Protein AF-A0A0G4PKE1-F1 (afdb_monomer)

pLDDT: mean 93.81, std 7.95, range [53.19, 98.81]

Structure (mmCIF, N/CA/C/O backbone):
data_AF-A0A0G4PKE1-F1
#
_entry.id   AF-A0A0G4PKE1-F1
#
loop_
_atom_site.group_PDB
_atom_site.id
_atom_site.type_symbol
_atom_site.label_atom_id
_atom_site.label_alt_id
_atom_site.label_comp_id
_atom_site.label_asym_id
_atom_site.label_entity_id
_atom_site.label_seq_id
_atom_site.pdbx_PDB_ins_code
_atom_site.Cartn_x
_atom_site.Cartn_y
_atom_site.Cartn_z
_atom_site.occupancy
_atom_site.B_iso_or_equiv
_atom_site.auth_seq_id
_atom_site.auth_comp_id
_atom_site.auth_asym_id
_atom_site.auth_atom_id
_atom_site.pdbx_PDB_model_num
ATOM 1 N N . MET A 1 1 ? 2.385 -17.789 1.464 1.00 60.84 1 MET A N 1
ATOM 2 C CA . MET A 1 1 ? 2.842 -16.735 0.550 1.00 60.84 1 MET A CA 1
ATOM 3 C C . MET A 1 1 ? 4.113 -17.234 -0.093 1.00 60.84 1 MET A C 1
ATOM 5 O O . MET A 1 1 ? 5.065 -17.437 0.659 1.00 60.84 1 MET A O 1
ATOM 9 N N . PRO A 1 2 ? 4.116 -17.464 -1.416 1.00 71.38 2 PRO A N 1
ATOM 10 C CA . PRO A 1 2 ? 5.239 -18.070 -2.131 1.00 71.38 2 PRO A CA 1
ATOM 11 C C . PRO A 1 2 ? 6.588 -17.440 -1.759 1.00 71.38 2 PRO A C 1
ATOM 13 O O . PRO A 1 2 ? 7.441 -18.133 -1.217 1.00 71.38 2 PRO A O 1
ATOM 16 N N . PHE A 1 3 ? 6.705 -16.106 -1.823 1.00 82.25 3 PHE A N 1
ATOM 17 C CA . PHE A 1 3 ? 7.977 -15.420 -1.549 1.00 82.25 3 PHE A CA 1
ATOM 18 C C . PHE A 1 3 ? 8.546 -15.675 -0.139 1.00 82.25 3 PHE A C 1
ATOM 20 O O . PHE A 1 3 ? 9.748 -15.867 0.026 1.00 82.25 3 PHE A O 1
ATOM 27 N N . ALA A 1 4 ? 7.703 -15.689 0.902 1.00 86.44 4 ALA A N 1
ATOM 28 C CA . ALA A 1 4 ? 8.167 -15.904 2.272 1.00 86.44 4 ALA A CA 1
ATOM 29 C C . ALA A 1 4 ? 8.598 -17.362 2.483 1.00 86.44 4 ALA A C 1
ATOM 31 O O . ALA A 1 4 ? 9.573 -17.625 3.186 1.00 86.44 4 ALA A O 1
ATOM 32 N N . THR A 1 5 ? 7.888 -18.306 1.860 1.00 87.44 5 THR A N 1
ATOM 33 C CA . THR A 1 5 ? 8.259 -19.723 1.869 1.00 87.44 5 THR A CA 1
ATOM 34 C C . THR A 1 5 ? 9.573 -19.947 1.126 1.00 87.44 5 THR A C 1
ATOM 36 O O . THR A 1 5 ? 10.441 -20.636 1.660 1.00 87.44 5 THR A O 1
ATOM 39 N N . ASP A 1 6 ? 9.765 -19.322 -0.034 1.00 89.19 6 ASP A N 1
ATOM 40 C CA . ASP A 1 6 ? 10.996 -19.429 -0.823 1.00 89.19 6 ASP A CA 1
ATOM 41 C C . ASP A 1 6 ? 12.207 -18.937 -0.020 1.00 89.19 6 ASP A C 1
ATOM 43 O O . ASP A 1 6 ? 13.197 -19.653 0.120 1.00 89.19 6 ASP A O 1
ATOM 47 N N . ILE A 1 7 ? 12.092 -17.776 0.634 1.00 92.31 7 ILE A N 1
ATOM 48 C CA . ILE A 1 7 ? 13.149 -17.238 1.503 1.00 92.31 7 ILE A CA 1
ATOM 49 C C . ILE A 1 7 ? 13.409 -18.170 2.697 1.00 92.31 7 ILE A C 1
ATOM 51 O O . ILE A 1 7 ? 14.551 -18.502 3.002 1.00 92.31 7 ILE A O 1
ATOM 55 N N . LEU A 1 8 ? 12.367 -18.630 3.395 1.00 93.25 8 LEU A N 1
ATOM 56 C CA . LEU A 1 8 ? 12.526 -19.487 4.580 1.00 93.25 8 LEU A CA 1
ATOM 57 C C . LEU A 1 8 ? 13.058 -20.892 4.250 1.00 93.25 8 LEU A C 1
ATOM 59 O O . LEU A 1 8 ? 13.551 -21.586 5.146 1.00 93.25 8 LEU A O 1
ATOM 63 N N . THR A 1 9 ? 12.967 -21.321 2.993 1.00 93.19 9 THR A N 1
ATOM 64 C CA . THR A 1 9 ? 13.451 -22.628 2.529 1.00 93.19 9 THR A CA 1
ATOM 65 C C . THR A 1 9 ? 14.772 -22.559 1.766 1.00 93.19 9 THR A C 1
ATOM 67 O O . THR A 1 9 ? 15.367 -23.611 1.531 1.00 93.19 9 THR A O 1
ATOM 70 N N . ASP A 1 10 ? 15.286 -21.358 1.478 1.00 93.06 10 ASP A N 1
ATOM 71 C CA . ASP A 1 10 ? 16.563 -21.159 0.793 1.00 93.06 10 ASP A CA 1
ATOM 72 C C . ASP A 1 10 ? 17.720 -21.835 1.568 1.00 93.06 10 ASP A C 1
ATOM 74 O O . ASP A 1 10 ? 18.006 -21.482 2.724 1.00 93.06 10 ASP A O 1
ATOM 78 N N . PRO A 1 11 ? 18.412 -22.822 0.960 1.00 93.75 11 PRO A N 1
ATOM 79 C CA . PRO A 1 11 ? 19.483 -23.562 1.620 1.00 93.75 11 PRO A CA 1
ATOM 80 C C . PRO A 1 11 ? 20.738 -22.717 1.880 1.00 93.75 11 PRO A C 1
ATOM 82 O O . PRO A 1 11 ? 21.556 -23.107 2.715 1.00 93.75 11 PRO A O 1
ATOM 85 N N . SER A 1 12 ? 20.901 -21.576 1.203 1.00 93.81 12 SER A N 1
ATOM 86 C CA . SER A 1 12 ? 22.005 -20.639 1.437 1.00 93.81 12 SER A CA 1
ATOM 87 C C . SER A 1 12 ? 21.851 -19.864 2.751 1.00 93.81 12 SER A C 1
ATOM 89 O O . SER A 1 12 ? 22.838 -19.373 3.304 1.00 93.81 12 SER A O 1
ATOM 91 N N . ILE A 1 13 ? 20.634 -19.801 3.304 1.00 95.19 13 ILE A N 1
ATOM 92 C CA . ILE A 1 13 ? 20.354 -19.105 4.555 1.00 95.19 13 ILE A CA 1
ATOM 93 C C . ILE A 1 13 ? 20.615 -20.027 5.752 1.00 95.19 13 ILE A C 1
ATOM 95 O O . ILE A 1 13 ? 20.050 -21.121 5.901 1.00 95.19 13 ILE A O 1
ATOM 99 N N . SER A 1 14 ? 21.448 -19.545 6.681 1.00 96.00 14 SER A N 1
ATOM 100 C CA . SER A 1 14 ? 21.775 -20.282 7.904 1.00 96.00 14 SER A CA 1
ATOM 101 C C . SER A 1 14 ? 20.520 -20.653 8.707 1.00 96.00 14 SER A C 1
ATOM 103 O O . SER A 1 14 ? 19.552 -19.893 8.786 1.00 96.00 14 SER A O 1
ATOM 105 N N . ALA A 1 15 ? 20.543 -21.820 9.355 1.00 96.06 15 ALA A N 1
ATOM 106 C CA . ALA A 1 15 ? 19.435 -22.265 10.203 1.00 96.06 15 ALA A CA 1
ATOM 107 C C . ALA A 1 15 ? 19.128 -21.265 11.336 1.00 96.06 15 ALA A C 1
ATOM 109 O O . ALA A 1 15 ? 17.966 -21.047 11.667 1.00 96.06 15 ALA A O 1
ATOM 110 N N . SER A 1 16 ? 20.160 -20.610 11.884 1.00 96.69 16 SER A N 1
ATOM 111 C CA . SER A 1 16 ? 20.006 -19.581 12.921 1.00 96.69 16 SER A CA 1
ATOM 112 C C . SER A 1 16 ? 19.216 -18.370 12.413 1.00 96.69 16 SER A C 1
ATOM 114 O O . SER A 1 16 ? 18.244 -17.964 13.045 1.00 96.69 16 SER A O 1
ATOM 116 N N . ALA A 1 17 ? 19.569 -17.834 11.239 1.00 96.44 17 ALA A N 1
ATOM 117 C CA . ALA A 1 17 ? 18.872 -16.688 10.654 1.00 96.44 17 ALA A CA 1
ATOM 118 C C . ALA A 1 17 ? 17.403 -17.015 10.330 1.00 96.44 17 ALA A C 1
ATOM 120 O O . ALA A 1 17 ? 16.506 -16.232 10.652 1.00 96.44 17 ALA A O 1
ATOM 121 N N . ARG A 1 18 ? 17.137 -18.211 9.781 1.00 96.56 18 ARG A N 1
ATOM 122 C CA . ARG A 1 18 ? 15.766 -18.700 9.549 1.00 96.56 18 ARG A CA 1
ATOM 123 C C . ARG A 1 18 ? 14.970 -18.799 10.843 1.00 96.56 18 ARG A C 1
ATOM 125 O O . ARG A 1 18 ? 13.846 -18.308 10.908 1.00 96.56 18 ARG A O 1
ATOM 132 N N . GLN A 1 19 ? 15.560 -19.372 11.892 1.00 97.12 19 GLN A N 1
ATOM 133 C CA . GLN A 1 19 ? 14.892 -19.485 13.186 1.00 97.12 19 GLN A CA 1
ATOM 134 C C . GLN A 1 19 ? 14.591 -18.111 13.797 1.00 97.12 19 GLN A C 1
ATOM 136 O O . GLN A 1 19 ? 13.522 -17.926 14.369 1.00 97.12 19 GLN A O 1
ATOM 141 N N . GLN A 1 20 ? 15.482 -17.127 13.650 1.00 97.31 20 GLN A N 1
ATOM 142 C CA . GLN A 1 20 ? 15.220 -15.759 14.106 1.00 97.31 20 GLN A CA 1
ATOM 143 C C . GLN A 1 20 ? 14.033 -15.124 13.368 1.00 97.31 20 GLN A C 1
ATOM 145 O O . GLN A 1 20 ? 13.183 -14.515 14.014 1.00 97.31 20 GLN A O 1
ATOM 150 N N . ALA A 1 21 ? 13.935 -15.298 12.047 1.00 96.75 21 ALA A N 1
ATOM 151 C CA . ALA A 1 21 ? 12.789 -14.821 11.273 1.00 96.75 21 ALA A CA 1
ATOM 152 C C . ALA A 1 21 ? 11.482 -15.511 11.690 1.00 96.75 21 ALA A C 1
ATOM 154 O O . ALA A 1 21 ? 10.486 -14.835 11.937 1.00 96.75 21 ALA A O 1
ATOM 155 N N . LEU A 1 22 ? 11.497 -16.836 11.866 1.00 96.75 22 LEU A N 1
ATOM 156 C CA . LEU A 1 22 ? 10.341 -17.589 12.365 1.00 96.75 22 LEU A CA 1
ATOM 157 C C . LEU A 1 22 ? 9.914 -17.120 13.761 1.00 96.75 22 LEU A C 1
ATOM 159 O O . LEU A 1 22 ? 8.727 -16.911 14.003 1.00 96.75 22 LEU A O 1
ATOM 163 N N . ASN A 1 23 ? 10.868 -16.884 14.664 1.00 97.75 23 ASN A N 1
ATOM 164 C CA . ASN A 1 23 ? 10.574 -16.360 15.997 1.00 97.75 23 ASN A CA 1
ATOM 165 C C . ASN A 1 23 ? 9.849 -15.010 15.919 1.00 97.75 23 ASN A C 1
ATOM 167 O O . ASN A 1 23 ? 8.884 -14.806 16.650 1.00 97.75 23 ASN A O 1
ATOM 171 N N . ARG A 1 24 ? 10.265 -14.114 15.012 1.00 97.06 24 ARG A N 1
ATOM 172 C CA . ARG A 1 24 ? 9.577 -12.835 14.774 1.00 97.06 24 ARG A CA 1
ATOM 173 C C . ARG A 1 24 ? 8.174 -13.032 14.193 1.00 97.06 24 ARG A C 1
ATOM 175 O O . ARG A 1 24 ? 7.224 -12.455 14.711 1.00 97.06 24 ARG A O 1
ATOM 182 N N . ILE A 1 25 ? 8.023 -13.895 13.185 1.00 96.69 25 ILE A N 1
ATOM 183 C CA . ILE A 1 25 ? 6.735 -14.222 12.536 1.00 96.69 25 ILE A CA 1
ATOM 184 C C . ILE A 1 25 ? 5.694 -14.743 13.544 1.00 96.69 25 ILE A C 1
ATOM 186 O O . ILE A 1 25 ? 4.505 -14.436 13.434 1.00 96.69 25 ILE A O 1
ATOM 190 N N . HIS A 1 26 ? 6.134 -15.523 14.534 1.00 96.88 26 HIS A N 1
ATOM 191 C CA . HIS A 1 26 ? 5.272 -16.079 15.580 1.00 96.88 26 HIS A CA 1
ATOM 192 C C . HIS A 1 26 ? 5.145 -15.195 16.833 1.00 96.88 26 HIS A C 1
ATOM 194 O O . HIS A 1 26 ? 4.369 -15.531 17.733 1.00 96.88 26 HIS A O 1
ATOM 200 N N . SER A 1 27 ? 5.886 -14.088 16.914 1.00 97.12 27 SER A N 1
ATOM 201 C CA . SER A 1 27 ? 5.846 -13.183 18.065 1.00 97.12 27 SER A CA 1
ATOM 202 C C . SER A 1 27 ? 4.598 -12.296 18.069 1.00 97.12 27 SER A C 1
ATOM 204 O O . SER A 1 27 ? 3.869 -12.192 17.082 1.00 97.12 27 SER A O 1
ATOM 206 N N . ASP A 1 28 ? 4.331 -11.671 19.215 1.00 97.25 28 ASP A N 1
ATOM 207 C CA . ASP A 1 28 ? 3.337 -10.608 19.295 1.00 97.25 28 ASP A CA 1
ATOM 208 C C . ASP A 1 28 ? 3.885 -9.351 18.594 1.00 97.25 28 ASP A C 1
ATOM 210 O O . ASP A 1 28 ? 4.909 -8.830 19.043 1.00 97.25 28 ASP A O 1
ATOM 214 N N . PRO A 1 29 ? 3.233 -8.840 17.529 1.00 96.50 29 PRO A N 1
ATOM 215 C CA . PRO A 1 29 ? 3.688 -7.623 16.863 1.00 96.50 29 PRO A CA 1
ATOM 216 C C . PRO A 1 29 ? 3.567 -6.374 17.749 1.00 96.50 29 PRO A C 1
ATOM 218 O O . PRO A 1 29 ? 4.164 -5.348 17.413 1.00 96.50 29 PRO A O 1
ATOM 221 N N . GLY A 1 30 ? 2.813 -6.449 18.853 1.00 96.44 30 GLY A N 1
ATOM 222 C CA . GLY A 1 30 ? 2.585 -5.356 19.787 1.00 96.44 30 GLY A CA 1
ATOM 223 C C . GLY A 1 30 ? 1.739 -4.225 19.204 1.00 96.44 30 GLY A C 1
ATOM 224 O O . GLY A 1 30 ? 1.257 -4.279 18.068 1.00 96.44 30 GLY A O 1
ATOM 225 N N . LEU A 1 31 ? 1.581 -3.165 19.995 1.00 96.31 31 LEU A N 1
ATOM 226 C CA . LEU A 1 31 ? 1.028 -1.898 19.522 1.00 96.31 31 LEU A CA 1
ATOM 227 C C . LEU A 1 31 ? 2.026 -1.174 18.599 1.00 96.31 31 LEU A C 1
ATOM 229 O O . LEU A 1 31 ? 3.238 -1.348 18.761 1.00 96.31 31 LEU A O 1
ATOM 233 N N . PRO A 1 32 ? 1.548 -0.318 17.675 1.00 94.25 32 PRO A N 1
ATOM 234 C CA . PRO A 1 32 ? 2.420 0.574 16.918 1.00 94.25 32 PRO A CA 1
ATOM 235 C C . PRO A 1 32 ? 3.301 1.419 17.849 1.00 94.25 32 PRO A C 1
ATOM 237 O O . PRO A 1 32 ? 2.807 2.003 18.816 1.00 94.25 32 PRO A O 1
ATOM 240 N N . GLN A 1 33 ? 4.599 1.496 17.554 1.00 91.25 33 GLN A N 1
ATOM 241 C CA . GLN A 1 33 ? 5.546 2.294 18.335 1.00 91.25 33 GLN A CA 1
ATOM 242 C C . GLN A 1 33 ? 5.359 3.795 18.071 1.00 91.25 33 GLN A C 1
ATOM 244 O O . GLN A 1 33 ? 4.914 4.203 17.000 1.00 91.25 33 GLN A O 1
ATOM 249 N N . SER A 1 34 ? 5.714 4.635 19.047 1.00 86.62 34 SER A N 1
ATOM 250 C CA . SER A 1 34 ? 5.641 6.096 18.903 1.00 86.62 34 SER A CA 1
ATOM 251 C C . SER A 1 34 ? 6.788 6.679 18.075 1.00 86.62 34 SER A C 1
ATOM 253 O O . SER A 1 34 ? 6.602 7.699 17.417 1.00 86.62 34 SER A O 1
ATOM 255 N N . SER A 1 35 ? 7.969 6.055 18.113 1.00 90.06 35 SER A N 1
ATOM 256 C CA . SER A 1 35 ? 9.121 6.448 17.299 1.00 90.06 35 SER A CA 1
ATOM 257 C C . SER A 1 35 ? 9.018 5.817 15.915 1.00 90.06 35 SER A C 1
ATOM 259 O O . SER A 1 35 ? 8.846 4.607 15.800 1.00 90.06 35 SER A O 1
ATOM 261 N N . THR A 1 36 ? 9.088 6.643 14.871 1.00 93.25 36 THR A N 1
ATOM 262 C CA . THR A 1 36 ? 8.848 6.225 13.487 1.00 93.25 36 THR A CA 1
ATOM 263 C C . THR A 1 36 ? 9.768 7.001 12.559 1.00 93.25 36 THR A C 1
ATOM 265 O O . THR A 1 36 ? 10.006 8.187 12.790 1.00 93.25 36 THR A O 1
ATOM 268 N N . THR A 1 37 ? 10.186 6.392 11.456 1.00 96.00 37 THR A N 1
ATOM 269 C CA . THR A 1 37 ? 10.765 7.124 10.322 1.00 96.00 37 THR A CA 1
ATOM 270 C C . THR A 1 37 ? 9.776 8.167 9.778 1.00 96.00 37 THR A C 1
ATOM 272 O O . THR A 1 37 ? 8.558 8.019 9.920 1.00 96.00 37 THR A O 1
ATOM 275 N N . SER A 1 38 ? 10.273 9.239 9.163 1.00 93.19 38 SER A N 1
ATOM 276 C CA . SER A 1 38 ? 9.425 10.323 8.647 1.00 93.19 38 SER A CA 1
ATOM 277 C C . SER A 1 38 ? 8.989 10.031 7.216 1.00 93.19 38 SER A C 1
ATOM 279 O O . SER A 1 38 ? 9.798 10.108 6.293 1.00 93.19 38 SER A O 1
ATOM 281 N N . SER A 1 39 ? 7.709 9.711 7.013 1.00 95.38 39 SER A N 1
ATOM 282 C CA . SER A 1 39 ? 7.189 9.493 5.663 1.00 95.38 39 SER A CA 1
ATOM 283 C C . SER A 1 39 ? 6.973 10.808 4.924 1.00 95.38 39 SER A C 1
ATOM 285 O O . SER A 1 39 ? 6.325 11.718 5.449 1.00 95.38 39 SER A O 1
ATOM 287 N N . PHE A 1 40 ? 7.432 10.868 3.671 1.00 95.69 40 PHE A N 1
ATOM 288 C CA . PHE A 1 40 ? 7.213 12.020 2.796 1.00 95.69 40 PHE A CA 1
ATOM 289 C C . PHE A 1 40 ? 5.722 12.352 2.637 1.00 95.69 40 PHE A C 1
ATOM 291 O O . PHE A 1 40 ? 5.334 13.516 2.622 1.00 95.69 40 PHE A O 1
ATOM 298 N N . TRP A 1 41 ? 4.863 11.330 2.608 1.00 95.19 41 TRP A N 1
ATOM 299 C CA . TRP A 1 41 ? 3.415 11.495 2.465 1.00 95.19 41 TRP A CA 1
ATOM 300 C C . TRP A 1 41 ? 2.755 12.260 3.607 1.00 95.19 41 TRP A C 1
ATOM 302 O O . TRP A 1 41 ? 1.660 12.789 3.435 1.00 95.19 41 TRP A O 1
ATOM 312 N N . THR A 1 42 ? 3.400 12.281 4.770 1.00 89.94 42 THR A N 1
ATOM 313 C CA . THR A 1 42 ? 2.905 12.946 5.979 1.00 89.94 42 THR A CA 1
ATOM 314 C C . THR A 1 42 ? 3.546 14.317 6.201 1.00 89.94 42 THR A C 1
ATOM 316 O O . THR A 1 42 ? 3.288 14.953 7.221 1.00 89.94 42 THR A O 1
ATOM 319 N N . LEU A 1 43 ? 4.397 14.778 5.273 1.00 82.00 43 LEU A N 1
ATOM 320 C CA . LEU A 1 43 ? 5.032 16.088 5.364 1.00 82.00 43 LEU A CA 1
ATOM 321 C C . LEU A 1 43 ? 4.026 17.198 5.049 1.00 82.00 43 LEU A C 1
ATOM 323 O O . LEU A 1 43 ? 3.427 17.239 3.976 1.00 82.00 43 LEU A O 1
ATOM 327 N N . GLY A 1 44 ? 3.916 18.141 5.981 1.00 66.38 44 GLY A N 1
ATOM 328 C CA . GLY A 1 44 ? 3.076 19.327 5.861 1.00 66.38 44 GLY A CA 1
ATOM 329 C C . GLY A 1 44 ? 2.022 19.413 6.968 1.00 66.38 44 GLY A C 1
ATOM 330 O O . GLY A 1 44 ? 1.624 18.400 7.544 1.00 66.38 44 GLY A O 1
ATOM 331 N N . PRO A 1 45 ? 1.573 20.629 7.318 1.00 54.16 45 PRO A N 1
ATOM 332 C CA . PRO A 1 45 ? 0.479 20.800 8.259 1.00 54.16 45 PRO A CA 1
ATOM 333 C C . PRO A 1 45 ? -0.815 20.304 7.611 1.00 54.16 45 PRO A C 1
ATOM 335 O O . PRO A 1 45 ? -1.317 20.917 6.673 1.00 54.16 45 PRO A O 1
ATOM 338 N N . HIS A 1 46 ? -1.376 19.216 8.130 1.00 61.34 46 HIS A N 1
ATOM 339 C CA . HIS A 1 46 ? -2.709 18.773 7.745 1.00 61.34 46 HIS A CA 1
ATOM 340 C C . HIS A 1 46 ? -3.695 19.098 8.855 1.00 61.34 46 HIS A C 1
ATOM 342 O O . HIS A 1 46 ? -3.502 18.746 10.018 1.00 61.34 46 HIS A O 1
ATOM 348 N N . SER A 1 47 ? -4.768 19.793 8.489 1.00 56.66 47 SER A N 1
ATOM 349 C CA . SER A 1 47 ? -5.816 20.247 9.401 1.00 56.66 47 SER A CA 1
ATOM 350 C C . SER A 1 47 ? -6.771 19.120 9.801 1.00 56.66 47 SER A C 1
ATOM 352 O O . SER A 1 47 ? -7.962 19.364 9.976 1.00 56.66 47 SER A O 1
ATOM 354 N N . PHE A 1 48 ? -6.273 17.894 9.989 1.00 69.06 48 PHE A N 1
ATOM 355 C CA . PHE A 1 48 ? -7.020 16.875 10.721 1.00 69.06 48 PHE A CA 1
ATOM 356 C C . PHE A 1 48 ? -6.924 17.209 12.215 1.00 69.06 48 PHE A C 1
ATOM 358 O O . PHE A 1 48 ? -6.221 16.570 12.984 1.00 69.06 48 PHE A O 1
ATOM 365 N N . SER A 1 49 ? -7.551 18.313 12.617 1.00 57.12 49 SER A N 1
ATOM 366 C CA . SER A 1 49 ? -7.585 18.760 14.005 1.00 57.12 49 SER A CA 1
ATOM 367 C C . SER A 1 49 ? -9.020 18.690 14.487 1.00 57.12 49 SER A C 1
ATOM 369 O O . SER A 1 49 ? -9.848 19.527 14.134 1.00 57.12 49 SER A O 1
ATOM 371 N N . GLN A 1 50 ? -9.321 17.697 15.324 1.00 60.50 50 GLN A N 1
ATOM 372 C CA . GLN A 1 50 ? -10.611 17.625 16.017 1.00 60.50 50 GLN A CA 1
ATOM 373 C C . GLN A 1 50 ? -10.695 18.570 17.235 1.00 60.50 50 GLN A C 1
ATOM 375 O O . GLN A 1 50 ? -11.650 18.504 18.015 1.00 60.50 50 GLN A O 1
ATOM 380 N N . GLY A 1 51 ? -9.723 19.476 17.400 1.00 60.97 51 GLY A N 1
ATOM 381 C CA . GLY A 1 51 ? -9.592 20.329 18.579 1.00 60.97 51 GLY A CA 1
ATOM 382 C C . GLY A 1 51 ? -9.018 19.577 19.785 1.00 60.97 51 GLY A C 1
ATOM 383 O O . GLY A 1 51 ? -8.345 18.559 19.641 1.00 60.97 51 GLY A O 1
ATOM 384 N N . ALA A 1 52 ? -9.247 20.099 20.993 1.00 64.38 52 ALA A N 1
ATOM 385 C CA . ALA A 1 52 ? -8.770 19.471 22.226 1.00 64.38 52 ALA A CA 1
ATOM 386 C C . ALA A 1 52 ? -9.376 18.071 22.421 1.00 64.38 52 ALA A C 1
ATOM 388 O O . ALA A 1 52 ? -10.548 17.851 22.111 1.00 64.38 52 ALA A O 1
ATOM 389 N N . ALA A 1 53 ? -8.591 17.150 22.990 1.00 71.25 53 ALA A N 1
ATOM 390 C CA . ALA A 1 53 ? -9.025 15.787 23.277 1.00 71.25 53 ALA A CA 1
ATOM 391 C C . ALA A 1 53 ? -10.316 15.788 24.114 1.00 71.25 53 ALA A C 1
ATOM 393 O O . ALA A 1 53 ? -10.329 16.179 25.283 1.00 71.25 53 ALA A O 1
ATOM 394 N N . LYS A 1 54 ? -11.417 15.346 23.503 1.00 82.69 54 LYS A N 1
ATOM 395 C CA . LYS A 1 54 ? -12.714 15.206 24.170 1.00 82.69 54 LYS A CA 1
ATOM 396 C C . LYS A 1 54 ? -12.738 13.895 24.974 1.00 82.69 54 LYS A C 1
ATOM 398 O O . LYS A 1 54 ? -12.081 12.929 24.580 1.00 82.69 54 LYS A O 1
ATOM 403 N N . PRO A 1 55 ? -13.509 13.790 26.070 1.00 90.69 55 PRO A N 1
ATOM 404 C CA . PRO A 1 55 ? -13.726 12.508 26.740 1.00 90.69 55 PRO A CA 1
ATOM 405 C C . PRO A 1 55 ? -14.257 11.457 25.758 1.00 90.69 55 PRO A C 1
ATOM 407 O O . PRO A 1 55 ? -15.082 11.781 24.894 1.00 90.69 55 PRO A O 1
ATOM 410 N N . LEU A 1 56 ? -13.779 10.216 25.863 1.00 93.88 56 LEU A N 1
ATOM 411 C CA . LEU A 1 56 ? -14.289 9.122 25.036 1.00 93.88 56 LEU A CA 1
ATOM 412 C C . LEU A 1 56 ? -15.787 8.901 25.314 1.00 93.88 56 LEU A C 1
ATOM 414 O O . LEU A 1 56 ? -16.219 9.044 26.464 1.00 93.88 56 LEU A O 1
ATOM 418 N N . PRO A 1 57 ? -16.595 8.572 24.290 1.00 94.00 57 PRO A N 1
ATOM 419 C CA . PRO A 1 57 ? -17.973 8.168 24.524 1.00 94.00 57 PRO A CA 1
ATOM 420 C C . PRO A 1 57 ? -17.988 6.834 25.287 1.00 94.00 57 PRO A C 1
ATOM 422 O O . PRO A 1 57 ? -17.103 5.999 25.120 1.00 94.00 57 PRO A O 1
ATOM 425 N N . LYS A 1 58 ? -19.000 6.632 26.137 1.00 94.44 58 LYS A N 1
ATOM 426 C CA . LYS A 1 58 ? -19.141 5.383 26.909 1.00 94.44 58 LYS A CA 1
ATOM 427 C C . LYS A 1 58 ? -19.643 4.211 26.059 1.00 94.44 58 LYS A C 1
ATOM 429 O O . LYS A 1 58 ? -19.395 3.062 26.409 1.00 94.44 58 LYS A O 1
ATOM 434 N N . GLU A 1 59 ? -20.348 4.507 24.971 1.00 94.81 59 GLU A N 1
ATOM 435 C CA . GLU A 1 59 ? -20.930 3.537 24.041 1.00 94.81 59 GLU A CA 1
ATOM 436 C C . GLU A 1 59 ? -20.720 4.018 22.597 1.00 94.81 59 GLU A C 1
ATOM 438 O O . GLU A 1 59 ? -20.602 5.222 22.362 1.00 94.81 59 GLU A O 1
ATOM 443 N N . ALA A 1 60 ? -20.660 3.086 21.649 1.00 95.06 60 ALA A N 1
ATOM 444 C CA . ALA A 1 60 ? -20.809 3.312 20.212 1.00 95.06 60 ALA A CA 1
ATOM 445 C C . ALA A 1 60 ? -21.471 2.075 19.577 1.00 95.06 60 ALA A C 1
ATOM 447 O O . ALA A 1 60 ? -21.329 0.972 20.099 1.00 95.06 60 ALA A O 1
ATOM 448 N N . ASP A 1 61 ? -22.165 2.195 18.444 1.00 93.75 61 ASP A N 1
ATOM 449 C CA . ASP A 1 61 ? -22.695 0.990 17.776 1.00 93.75 61 ASP A CA 1
ATOM 450 C C . ASP A 1 61 ? -21.564 0.129 17.206 1.00 93.75 61 ASP A C 1
ATOM 452 O O . ASP A 1 61 ? -21.519 -1.088 17.403 1.00 93.75 61 ASP A O 1
ATOM 456 N N . ILE A 1 62 ? -20.631 0.777 16.514 1.00 97.12 62 ILE A N 1
ATOM 457 C CA . ILE A 1 62 ? -19.538 0.159 15.778 1.00 97.12 62 ILE A CA 1
ATOM 458 C C . ILE A 1 62 ? -18.239 0.859 16.168 1.00 97.12 62 ILE A C 1
ATOM 460 O O . ILE A 1 62 ? -18.102 2.075 16.024 1.00 97.12 62 ILE A O 1
ATOM 464 N N . VAL A 1 63 ? -17.262 0.073 16.613 1.00 98.56 63 VAL A N 1
ATOM 465 C CA . VAL A 1 63 ? -15.885 0.533 16.805 1.00 98.56 63 VAL A CA 1
ATOM 466 C C . VAL A 1 63 ? -15.015 0.017 15.663 1.00 98.56 63 VAL A C 1
ATOM 468 O O . VAL A 1 63 ? -14.914 -1.190 15.451 1.00 98.56 63 VAL A O 1
ATOM 471 N N . ILE A 1 64 ? -14.367 0.924 14.935 1.00 98.81 64 ILE A N 1
ATOM 472 C CA . ILE A 1 64 ? -13.362 0.611 13.911 1.00 98.81 64 ILE A CA 1
ATOM 473 C C . ILE A 1 64 ? -11.980 0.857 14.515 1.00 98.81 64 ILE A C 1
ATOM 475 O O . ILE A 1 64 ? 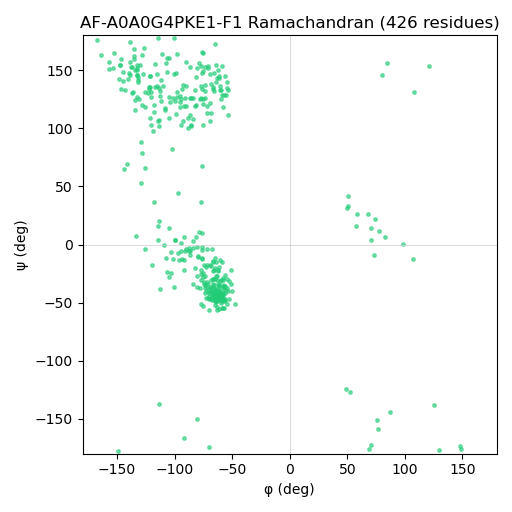-11.708 1.949 15.008 1.00 98.81 64 ILE A O 1
ATOM 479 N N . ILE A 1 65 ? -11.094 -0.136 14.466 1.00 98.69 65 ILE A N 1
ATOM 480 C CA . ILE A 1 65 ? -9.735 -0.022 15.009 1.00 98.69 65 ILE A CA 1
ATOM 481 C C . ILE A 1 65 ? -8.748 0.137 13.855 1.00 98.69 65 ILE A C 1
ATOM 483 O O . ILE A 1 65 ? -8.486 -0.826 13.137 1.00 98.69 65 ILE A O 1
ATOM 487 N N . GLY A 1 66 ? -8.184 1.333 13.706 1.00 98.44 66 GLY A N 1
ATOM 488 C CA . GLY A 1 66 ? -7.252 1.699 12.642 1.00 98.44 66 GLY A CA 1
ATOM 489 C C . GLY A 1 66 ? -7.875 2.629 11.601 1.00 98.44 66 GLY A C 1
ATOM 490 O O . GLY A 1 66 ? -8.957 2.372 11.071 1.00 98.44 66 GLY A O 1
ATOM 491 N N . SER A 1 67 ? -7.156 3.706 11.289 1.00 97.44 67 SER A N 1
ATOM 492 C CA . SER A 1 67 ? -7.623 4.812 10.437 1.00 97.44 67 SER A CA 1
ATOM 493 C C . SER A 1 67 ? -7.037 4.824 9.019 1.00 97.44 67 SER A C 1
ATOM 495 O O . SER A 1 67 ? -7.114 5.826 8.311 1.00 97.44 67 SER A O 1
ATOM 497 N N . GLY A 1 68 ? -6.421 3.716 8.593 1.00 97.50 68 GLY A N 1
ATOM 498 C CA . GLY A 1 68 ? -5.941 3.551 7.219 1.00 97.50 68 GLY A CA 1
ATOM 499 C C . GLY A 1 68 ? -7.079 3.413 6.200 1.00 97.50 68 GLY A C 1
ATOM 500 O O . GLY A 1 68 ? -8.262 3.484 6.540 1.00 97.50 68 GLY A O 1
ATOM 501 N N . VAL A 1 69 ? -6.718 3.139 4.942 1.00 97.62 69 VAL A N 1
ATOM 502 C CA . VAL A 1 69 ? -7.674 3.058 3.817 1.00 97.62 69 VAL A CA 1
ATOM 503 C C . VAL A 1 69 ? -8.841 2.096 4.082 1.00 97.62 69 VAL A C 1
ATOM 505 O O . VAL A 1 69 ? -9.986 2.441 3.807 1.00 97.62 69 VAL A O 1
ATOM 508 N N . THR A 1 70 ? -8.586 0.937 4.701 1.00 97.81 70 THR A N 1
ATOM 509 C CA . THR A 1 70 ? -9.632 -0.035 5.063 1.00 97.81 70 THR A CA 1
ATOM 510 C C . THR A 1 70 ? -10.631 0.550 6.061 1.00 97.81 70 THR A C 1
ATOM 512 O O . THR A 1 70 ? -11.838 0.442 5.860 1.00 97.81 70 THR A O 1
ATOM 515 N N . GLY A 1 71 ? -10.144 1.204 7.122 1.00 98.44 71 GLY A N 1
ATOM 516 C CA . GLY A 1 71 ? -10.998 1.823 8.135 1.00 98.44 71 GLY A CA 1
ATOM 517 C C . GLY A 1 71 ? -11.833 2.966 7.562 1.00 98.44 71 GLY A C 1
ATOM 518 O O . GLY A 1 71 ? -13.033 3.034 7.821 1.00 98.44 71 GLY A O 1
ATOM 519 N N . ALA A 1 72 ? -11.225 3.817 6.732 1.00 98.31 72 ALA A N 1
ATOM 520 C CA . ALA A 1 72 ? -11.911 4.925 6.071 1.00 98.31 72 ALA A CA 1
ATOM 521 C C . ALA A 1 72 ? -12.990 4.447 5.083 1.00 98.31 72 ALA A C 1
ATOM 523 O O . ALA A 1 72 ? -14.108 4.963 5.104 1.00 98.31 72 ALA A O 1
ATOM 524 N N . ALA A 1 73 ? -12.699 3.427 4.268 1.00 98.00 73 ALA A N 1
ATOM 525 C CA . ALA A 1 73 ? -13.659 2.854 3.323 1.00 98.00 73 ALA A CA 1
ATOM 526 C C . ALA A 1 73 ? -14.865 2.213 4.035 1.00 98.00 73 ALA A C 1
ATOM 528 O O . ALA A 1 73 ? -16.017 2.416 3.635 1.00 98.00 73 ALA A O 1
ATOM 529 N N . ILE A 1 74 ? -14.616 1.487 5.130 1.00 98.12 74 ILE A N 1
ATOM 530 C CA . ILE A 1 74 ? -15.672 0.891 5.956 1.00 98.12 74 ILE A CA 1
ATOM 531 C C . ILE A 1 74 ? -16.517 1.980 6.620 1.00 98.12 74 ILE A C 1
ATOM 533 O O . ILE A 1 74 ? -17.742 1.930 6.528 1.00 98.12 74 ILE A O 1
ATOM 537 N N . ALA A 1 75 ? -15.889 2.988 7.237 1.00 98.19 75 ALA A N 1
ATOM 538 C CA . ALA A 1 75 ? -16.604 4.103 7.857 1.00 98.19 75 ALA A CA 1
ATOM 539 C C . ALA A 1 75 ? -17.506 4.824 6.847 1.00 98.19 75 ALA A C 1
ATOM 541 O O . ALA A 1 75 ? -18.692 5.010 7.119 1.00 98.19 75 ALA A O 1
ATOM 542 N N . ARG A 1 76 ? -16.979 5.148 5.657 1.00 97.31 76 ARG A N 1
ATOM 543 C CA . ARG A 1 76 ? -17.746 5.765 4.564 1.00 97.31 76 ARG A CA 1
ATOM 544 C C . ARG A 1 76 ? -18.983 4.945 4.216 1.00 97.31 76 ARG A C 1
ATOM 546 O O . ARG A 1 76 ? -20.088 5.478 4.213 1.00 97.31 76 ARG A O 1
ATOM 553 N N . THR A 1 77 ? -18.799 3.648 3.983 1.00 96.25 77 THR A N 1
ATOM 554 C CA . THR A 1 77 ? -19.885 2.738 3.596 1.00 96.25 77 THR A CA 1
ATOM 555 C C . THR A 1 77 ? -20.954 2.635 4.686 1.00 96.25 77 THR A C 1
ATOM 557 O O . THR A 1 77 ? -22.149 2.680 4.394 1.00 96.25 77 THR A O 1
ATOM 560 N N . LEU A 1 78 ? -20.551 2.513 5.954 1.00 96.06 78 LEU A N 1
ATOM 561 C CA . LEU A 1 78 ? -21.482 2.420 7.082 1.00 96.06 78 LEU A CA 1
ATOM 562 C C . LEU A 1 78 ? -22.297 3.707 7.256 1.00 96.06 78 LEU A C 1
ATOM 564 O O . LEU A 1 78 ? -23.515 3.643 7.412 1.00 96.06 78 LEU A O 1
ATOM 568 N N . LEU A 1 79 ? -21.644 4.869 7.191 1.00 95.12 79 LEU A N 1
ATOM 569 C CA . LEU A 1 79 ? -22.293 6.167 7.386 1.00 95.12 79 LEU A CA 1
ATOM 570 C C . LEU A 1 79 ? -23.239 6.520 6.234 1.00 95.12 79 LEU A C 1
ATOM 572 O O . LEU A 1 79 ? -24.357 6.963 6.480 1.00 95.12 79 LEU A O 1
ATOM 576 N N . GLN A 1 80 ? -22.854 6.241 4.985 1.00 92.12 80 GLN A N 1
ATOM 577 C CA . GLN A 1 80 ? -23.731 6.441 3.826 1.00 92.12 80 GLN A CA 1
ATOM 578 C C . GLN A 1 80 ? -25.000 5.580 3.906 1.00 92.12 80 GLN A C 1
ATOM 580 O O . GLN A 1 80 ? -26.099 6.077 3.666 1.00 92.12 80 GLN A O 1
ATOM 585 N N . ASN A 1 81 ? -24.876 4.311 4.308 1.00 88.81 81 ASN A N 1
ATOM 586 C CA . ASN A 1 81 ? -26.041 3.443 4.507 1.00 88.81 81 ASN A CA 1
ATOM 587 C C . ASN A 1 81 ? -26.903 3.876 5.704 1.00 88.81 81 ASN A C 1
ATOM 589 O O . ASN A 1 81 ? -28.121 3.685 5.692 1.00 88.81 81 ASN A O 1
ATOM 593 N N . ARG A 1 82 ? -26.295 4.480 6.731 1.00 81.75 82 ARG A N 1
ATOM 594 C CA . ARG A 1 82 ? -27.015 5.021 7.888 1.00 81.75 82 ARG A CA 1
ATOM 595 C C . ARG A 1 82 ? -27.751 6.320 7.581 1.00 81.75 82 ARG A C 1
ATOM 597 O O . ARG A 1 82 ? -28.844 6.503 8.102 1.00 81.75 82 ARG A O 1
ATOM 604 N N . ALA A 1 83 ? -27.223 7.179 6.709 1.00 75.62 83 ALA A N 1
ATOM 605 C CA . ALA A 1 83 ? -27.919 8.387 6.252 1.00 75.62 83 ALA A CA 1
ATOM 606 C C . ALA A 1 83 ? -29.326 8.073 5.707 1.00 75.62 83 ALA A C 1
ATOM 608 O O . ALA A 1 83 ? -30.253 8.865 5.861 1.00 75.62 83 ALA A O 1
ATOM 609 N N . ALA A 1 84 ? -29.500 6.887 5.115 1.00 70.25 84 ALA A N 1
ATOM 610 C CA . ALA A 1 84 ? -30.788 6.398 4.637 1.00 70.25 84 ALA A CA 1
ATOM 611 C C . ALA A 1 84 ? -31.741 5.927 5.760 1.00 70.25 84 ALA A C 1
ATOM 613 O O . ALA A 1 84 ? -32.938 5.804 5.519 1.00 70.25 84 ALA A O 1
ATOM 614 N N . ASN A 1 85 ? -31.233 5.665 6.971 1.00 67.50 85 ASN A N 1
ATOM 615 C CA . ASN A 1 85 ? -31.969 5.148 8.131 1.00 67.50 85 ASN A CA 1
ATOM 616 C C . ASN A 1 85 ? -31.491 5.805 9.449 1.00 67.50 85 ASN A C 1
ATOM 618 O O . ASN A 1 85 ? -30.850 5.144 10.276 1.00 67.50 85 ASN A O 1
ATOM 622 N N . PRO A 1 86 ? -31.774 7.101 9.666 1.00 66.88 86 PRO A N 1
ATOM 623 C CA . PRO A 1 86 ? -31.302 7.816 10.845 1.00 66.88 86 PRO A CA 1
ATOM 624 C C . PRO A 1 86 ? -31.956 7.280 12.126 1.00 66.88 86 PRO A C 1
ATOM 626 O O . PRO A 1 86 ? -33.175 7.124 12.212 1.00 66.88 86 PRO A O 1
ATOM 629 N N . SER A 1 87 ? -31.142 7.047 13.155 1.00 65.56 87 SER A N 1
ATOM 630 C CA . SER A 1 87 ? -31.601 6.722 14.507 1.00 65.56 87 SER A CA 1
ATOM 631 C C . SER A 1 87 ? -31.079 7.773 15.480 1.00 65.56 87 SER A C 1
ATOM 633 O O . SER A 1 87 ? -29.882 8.030 15.532 1.00 65.56 87 SER A O 1
ATOM 635 N N . SER A 1 88 ? -31.960 8.374 16.277 1.00 68.00 88 SER A N 1
ATOM 636 C CA . SER A 1 88 ? -31.545 9.326 17.312 1.00 68.00 88 SER A CA 1
ATOM 637 C C . SER A 1 88 ? -30.943 8.571 18.500 1.00 68.00 88 SER A C 1
ATOM 639 O O . SER A 1 88 ? -31.680 8.012 19.312 1.00 68.00 88 SER A O 1
ATOM 641 N N . THR A 1 89 ? -29.616 8.563 18.617 1.00 74.88 89 THR A N 1
ATOM 642 C CA . THR A 1 89 ? -28.867 8.001 19.754 1.00 74.88 89 THR A CA 1
ATOM 643 C C . THR A 1 89 ? -28.078 9.097 20.470 1.00 74.88 89 THR A C 1
ATOM 645 O O . THR A 1 89 ? -27.755 10.128 19.891 1.00 74.88 89 THR A O 1
ATOM 648 N N . SER A 1 90 ? -27.760 8.898 21.752 1.00 83.50 90 SER A N 1
ATOM 649 C CA . SER A 1 90 ? -26.919 9.824 22.535 1.00 83.50 90 SER A CA 1
ATOM 650 C C . SER A 1 90 ? -25.412 9.588 22.353 1.00 83.50 90 SER A C 1
ATOM 652 O O . SER A 1 90 ? -24.595 10.223 23.021 1.00 83.50 90 SER A O 1
ATOM 654 N N . HIS A 1 91 ? -25.046 8.650 21.483 1.00 84.88 91 HIS A N 1
ATOM 655 C CA . HIS A 1 91 ? -23.682 8.233 21.195 1.00 84.88 91 HIS A CA 1
ATOM 656 C C . HIS A 1 91 ? -23.456 8.165 19.677 1.00 84.88 91 HIS A C 1
ATOM 658 O O . HIS A 1 91 ? -24.427 7.925 18.946 1.00 84.88 91 HIS A O 1
ATOM 664 N N . PRO A 1 92 ? -22.202 8.314 19.200 1.00 89.12 92 PRO A N 1
ATOM 665 C CA . PRO A 1 92 ? -21.893 8.119 17.788 1.00 89.12 92 PRO A CA 1
ATOM 666 C C . PRO A 1 92 ? -22.186 6.671 17.392 1.00 89.12 92 PRO A C 1
ATOM 668 O O . PRO A 1 92 ? -22.045 5.752 18.210 1.00 89.12 92 PRO A O 1
ATOM 671 N N . SER A 1 93 ? -22.552 6.437 16.134 1.00 92.81 93 SER A N 1
ATOM 672 C CA . SER A 1 93 ? -22.665 5.050 15.663 1.00 92.81 93 SER A CA 1
ATOM 673 C C . SER A 1 93 ? -21.351 4.484 15.211 1.00 92.81 93 SER A C 1
ATOM 675 O O . SER A 1 93 ? -21.126 3.296 15.402 1.00 92.81 93 SER A O 1
ATOM 677 N N . VAL A 1 94 ? -20.479 5.305 14.637 1.00 96.62 94 VAL A N 1
ATOM 678 C CA . VAL A 1 94 ? -19.161 4.855 14.215 1.00 96.62 94 VAL A CA 1
ATOM 679 C C . VAL A 1 94 ? -18.112 5.628 15.001 1.00 96.62 94 VAL A C 1
ATOM 681 O O . VAL A 1 94 ? -17.955 6.838 14.848 1.00 96.62 94 VAL A O 1
ATOM 684 N N . LEU A 1 95 ? -17.380 4.908 15.846 1.00 97.44 95 LEU A N 1
ATOM 685 C CA . LEU A 1 95 ? -16.195 5.411 16.528 1.00 97.44 95 LEU A CA 1
ATOM 686 C C . LEU A 1 95 ? -14.959 4.751 15.922 1.00 97.44 95 LEU A C 1
ATOM 688 O O . LEU A 1 95 ? -14.789 3.538 16.010 1.00 97.44 95 LEU A O 1
ATOM 692 N N . MET A 1 96 ? -14.081 5.545 15.324 1.00 98.38 96 MET A N 1
ATOM 693 C CA . MET A 1 96 ? -12.792 5.085 14.822 1.00 98.38 96 MET A CA 1
ATOM 694 C C . MET A 1 96 ? -11.697 5.401 15.839 1.00 98.38 96 MET A C 1
ATOM 696 O O . MET A 1 96 ? -11.558 6.544 16.267 1.00 98.38 96 MET A O 1
ATOM 700 N N . LEU A 1 97 ? -10.913 4.397 16.217 1.00 98.00 97 LEU A N 1
ATOM 701 C CA . LEU A 1 97 ? -9.814 4.521 17.171 1.00 98.00 97 LEU A CA 1
ATOM 702 C C . LEU A 1 97 ? -8.484 4.307 16.449 1.00 98.00 97 LEU A C 1
ATOM 704 O O . LEU A 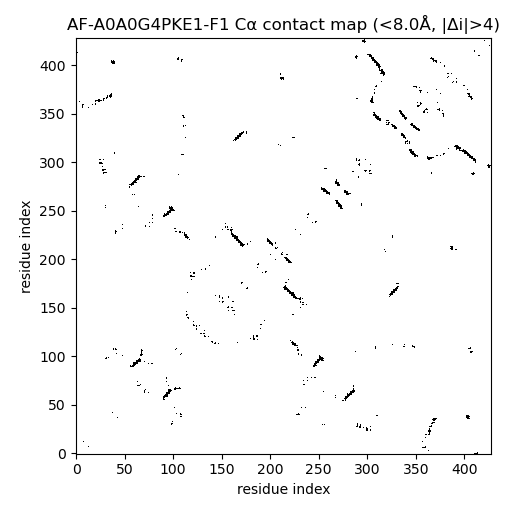1 97 ? -8.300 3.295 15.771 1.00 98.00 97 LEU A O 1
ATOM 708 N N . GLU A 1 98 ? -7.558 5.246 16.605 1.00 96.81 98 GLU A N 1
ATOM 709 C CA . GLU A 1 98 ? -6.215 5.197 16.032 1.00 96.81 98 GLU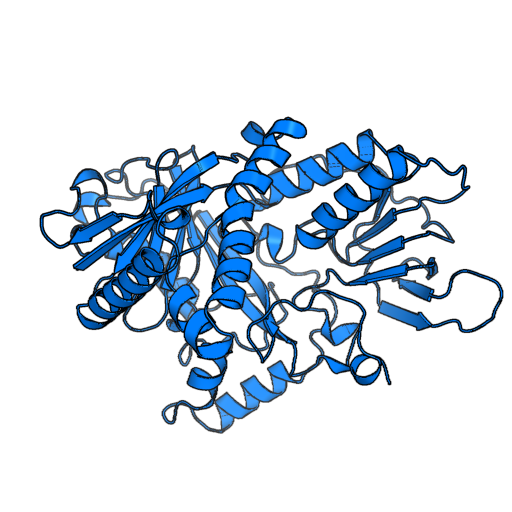 A CA 1
ATOM 710 C C . GLU A 1 98 ? -5.168 5.259 17.148 1.00 96.81 98 GLU A C 1
ATOM 712 O O . GLU A 1 98 ? -5.230 6.101 18.043 1.00 96.81 98 GLU A O 1
ATOM 717 N N . ALA A 1 99 ? -4.193 4.350 17.100 1.00 95.88 99 ALA A N 1
ATOM 718 C CA . ALA A 1 99 ? -3.155 4.247 18.119 1.00 95.88 99 ALA A CA 1
ATOM 719 C C . ALA A 1 99 ? -2.158 5.413 18.052 1.00 95.88 99 ALA A C 1
ATOM 721 O O . ALA A 1 99 ? -1.639 5.822 19.089 1.00 95.88 99 ALA A O 1
ATOM 722 N N . ARG A 1 100 ? -1.905 5.940 16.847 1.00 93.44 100 ARG A N 1
ATOM 723 C CA . ARG A 1 100 ? -1.030 7.094 16.582 1.00 93.44 100 ARG A CA 1
ATOM 724 C C . ARG A 1 100 ? -1.856 8.278 16.064 1.00 93.44 100 ARG A C 1
ATOM 726 O O . ARG A 1 100 ? -2.933 8.556 16.586 1.00 93.44 100 ARG A O 1
ATOM 733 N N . THR A 1 101 ? -1.359 8.967 15.041 1.00 92.62 101 THR A N 1
ATOM 734 C CA . THR A 1 101 ? -2.115 9.938 14.253 1.00 92.62 101 THR A CA 1
ATOM 735 C C . THR A 1 101 ? -2.798 9.264 13.068 1.00 92.62 101 THR A C 1
ATOM 737 O O . THR A 1 101 ? -2.371 8.195 12.607 1.00 92.62 101 THR A O 1
ATOM 740 N N . VAL A 1 102 ? -3.861 9.886 12.564 1.00 93.50 102 VAL A N 1
ATOM 741 C CA . VAL A 1 102 ? -4.676 9.358 11.473 1.00 93.50 102 VAL A CA 1
ATOM 742 C C . VAL A 1 102 ? -3.824 9.027 10.257 1.00 93.50 102 VAL A C 1
ATOM 744 O O . VAL A 1 102 ? -2.977 9.814 9.845 1.00 93.50 102 VAL A O 1
ATOM 747 N N . CYS A 1 103 ? -4.061 7.850 9.675 1.00 94.69 103 CYS A N 1
ATOM 748 C CA . CYS A 1 103 ? -3.419 7.355 8.458 1.00 94.69 103 CYS A CA 1
ATOM 749 C C . CYS A 1 103 ? -1.871 7.282 8.513 1.00 94.69 103 CYS A C 1
ATOM 751 O O . CYS A 1 103 ? -1.225 7.108 7.481 1.00 94.69 103 CYS A O 1
ATOM 753 N N . SER A 1 104 ? -1.250 7.347 9.696 1.00 93.75 104 SER A N 1
ATOM 754 C CA . SER A 1 104 ? 0.221 7.329 9.848 1.00 93.75 104 SER A CA 1
ATOM 755 C C . SER A 1 104 ? 0.883 5.953 9.675 1.00 93.75 104 SER A C 1
ATOM 757 O O . SER A 1 104 ? 2.110 5.861 9.586 1.00 93.75 104 SER A O 1
ATOM 759 N N . GLY A 1 105 ? 0.081 4.882 9.639 1.00 95.19 105 GLY A N 1
ATOM 760 C CA . GLY A 1 105 ? 0.529 3.504 9.416 1.00 95.19 105 GLY A CA 1
ATOM 761 C C . GLY A 1 105 ? 0.773 3.160 7.945 1.00 95.19 105 GLY A C 1
ATOM 762 O O . GLY A 1 105 ? 1.110 4.017 7.138 1.00 95.19 105 GLY A O 1
ATOM 763 N N . ALA A 1 106 ? 0.579 1.888 7.581 1.00 95.94 106 ALA A N 1
ATOM 764 C CA . ALA A 1 106 ? 0.917 1.358 6.254 1.00 95.94 106 ALA A CA 1
ATOM 765 C C . ALA A 1 106 ? 0.375 2.186 5.073 1.00 95.94 106 ALA A C 1
ATOM 767 O O . ALA A 1 106 ? 1.080 2.394 4.090 1.00 95.94 106 ALA A O 1
ATOM 768 N N . THR A 1 107 ? -0.862 2.689 5.168 1.00 96.38 107 THR A N 1
ATOM 769 C CA . THR A 1 107 ? -1.465 3.506 4.104 1.00 96.38 107 THR A CA 1
ATOM 770 C C . THR A 1 107 ? -0.683 4.793 3.851 1.00 96.38 107 THR A C 1
ATOM 772 O O . THR A 1 107 ? -0.393 5.103 2.703 1.00 96.38 107 THR A O 1
ATOM 775 N N . GLY A 1 108 ? -0.277 5.514 4.897 1.00 95.94 108 GLY A N 1
ATOM 776 C CA . GLY A 1 108 ? 0.520 6.733 4.763 1.00 95.94 108 GLY A CA 1
ATOM 777 C C . GLY A 1 108 ? 1.993 6.481 4.448 1.00 95.94 108 GLY A C 1
ATOM 778 O O . GLY A 1 108 ? 2.781 7.408 4.559 1.00 95.94 108 GLY A O 1
ATOM 779 N N . ARG A 1 109 ? 2.391 5.244 4.121 1.00 96.69 109 ARG A N 1
ATOM 780 C CA . ARG A 1 109 ? 3.796 4.834 3.967 1.00 96.69 109 ARG A CA 1
ATOM 781 C C . ARG A 1 109 ? 4.058 4.008 2.699 1.00 96.69 109 ARG A C 1
ATOM 783 O O . ARG A 1 109 ? 5.166 3.505 2.556 1.00 96.69 109 ARG A O 1
ATOM 790 N N . ASN A 1 110 ? 3.077 3.871 1.801 1.00 94.88 110 ASN A N 1
ATOM 791 C CA . ASN A 1 110 ? 3.143 3.031 0.592 1.00 94.88 110 ASN A CA 1
ATOM 792 C C . ASN A 1 110 ? 3.638 3.792 -0.665 1.00 94.88 110 ASN A C 1
ATOM 794 O O . ASN A 1 110 ? 4.166 4.892 -0.544 1.00 94.88 110 ASN A O 1
ATOM 798 N N . GLY A 1 111 ? 3.483 3.212 -1.865 1.00 94.00 111 GLY A N 1
ATOM 799 C CA . GLY A 1 111 ? 3.923 3.797 -3.146 1.00 94.00 111 GLY A CA 1
ATOM 800 C C . GLY A 1 111 ? 2.961 4.746 -3.862 1.00 94.00 111 GLY A C 1
ATOM 801 O O . GLY A 1 111 ? 3.325 5.294 -4.901 1.00 94.00 111 GLY A O 1
ATOM 802 N N . GLY A 1 112 ? 1.733 4.920 -3.367 1.00 96.25 112 GLY A N 1
ATOM 803 C CA . GLY A 1 112 ? 0.712 5.739 -4.031 1.00 96.25 112 GLY A CA 1
ATOM 804 C C . GLY A 1 112 ? 0.135 5.138 -5.323 1.00 96.25 112 GLY A C 1
ATOM 805 O O . GLY A 1 112 ? -0.508 5.857 -6.083 1.00 96.25 112 GLY A O 1
ATOM 806 N N . HIS A 1 113 ? 0.356 3.845 -5.594 1.00 96.25 113 HIS A N 1
ATOM 807 C CA . HIS A 1 113 ? -0.206 3.142 -6.757 1.00 96.25 113 HIS A CA 1
ATOM 808 C C . HIS A 1 113 ? -1.645 2.681 -6.548 1.00 96.25 113 HIS A C 1
ATOM 810 O O . HIS A 1 113 ? -2.009 2.192 -5.480 1.00 96.25 113 HIS A O 1
ATOM 816 N N . ILE A 1 114 ? -2.418 2.735 -7.631 1.00 97.62 114 ILE A N 1
ATOM 817 C CA . ILE A 1 114 ? -3.676 2.009 -7.808 1.00 97.62 114 ILE A CA 1
ATOM 818 C C . ILE A 1 114 ? -3.466 1.088 -9.007 1.00 97.62 114 ILE A C 1
ATOM 820 O O . ILE A 1 114 ? -3.504 1.542 -10.149 1.00 97.62 114 ILE A O 1
ATOM 824 N N . LEU A 1 115 ? -3.136 -0.175 -8.763 1.00 95.62 115 LEU A N 1
ATOM 825 C CA . LEU A 1 115 ? -2.623 -1.045 -9.816 1.00 95.62 115 LEU A CA 1
ATOM 826 C C . LEU A 1 115 ? -3.089 -2.486 -9.645 1.00 95.62 115 LEU A C 1
ATOM 828 O O . LEU A 1 115 ? -3.097 -3.019 -8.539 1.00 95.62 115 LEU A O 1
ATOM 832 N N . GLU A 1 116 ? -3.410 -3.096 -10.780 1.00 95.38 116 GLU A N 1
ATOM 833 C CA . GLU A 1 116 ? -3.486 -4.536 -10.981 1.00 95.38 116 GLU A CA 1
ATOM 834 C C . GLU A 1 116 ? -2.725 -4.887 -12.271 1.00 95.38 116 GLU A C 1
ATOM 836 O O . GLU A 1 116 ? -2.738 -4.118 -13.236 1.00 95.38 116 GLU A O 1
ATOM 841 N N . THR A 1 117 ? -2.050 -6.035 -12.287 1.00 94.50 117 THR A N 1
ATOM 842 C CA . THR A 1 117 ? -1.254 -6.532 -13.412 1.00 94.50 117 THR A CA 1
ATOM 843 C C . THR A 1 117 ? -1.860 -7.812 -13.997 1.00 94.50 117 THR A C 1
ATOM 845 O O . THR A 1 117 ? -2.871 -8.338 -13.537 1.00 94.50 117 THR A O 1
ATOM 848 N N . ALA A 1 118 ? -1.242 -8.329 -15.061 1.00 91.94 118 ALA A N 1
ATOM 849 C CA . ALA A 1 118 ? -1.627 -9.610 -15.652 1.00 91.94 118 ALA A CA 1
ATOM 850 C C . ALA A 1 118 ? -1.051 -10.822 -14.890 1.00 91.94 118 ALA A C 1
ATOM 852 O O . ALA A 1 118 ? -1.290 -11.958 -15.301 1.00 91.94 118 ALA A O 1
ATOM 853 N N . ASP A 1 119 ? -0.260 -10.592 -13.835 1.00 90.94 119 ASP A N 1
ATOM 854 C CA . ASP A 1 119 ? 0.633 -11.606 -13.271 1.00 90.94 119 ASP A CA 1
ATOM 855 C C . ASP A 1 119 ? -0.132 -12.787 -12.656 1.00 90.94 119 ASP A C 1
ATOM 857 O O . ASP A 1 119 ? 0.218 -13.940 -12.909 1.00 90.94 119 ASP A O 1
ATOM 861 N N . ASP A 1 120 ? -1.216 -12.505 -11.930 1.00 93.75 120 ASP A N 1
ATOM 862 C CA . ASP A 1 120 ? -1.889 -13.499 -11.087 1.00 93.75 120 ASP A CA 1
ATOM 863 C C . ASP A 1 120 ? -3.028 -14.260 -11.795 1.00 93.75 120 ASP A C 1
ATOM 865 O O . ASP A 1 120 ? -3.517 -15.265 -11.272 1.00 93.75 120 ASP A O 1
ATOM 869 N N . TYR A 1 121 ? -3.498 -13.817 -12.974 1.00 97.38 121 TYR A N 1
ATOM 870 C CA . TYR A 1 121 ? -4.688 -14.415 -13.609 1.00 97.38 121 TYR A CA 1
ATOM 871 C C . TYR A 1 121 ? -4.512 -15.918 -13.859 1.00 97.38 121 TYR A C 1
ATOM 873 O O . TYR A 1 121 ? -5.392 -16.717 -13.525 1.00 97.38 121 TYR A O 1
ATOM 881 N N . GLY A 1 122 ? -3.379 -16.299 -14.457 1.00 96.94 122 GLY A N 1
ATOM 882 C CA . GLY A 1 122 ? -3.091 -17.693 -14.783 1.00 96.94 122 GLY A CA 1
ATOM 883 C C . GLY A 1 122 ? -3.009 -18.566 -13.532 1.00 96.94 122 GLY A C 1
ATOM 884 O O . GLY A 1 122 ? -3.629 -19.625 -13.480 1.00 96.94 122 GLY A O 1
ATOM 885 N N . GLU A 1 123 ? -2.319 -18.078 -12.502 1.00 94.06 123 GLU A N 1
ATOM 886 C CA . GLU A 1 123 ? -2.167 -18.779 -11.226 1.00 94.06 123 GLU A CA 1
ATOM 887 C C . GLU A 1 123 ? -3.514 -18.974 -10.520 1.00 94.06 123 GLU A C 1
ATOM 889 O O . GLU A 1 123 ? -3.818 -20.068 -10.042 1.00 94.06 123 GLU A O 1
ATOM 894 N N . PHE A 1 124 ? -4.378 -17.956 -10.515 1.00 96.19 124 PHE A N 1
ATOM 895 C CA . PHE A 1 124 ? -5.726 -18.087 -9.963 1.00 96.19 124 PHE A CA 1
ATOM 896 C C . PHE A 1 124 ? -6.605 -19.036 -10.770 1.00 96.19 124 PHE A C 1
ATOM 898 O O . PHE A 1 124 ? -7.409 -19.762 -10.180 1.00 96.19 124 PHE A O 1
ATOM 905 N N . ALA A 1 125 ? -6.473 -19.047 -12.097 1.00 97.75 125 ALA A N 1
ATOM 906 C CA . ALA A 1 125 ? -7.225 -19.966 -12.941 1.00 97.75 125 ALA A CA 1
ATOM 907 C C . ALA A 1 125 ? -6.832 -21.422 -12.657 1.00 97.75 125 ALA A C 1
ATOM 909 O O . ALA A 1 125 ? -7.716 -22.275 -12.573 1.00 97.75 125 ALA A O 1
ATOM 910 N N . ASP A 1 126 ? -5.542 -21.688 -12.441 1.00 97.25 126 ASP A N 1
ATOM 911 C CA . ASP A 1 126 ? -5.036 -23.021 -12.103 1.00 97.25 126 ASP A CA 1
ATOM 912 C C . ASP A 1 126 ? -5.453 -23.448 -10.687 1.00 97.25 126 ASP A C 1
ATOM 914 O O . ASP A 1 126 ? -5.866 -24.589 -10.478 1.00 97.25 126 ASP A O 1
ATOM 918 N N . ALA A 1 127 ? -5.388 -22.533 -9.714 1.00 95.38 127 ALA A N 1
ATOM 919 C CA . ALA A 1 127 ? -5.669 -22.835 -8.311 1.00 95.38 127 ALA A CA 1
ATOM 920 C C . ALA A 1 127 ? -7.169 -22.947 -7.985 1.00 95.38 127 ALA A C 1
ATOM 922 O O . ALA A 1 127 ? -7.564 -23.783 -7.170 1.00 95.38 127 ALA A O 1
ATOM 923 N N . PHE 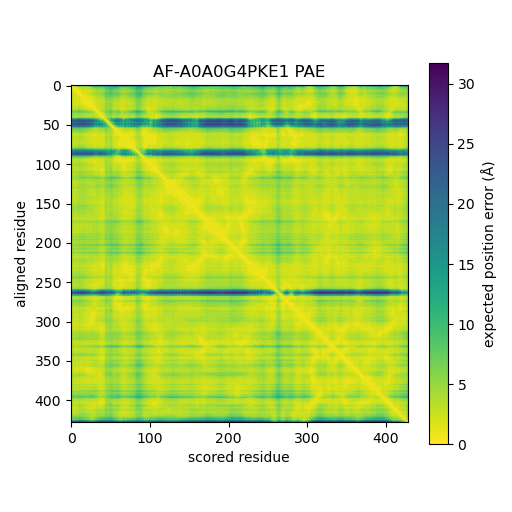A 1 128 ? -8.014 -22.107 -8.593 1.00 96.25 128 PHE A N 1
ATOM 924 C CA . PHE A 1 128 ? -9.428 -21.957 -8.210 1.00 96.25 128 PHE A CA 1
ATOM 925 C C . PHE A 1 128 ? -10.415 -22.151 -9.363 1.00 96.25 128 PHE A C 1
ATOM 927 O O . PHE A 1 128 ? -11.630 -22.111 -9.150 1.00 96.25 128 PHE A O 1
ATOM 934 N N . GLY A 1 129 ? -9.917 -22.355 -10.581 1.00 98.06 129 GLY A N 1
ATOM 935 C CA . GLY A 1 129 ? -10.726 -22.395 -11.789 1.00 98.06 129 GLY A CA 1
ATOM 936 C C . GLY A 1 129 ? -10.996 -21.008 -12.379 1.00 98.06 129 GLY A C 1
ATOM 937 O O . GLY A 1 129 ? -11.001 -19.977 -11.700 1.00 98.06 129 GLY A O 1
ATOM 938 N N . VAL A 1 130 ? -11.271 -21.000 -13.683 1.00 97.88 130 VAL A N 1
ATOM 939 C CA . VAL A 1 130 ? -11.412 -19.789 -14.512 1.00 97.88 130 VAL A CA 1
ATOM 940 C C . VAL A 1 130 ? -12.465 -18.812 -13.977 1.00 97.88 130 VAL A C 1
ATOM 942 O O . VAL A 1 130 ? -12.231 -17.605 -13.955 1.00 97.88 130 VAL A O 1
ATOM 945 N N . ASP A 1 131 ? -13.616 -19.299 -13.510 1.00 98.12 131 ASP A N 1
ATOM 946 C CA . ASP A 1 131 ? -14.692 -18.420 -13.033 1.00 98.12 131 ASP A CA 1
ATOM 947 C C . ASP A 1 131 ? -14.325 -17.680 -11.742 1.00 98.12 131 ASP A C 1
ATOM 949 O O . ASP A 1 131 ? -14.700 -16.519 -11.564 1.00 98.12 131 ASP A O 1
ATOM 953 N N . ALA A 1 132 ? -13.591 -18.334 -10.838 1.00 97.25 132 ALA A N 1
ATOM 954 C CA . ALA A 1 132 ? -13.102 -17.702 -9.619 1.00 97.25 132 ALA A CA 1
ATOM 955 C C . ALA A 1 132 ? -12.006 -16.678 -9.945 1.00 97.25 132 ALA A C 1
ATOM 957 O O . ALA A 1 132 ? -12.079 -15.546 -9.468 1.00 97.25 132 ALA A O 1
ATOM 958 N N . ALA A 1 133 ? -11.067 -17.033 -10.828 1.00 97.56 133 ALA A N 1
ATOM 959 C CA . ALA A 1 133 ? -10.022 -16.129 -11.302 1.00 97.56 133 ALA A CA 1
ATOM 960 C C . ALA A 1 133 ? -10.607 -14.852 -11.919 1.00 97.56 133 ALA A C 1
ATOM 962 O O . ALA A 1 133 ? -10.258 -13.748 -11.510 1.00 97.56 133 ALA A O 1
ATOM 963 N N . ARG A 1 134 ? -11.589 -14.986 -12.822 1.00 97.88 134 ARG A N 1
ATOM 964 C CA . ARG A 1 134 ? -12.284 -13.842 -13.434 1.00 97.88 134 ARG A CA 1
ATOM 965 C C . ARG A 1 134 ? -12.947 -12.937 -12.403 1.00 97.88 134 ARG A C 1
ATOM 967 O O . ARG A 1 134 ? -12.858 -11.718 -12.517 1.00 97.88 134 ARG A O 1
ATOM 974 N N . LYS A 1 135 ? -13.618 -13.508 -11.397 1.00 97.31 135 LYS A N 1
ATOM 975 C CA . LYS A 1 135 ? -14.251 -12.726 -10.321 1.00 97.31 135 LYS A CA 1
ATOM 976 C C . LYS A 1 135 ? -13.215 -11.951 -9.508 1.00 97.31 135 LYS A C 1
ATOM 978 O O . LYS A 1 135 ? -13.428 -10.770 -9.249 1.00 97.31 135 LYS A O 1
ATOM 983 N N . LEU A 1 136 ? -12.108 -12.597 -9.139 1.00 95.62 136 LEU A N 1
ATOM 984 C CA . LEU A 1 136 ? -11.030 -11.974 -8.368 1.00 95.62 136 LEU A CA 1
ATOM 985 C C . LEU A 1 136 ? -10.357 -10.843 -9.150 1.00 95.62 136 LEU A C 1
ATOM 987 O O . LEU A 1 136 ? -10.250 -9.734 -8.631 1.00 95.62 136 LEU A O 1
ATOM 991 N N . ILE A 1 137 ? -9.976 -11.088 -10.404 1.00 97.12 137 ILE A N 1
ATOM 992 C CA . ILE A 1 137 ? -9.311 -10.080 -11.237 1.00 97.12 137 ILE A CA 1
ATOM 993 C C . ILE A 1 137 ? -10.250 -8.909 -11.543 1.00 97.12 137 ILE A C 1
ATOM 995 O O . ILE A 1 137 ? -9.845 -7.762 -11.394 1.00 97.12 137 ILE A O 1
ATOM 999 N N . ARG A 1 138 ? -11.535 -9.147 -11.854 1.00 97.44 138 ARG A N 1
ATOM 1000 C CA . ARG A 1 138 ? -12.522 -8.056 -12.011 1.00 97.44 138 ARG A CA 1
ATOM 1001 C C . ARG A 1 138 ? -12.655 -7.208 -10.753 1.00 97.44 138 ARG A C 1
ATOM 1003 O O . ARG A 1 138 ? -12.696 -5.986 -10.847 1.00 97.44 138 ARG A O 1
ATOM 1010 N N . PHE A 1 139 ? -12.721 -7.850 -9.586 1.00 96.38 139 PHE A N 1
ATOM 1011 C CA . PHE A 1 139 ? -12.790 -7.142 -8.312 1.00 96.38 139 PHE A CA 1
ATOM 1012 C C . PHE A 1 139 ? -11.557 -6.257 -8.101 1.00 96.38 139 PHE A C 1
ATOM 1014 O O . PHE A 1 139 ? -11.696 -5.095 -7.731 1.00 96.38 139 PHE A O 1
ATOM 1021 N N . ARG A 1 140 ? -10.355 -6.765 -8.387 1.00 96.00 140 ARG A N 1
ATOM 1022 C CA . ARG A 1 140 ? -9.114 -5.994 -8.255 1.00 96.00 140 ARG A CA 1
ATOM 1023 C C . ARG A 1 140 ? -9.030 -4.847 -9.271 1.00 96.00 140 ARG A C 1
ATOM 1025 O O . ARG A 1 140 ? -8.843 -3.709 -8.851 1.00 96.00 140 ARG A O 1
ATOM 1032 N N . LEU A 1 141 ? -9.311 -5.097 -10.552 1.00 96.75 141 LEU A N 1
ATOM 1033 C CA . LEU A 1 141 ? -9.352 -4.074 -11.610 1.00 96.75 141 LEU A CA 1
ATOM 1034 C C . LEU A 1 141 ? -10.338 -2.931 -11.314 1.00 96.75 141 LEU A C 1
ATOM 1036 O O . LEU A 1 141 ? -10.043 -1.770 -11.601 1.00 96.75 141 LEU A O 1
ATOM 1040 N N . ALA A 1 142 ? -11.487 -3.229 -10.698 1.00 97.00 142 ALA A N 1
ATOM 1041 C CA . ALA A 1 142 ? -12.500 -2.225 -10.366 1.00 97.00 142 ALA A CA 1
ATOM 1042 C C . ALA A 1 142 ? -12.004 -1.141 -9.386 1.00 97.00 142 ALA A C 1
ATOM 1044 O O . ALA A 1 142 ? -12.547 -0.035 -9.383 1.00 97.00 142 ALA A O 1
ATOM 1045 N N . HIS A 1 143 ? -10.955 -1.409 -8.594 1.00 97.00 143 HIS A N 1
ATOM 1046 C CA . HIS A 1 143 ? -10.426 -0.444 -7.623 1.00 97.00 143 HIS A CA 1
ATOM 1047 C C . HIS A 1 143 ? -9.885 0.823 -8.282 1.00 97.00 143 HIS A C 1
ATOM 1049 O O . HIS A 1 143 ? -9.954 1.887 -7.670 1.00 97.00 143 HIS A O 1
ATOM 1055 N N . LEU A 1 144 ? -9.371 0.734 -9.515 1.00 98.19 144 LEU A N 1
ATOM 1056 C CA . LEU A 1 144 ? -8.903 1.915 -10.234 1.00 98.19 144 LEU A CA 1
ATOM 1057 C C . LEU A 1 144 ? -10.035 2.927 -10.406 1.00 98.19 144 LEU A C 1
ATOM 1059 O O . LEU A 1 144 ? -9.907 4.077 -9.991 1.00 98.19 144 LEU A O 1
ATOM 1063 N N . GLN A 1 145 ? -11.153 2.485 -10.978 1.00 98.06 145 GLN A N 1
ATOM 1064 C CA . GLN A 1 145 ? -12.292 3.364 -11.201 1.00 98.06 145 GLN A CA 1
ATOM 1065 C C . GLN A 1 145 ? -12.916 3.814 -9.878 1.00 98.06 145 GLN A C 1
ATOM 1067 O O . GLN A 1 145 ? -13.207 4.996 -9.727 1.00 98.06 145 GLN A O 1
ATOM 1072 N N . GLU A 1 146 ? -13.077 2.904 -8.914 1.00 97.88 146 GLU A N 1
ATOM 1073 C CA . GLU A 1 146 ? -13.700 3.212 -7.623 1.00 97.88 146 GLU A CA 1
ATOM 1074 C C . GLU A 1 146 ? -12.933 4.302 -6.862 1.00 97.88 146 GLU A C 1
ATOM 1076 O O . GLU A 1 146 ? -13.520 5.285 -6.418 1.00 97.88 146 GLU A O 1
ATOM 1081 N N . MET A 1 147 ? -11.607 4.180 -6.754 1.00 98.19 147 MET A N 1
ATOM 1082 C CA . MET A 1 147 ? -10.786 5.154 -6.027 1.00 98.19 147 MET A CA 1
ATOM 1083 C C . MET A 1 147 ? -10.831 6.543 -6.676 1.00 98.19 147 MET A C 1
ATOM 1085 O O . MET A 1 147 ? -10.898 7.547 -5.966 1.00 98.19 147 MET A O 1
ATOM 1089 N N . LEU A 1 148 ? -10.825 6.608 -8.013 1.00 98.50 148 LEU A N 1
ATOM 1090 C CA . LEU A 1 148 ? -10.952 7.869 -8.749 1.00 98.50 148 LEU A CA 1
ATOM 1091 C C . LEU A 1 148 ? -12.349 8.476 -8.576 1.00 98.50 148 LEU A C 1
ATOM 1093 O O . LEU A 1 148 ? -12.461 9.658 -8.264 1.00 98.50 148 LEU A O 1
ATOM 1097 N N . THR A 1 149 ? -13.406 7.669 -8.693 1.00 98.38 149 THR A N 1
ATOM 1098 C CA . THR A 1 149 ? -14.788 8.110 -8.469 1.00 98.38 149 THR A CA 1
ATOM 1099 C C . THR A 1 149 ? -14.973 8.667 -7.060 1.00 98.38 149 THR A C 1
ATOM 1101 O O . THR A 1 149 ? -15.504 9.762 -6.908 1.00 98.38 149 THR A O 1
ATOM 1104 N N . VAL A 1 150 ? -14.472 7.982 -6.028 1.00 98.12 150 VAL A N 1
ATOM 1105 C CA . VAL A 1 150 ? -14.541 8.475 -4.644 1.00 98.12 150 VAL A CA 1
ATOM 1106 C C . VAL A 1 150 ? -13.792 9.799 -4.483 1.00 98.12 150 VAL A C 1
ATOM 1108 O O . VAL A 1 150 ? -14.273 10.689 -3.780 1.00 98.12 150 VAL A O 1
ATOM 1111 N N . ALA A 1 151 ? -12.632 9.958 -5.126 1.00 98.31 151 ALA A N 1
ATOM 1112 C CA . ALA A 1 151 ? -11.881 11.207 -5.065 1.00 98.31 151 ALA A CA 1
ATOM 1113 C C . ALA A 1 151 ? -12.668 12.383 -5.673 1.00 98.31 151 ALA A C 1
ATOM 1115 O O . ALA A 1 151 ? -12.679 13.474 -5.099 1.00 98.31 151 ALA A O 1
ATOM 1116 N N . GLU A 1 152 ? -13.343 12.155 -6.801 1.00 98.25 152 GLU A N 1
ATOM 1117 C CA . GLU A 1 152 ? -14.177 13.156 -7.476 1.00 98.25 152 GLU A CA 1
ATOM 1118 C C . GLU A 1 152 ? -15.452 13.476 -6.687 1.00 98.25 152 GLU A C 1
ATOM 1120 O O . GLU A 1 152 ? -15.752 14.643 -6.440 1.00 98.25 152 GLU A O 1
ATOM 1125 N N . GLU A 1 153 ? -16.174 12.455 -6.215 1.00 97.12 153 GLU A N 1
ATOM 1126 C CA . GLU A 1 153 ? -17.412 12.613 -5.437 1.00 97.12 153 GLU A CA 1
ATOM 1127 C C . GLU A 1 153 ? -17.214 13.454 -4.172 1.00 97.12 153 GLU A C 1
ATOM 1129 O O . GLU A 1 153 ? -18.102 14.208 -3.771 1.00 97.12 153 GLU A O 1
ATOM 1134 N N . LEU A 1 154 ? -16.051 13.325 -3.531 1.00 96.25 154 LEU A N 1
ATOM 1135 C CA . LEU A 1 154 ? -15.715 14.067 -2.318 1.00 96.25 154 LEU A CA 1
ATOM 1136 C C . LEU A 1 154 ? -15.024 15.409 -2.614 1.00 96.25 154 LEU A C 1
ATOM 1138 O O . LEU A 1 154 ? -14.762 16.165 -1.679 1.00 96.25 154 LEU A O 1
ATOM 1142 N N . GLY A 1 155 ? -14.729 15.714 -3.883 1.00 97.12 155 GLY A N 1
ATOM 1143 C CA . GLY A 1 155 ? -14.033 16.935 -4.294 1.00 97.12 155 GLY A CA 1
ATOM 1144 C C . GLY A 1 155 ? -12.566 16.994 -3.856 1.00 97.12 155 GLY A C 1
ATOM 1145 O O . GLY A 1 155 ? -12.030 18.084 -3.668 1.00 97.12 155 GLY A O 1
ATOM 1146 N N . ILE A 1 156 ? -11.919 15.840 -3.669 1.00 97.06 156 ILE A N 1
ATOM 1147 C CA . ILE A 1 156 ? -10.538 15.724 -3.165 1.00 97.06 156 ILE A CA 1
ATOM 1148 C C . ILE A 1 156 ? -9.535 15.274 -4.235 1.00 97.06 156 ILE A C 1
ATOM 1150 O O . ILE A 1 156 ? -8.351 15.157 -3.928 1.00 97.06 156 ILE A O 1
ATOM 1154 N N . ALA A 1 157 ? -9.970 15.028 -5.477 1.00 97.69 157 ALA A N 1
ATOM 1155 C CA . ALA A 1 157 ? -9.122 14.512 -6.557 1.00 97.69 157 ALA A CA 1
ATOM 1156 C C . ALA A 1 157 ? -7.837 15.332 -6.767 1.00 97.69 157 ALA A C 1
ATOM 1158 O O . ALA A 1 157 ? -6.745 14.764 -6.784 1.00 97.69 157 ALA A O 1
ATOM 1159 N N . THR A 1 158 ? -7.941 16.664 -6.823 1.00 96.38 158 THR A N 1
ATOM 1160 C CA . THR A 1 158 ? -6.783 17.559 -6.989 1.00 96.38 158 THR A CA 1
ATOM 1161 C C . THR A 1 158 ? -5.830 17.511 -5.794 1.00 96.38 158 THR A C 1
ATOM 1163 O O . THR A 1 158 ? -4.624 17.361 -5.975 1.00 96.38 158 THR A O 1
ATOM 1166 N N . GLU A 1 159 ? -6.345 17.617 -4.565 1.00 94.62 159 GLU A N 1
ATOM 1167 C CA . GLU A 1 159 ? -5.511 17.626 -3.354 1.00 94.62 159 GLU A CA 1
ATOM 1168 C C . GLU A 1 159 ? -4.821 16.273 -3.141 1.00 94.62 159 GLU A C 1
ATOM 1170 O O . GLU A 1 159 ? -3.625 16.216 -2.849 1.00 94.62 159 GLU A O 1
ATOM 1175 N N . ALA A 1 160 ? -5.559 15.184 -3.350 1.00 96.06 160 ALA A N 1
ATOM 1176 C CA . ALA A 1 160 ? -5.048 13.824 -3.303 1.00 96.06 160 ALA A CA 1
ATOM 1177 C C . ALA A 1 160 ? -4.242 13.442 -4.552 1.00 96.06 160 ALA A C 1
ATOM 1179 O O . ALA A 1 160 ? -3.737 12.325 -4.607 1.00 96.06 160 ALA A O 1
ATOM 1180 N N . GLN A 1 161 ? -4.120 14.325 -5.549 1.00 97.00 161 GLN A N 1
ATOM 1181 C CA . GLN A 1 161 ? -3.438 14.068 -6.823 1.00 97.00 161 GLN A CA 1
ATOM 1182 C C . GLN A 1 161 ? -3.888 12.757 -7.499 1.00 97.00 161 GLN A C 1
ATOM 1184 O O . GLN A 1 161 ? -3.084 12.085 -8.154 1.00 97.00 161 GLN A O 1
ATOM 1189 N N . ALA A 1 162 ? -5.152 12.374 -7.298 1.00 98.19 162 ALA A N 1
ATOM 1190 C CA . ALA A 1 162 ? -5.713 11.119 -7.772 1.00 98.19 162 ALA A CA 1
ATOM 1191 C C . ALA A 1 162 ? -5.971 11.200 -9.276 1.00 98.19 162 ALA A C 1
ATOM 1193 O O . ALA A 1 162 ? -6.695 12.077 -9.741 1.00 98.19 162 ALA A O 1
ATOM 1194 N N . ARG A 1 163 ? -5.351 10.302 -10.044 1.00 97.94 163 ARG A N 1
ATOM 1195 C CA . ARG A 1 163 ? -5.394 10.342 -11.512 1.00 97.94 163 ARG A CA 1
ATOM 1196 C C . ARG A 1 163 ? -5.196 8.966 -12.137 1.00 97.94 163 ARG A C 1
ATOM 1198 O O . ARG A 1 163 ? -4.506 8.123 -11.561 1.00 97.94 163 ARG A O 1
ATOM 1205 N N . LYS A 1 164 ? -5.774 8.767 -13.326 1.00 98.25 164 LYS A N 1
ATOM 1206 C CA . LYS A 1 164 ? -5.489 7.613 -14.194 1.00 98.25 164 LYS A CA 1
ATOM 1207 C C . LYS A 1 164 ? -4.148 7.843 -14.901 1.00 98.25 164 LYS A C 1
ATOM 1209 O O . LYS A 1 164 ? -3.896 8.943 -15.376 1.00 98.25 164 LYS A O 1
ATOM 1214 N N . VAL A 1 165 ? -3.324 6.804 -14.964 1.00 98.50 165 VAL A N 1
ATOM 1215 C CA . VAL A 1 165 ? -2.037 6.743 -15.678 1.00 98.50 165 VAL A CA 1
ATOM 1216 C C . VAL A 1 165 ? -1.919 5.385 -16.379 1.00 98.50 165 VAL A C 1
ATOM 1218 O O . VAL A 1 165 ? -2.762 4.505 -16.187 1.00 98.50 165 VAL A O 1
ATOM 1221 N N . GLN A 1 166 ? -0.876 5.183 -17.174 1.00 98.31 166 GLN A N 1
ATOM 1222 C CA . GLN A 1 166 ? -0.478 3.874 -17.679 1.00 98.31 166 GLN A CA 1
ATOM 1223 C C . GLN A 1 166 ? 0.678 3.333 -16.827 1.00 98.31 166 GLN A C 1
ATOM 1225 O O . GLN A 1 166 ? 1.714 3.980 -16.697 1.00 98.31 166 GLN A O 1
ATOM 1230 N N . PHE A 1 167 ? 0.535 2.151 -16.227 1.00 98.44 167 PHE A N 1
ATOM 1231 C CA . PHE A 1 167 ? 1.695 1.515 -15.606 1.00 98.44 167 PHE A CA 1
ATOM 1232 C C . PHE A 1 167 ? 2.615 0.932 -16.677 1.00 98.44 167 PHE A C 1
ATOM 1234 O O . PHE A 1 167 ? 2.150 0.467 -17.716 1.00 98.44 167 PHE A O 1
ATOM 1241 N N . LEU A 1 168 ? 3.909 0.906 -16.382 1.00 98.69 168 LEU A N 1
ATOM 1242 C CA . LEU A 1 168 ? 4.960 0.285 -17.173 1.00 98.69 168 LEU A CA 1
ATOM 1243 C C . LEU A 1 168 ? 5.642 -0.774 -16.304 1.00 98.69 168 LEU A C 1
ATOM 1245 O O . LEU A 1 168 ? 6.435 -0.449 -15.422 1.00 98.69 168 LEU A O 1
ATOM 1249 N N . SER A 1 169 ? 5.320 -2.045 -16.534 1.00 98.56 169 SER A N 1
ATOM 1250 C CA . SER A 1 169 ? 6.010 -3.178 -15.918 1.00 98.56 169 SER A CA 1
ATOM 1251 C C . SER A 1 169 ? 7.225 -3.532 -16.766 1.00 98.56 169 SER A C 1
ATOM 1253 O O . SER A 1 169 ? 7.103 -4.101 -17.851 1.00 98.56 169 SER A O 1
ATOM 1255 N N . VAL A 1 170 ? 8.395 -3.114 -16.297 1.00 98.69 170 VAL A N 1
ATOM 1256 C CA . VAL A 1 170 ? 9.679 -3.184 -16.995 1.00 98.69 170 VAL A CA 1
ATOM 1257 C C . VAL A 1 170 ? 10.402 -4.467 -16.609 1.00 98.69 170 VAL A C 1
ATOM 1259 O O . VAL A 1 170 ? 10.506 -4.778 -15.425 1.00 98.69 170 VAL A O 1
ATOM 1262 N N . TYR A 1 171 ? 10.936 -5.190 -17.590 1.00 98.44 171 TYR A N 1
ATOM 1263 C CA . TYR A 1 171 ? 11.705 -6.419 -17.392 1.00 98.44 171 TYR A CA 1
ATOM 1264 C C . TYR A 1 171 ? 13.103 -6.251 -17.984 1.00 98.44 171 TYR A C 1
ATOM 1266 O O . TYR A 1 171 ? 13.243 -5.744 -19.097 1.00 98.44 171 TYR A O 1
ATOM 1274 N N . PHE A 1 172 ? 14.141 -6.673 -17.257 1.00 97.12 172 PHE A N 1
ATOM 1275 C CA . PHE A 1 172 ? 15.539 -6.514 -17.693 1.00 97.12 172 PHE A CA 1
ATOM 1276 C C . PHE A 1 172 ? 16.175 -7.803 -18.237 1.00 97.12 172 PHE A C 1
ATOM 1278 O O . PHE A 1 172 ? 17.108 -7.720 -19.031 1.00 97.12 172 PHE A O 1
ATOM 1285 N N . GLY A 1 173 ? 15.680 -8.976 -17.831 1.00 95.94 173 GLY A N 1
ATOM 1286 C CA . GLY A 1 173 ? 16.197 -10.286 -18.244 1.00 95.94 173 GLY A CA 1
ATOM 1287 C C . GLY A 1 173 ? 15.275 -11.025 -19.217 1.00 95.94 173 GLY A C 1
ATOM 1288 O O . GLY A 1 173 ? 14.066 -10.794 -19.231 1.00 95.94 173 GLY A O 1
ATOM 1289 N N . ASP A 1 174 ? 15.841 -11.946 -20.004 1.00 96.06 174 ASP A N 1
ATOM 1290 C CA . ASP A 1 174 ? 15.093 -12.769 -20.970 1.00 96.06 174 ASP A CA 1
ATOM 1291 C C . ASP A 1 174 ? 14.079 -13.701 -20.293 1.00 96.06 174 ASP A C 1
ATOM 1293 O O . ASP A 1 174 ? 12.929 -13.786 -20.716 1.00 96.06 174 ASP A O 1
ATOM 1297 N N . GLU A 1 175 ? 14.492 -14.397 -19.233 1.00 95.44 175 GLU A N 1
ATOM 1298 C CA . GLU A 1 175 ? 13.634 -15.330 -18.497 1.00 95.44 175 GLU A CA 1
ATOM 1299 C C . GLU A 1 175 ? 12.405 -14.644 -17.869 1.00 95.44 175 GLU A C 1
ATOM 1301 O O . GLU A 1 175 ? 11.284 -15.047 -18.200 1.00 95.44 175 GLU A O 1
ATOM 1306 N N . PRO A 1 176 ? 12.549 -13.584 -17.041 1.00 95.12 176 PRO A N 1
ATOM 1307 C CA . PRO A 1 176 ? 11.387 -12.908 -16.470 1.00 95.12 176 PRO A CA 1
ATOM 1308 C C . PRO A 1 176 ? 10.516 -12.228 -17.538 1.00 95.12 176 PRO A C 1
ATOM 1310 O O . PRO A 1 176 ? 9.297 -12.169 -17.366 1.00 95.12 176 PRO A O 1
ATOM 1313 N N . TRP A 1 177 ? 11.099 -11.776 -18.657 1.00 97.69 177 TRP A N 1
ATOM 1314 C CA . TRP A 1 177 ? 10.342 -11.238 -19.791 1.00 97.69 177 TRP A CA 1
ATOM 1315 C C . TRP A 1 177 ? 9.456 -12.294 -20.458 1.00 97.69 177 TRP A C 1
ATOM 1317 O O . TRP A 1 177 ? 8.250 -12.092 -20.596 1.00 97.69 177 TRP A O 1
ATOM 1327 N N . ASN A 1 178 ? 10.025 -13.446 -20.817 1.00 97.19 178 ASN A N 1
ATOM 1328 C CA . ASN A 1 178 ? 9.269 -14.527 -21.449 1.00 97.19 178 ASN A CA 1
ATOM 1329 C C . ASN A 1 178 ? 8.151 -15.033 -20.523 1.00 97.19 178 ASN A C 1
ATOM 1331 O O . ASN A 1 178 ? 7.016 -15.207 -20.961 1.00 97.19 178 ASN A O 1
ATOM 1335 N N . ALA A 1 179 ? 8.427 -15.176 -19.222 1.00 96.12 179 ALA A N 1
ATOM 1336 C CA . ALA A 1 179 ? 7.406 -15.538 -18.239 1.00 96.12 179 ALA A CA 1
ATOM 1337 C C . ALA A 1 179 ? 6.287 -14.484 -18.123 1.00 96.12 179 ALA A C 1
ATOM 1339 O O . ALA A 1 179 ? 5.130 -14.821 -17.865 1.00 96.12 179 ALA A O 1
ATOM 1340 N N . ALA A 1 180 ? 6.601 -13.196 -18.288 1.00 97.50 180 ALA A N 1
ATOM 1341 C CA . ALA A 1 180 ? 5.605 -12.127 -18.298 1.00 97.50 180 ALA A CA 1
ATOM 1342 C C . ALA A 1 180 ? 4.722 -12.159 -19.555 1.00 97.50 180 ALA A C 1
ATOM 1344 O O . ALA A 1 180 ? 3.509 -11.974 -19.449 1.00 97.50 180 ALA A O 1
ATOM 1345 N N . LEU A 1 181 ? 5.297 -12.454 -20.726 1.00 98.12 181 LEU A N 1
ATOM 1346 C CA . LEU A 1 181 ? 4.536 -12.633 -21.965 1.00 98.12 181 LEU A CA 1
ATOM 1347 C C . LEU A 1 181 ? 3.547 -13.797 -21.867 1.00 98.12 181 LEU A C 1
ATOM 1349 O O . LEU A 1 181 ? 2.390 -13.631 -22.251 1.00 98.12 181 LEU A O 1
ATOM 1353 N N . GLU A 1 182 ? 3.956 -14.928 -21.290 1.00 98.00 182 GLU A N 1
ATOM 1354 C CA . GLU A 1 182 ? 3.062 -16.070 -21.055 1.00 98.00 182 GLU A CA 1
ATOM 1355 C C . GLU A 1 182 ? 1.904 -15.702 -20.112 1.00 98.00 182 GLU A C 1
ATOM 1357 O O . GLU A 1 182 ? 0.739 -15.988 -20.400 1.00 98.00 182 GLU A O 1
ATOM 1362 N N . ARG A 1 183 ? 2.187 -14.998 -19.006 1.00 98.00 183 ARG A N 1
ATOM 1363 C CA . ARG A 1 183 ? 1.149 -14.512 -18.075 1.00 98.00 183 ARG A CA 1
ATOM 1364 C C . ARG A 1 183 ? 0.180 -13.546 -18.760 1.00 98.00 183 ARG A C 1
ATOM 1366 O O . ARG A 1 183 ? -1.037 -13.716 -18.659 1.00 98.00 183 ARG A O 1
ATOM 1373 N N . MET A 1 184 ? 0.702 -12.595 -19.537 1.00 98.12 184 MET A N 1
ATOM 1374 C CA . MET A 1 184 ? -0.108 -11.664 -20.324 1.00 98.12 184 MET A CA 1
ATOM 1375 C C . MET A 1 184 ? -0.960 -12.385 -21.374 1.00 98.12 184 MET A C 1
ATOM 1377 O O . MET A 1 184 ? -2.125 -12.033 -21.551 1.00 98.12 184 MET A O 1
ATOM 1381 N N . HIS A 1 185 ? -0.414 -13.395 -22.054 1.00 98.25 185 HIS A N 1
ATOM 1382 C CA . HIS A 1 185 ? -1.148 -14.203 -23.026 1.00 98.25 185 HIS A CA 1
ATOM 1383 C C . HIS A 1 185 ? -2.343 -14.897 -22.369 1.00 98.25 185 HIS A C 1
ATOM 1385 O O . HIS A 1 185 ? -3.478 -14.728 -22.817 1.00 98.25 185 HIS A O 1
ATOM 1391 N N . ARG A 1 186 ? -2.116 -15.580 -21.239 1.00 98.25 186 ARG A N 1
ATOM 1392 C CA . ARG A 1 186 ? -3.187 -16.232 -20.470 1.00 98.25 186 ARG A CA 1
ATOM 1393 C C . ARG A 1 186 ? -4.261 -15.240 -20.028 1.00 98.25 186 ARG A C 1
ATOM 1395 O O . ARG A 1 186 ? -5.447 -15.549 -20.130 1.00 98.25 186 ARG A O 1
ATOM 1402 N N . PHE A 1 187 ? -3.866 -14.055 -19.558 1.00 98.44 187 PHE A N 1
ATOM 1403 C CA . PHE A 1 187 ? -4.812 -13.003 -19.179 1.00 98.44 187 PHE A CA 1
ATOM 1404 C C . PHE A 1 18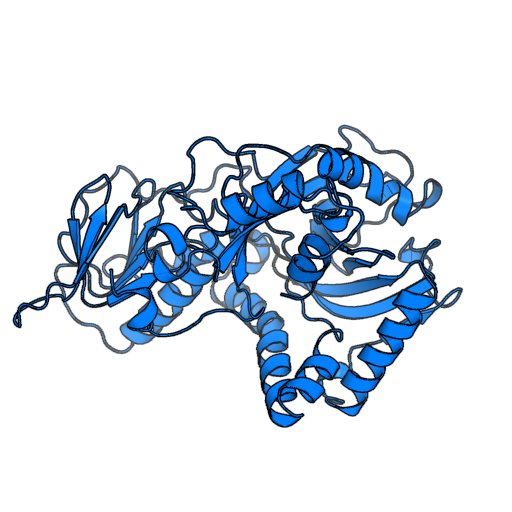7 ? -5.655 -12.533 -20.372 1.00 98.44 187 PHE A C 1
ATOM 1406 O O . PHE A 1 187 ? -6.878 -12.456 -20.259 1.00 98.44 187 PHE A O 1
ATOM 1413 N N . LYS A 1 188 ? -5.033 -12.314 -21.537 1.00 98.25 188 LYS A N 1
ATOM 1414 C CA . LYS A 1 188 ? -5.730 -11.900 -22.764 1.00 98.25 188 LYS A CA 1
ATOM 1415 C C . LYS A 1 188 ? -6.718 -12.935 -23.284 1.00 98.25 188 LYS A C 1
ATOM 1417 O O . LYS A 1 188 ? -7.829 -12.579 -23.664 1.00 98.25 188 LYS A O 1
ATOM 1422 N N . GLU A 1 189 ? -6.352 -14.212 -23.270 1.00 98.00 189 GLU A N 1
ATOM 1423 C CA . GLU A 1 189 ? -7.269 -15.294 -23.649 1.00 98.00 189 GLU A CA 1
ATOM 1424 C C . GLU A 1 189 ? -8.419 -15.448 -22.647 1.00 98.00 189 GLU A C 1
ATOM 1426 O O . GLU A 1 189 ? -9.573 -15.683 -23.012 1.00 98.00 189 GLU A O 1
ATOM 1431 N N . GLY A 1 190 ? -8.102 -15.319 -21.360 1.00 97.81 190 GLY A N 1
ATOM 1432 C CA . GLY A 1 190 ? -9.039 -15.516 -20.268 1.00 97.81 190 GLY A CA 1
ATOM 1433 C C . GLY A 1 190 ? -10.059 -14.399 -20.087 1.00 97.81 190 GLY A C 1
ATOM 1434 O O . GLY A 1 190 ? -11.203 -14.667 -19.693 1.00 97.81 190 GLY A O 1
ATOM 1435 N N . MET A 1 191 ? -9.630 -13.164 -20.345 1.00 98.25 191 MET A N 1
ATOM 1436 C CA . MET A 1 191 ? -10.324 -11.910 -20.044 1.00 98.25 191 MET A CA 1
ATOM 1437 C C . MET A 1 191 ? -10.069 -10.868 -21.156 1.00 98.25 191 MET A C 1
ATOM 1439 O O . MET A 1 191 ? -9.411 -9.850 -20.926 1.00 98.25 191 MET A O 1
ATOM 1443 N N . PRO A 1 192 ? -10.535 -11.116 -22.397 1.00 97.81 192 PRO A N 1
ATOM 1444 C CA . PRO A 1 192 ? -10.207 -10.277 -23.555 1.00 97.81 192 PRO A CA 1
ATOM 1445 C C . PRO A 1 192 ? -10.784 -8.857 -23.475 1.00 97.81 192 PRO A C 1
ATOM 1447 O O . PRO A 1 192 ? -10.188 -7.928 -24.011 1.00 97.81 192 PRO A O 1
ATOM 1450 N N . GLU A 1 193 ? -11.928 -8.674 -22.810 1.00 97.38 193 GLU A N 1
ATOM 1451 C CA . GLU A 1 193 ? -12.536 -7.351 -22.622 1.00 97.38 193 GLU A CA 1
ATOM 1452 C C . GLU A 1 193 ? -11.735 -6.525 -21.611 1.00 97.38 193 GLU A C 1
ATOM 1454 O O . GLU A 1 193 ? -11.404 -5.370 -21.864 1.00 97.38 193 GLU A O 1
ATOM 1459 N N . GLU A 1 194 ? -11.370 -7.132 -20.482 1.00 97.25 194 GLU A N 1
ATOM 1460 C CA . GLU A 1 194 ? -10.656 -6.458 -19.401 1.00 97.25 194 GLU A CA 1
ATOM 1461 C C . GLU A 1 194 ? -9.189 -6.180 -19.741 1.00 97.25 194 GLU A C 1
ATOM 1463 O O . GLU A 1 194 ? -8.616 -5.223 -19.236 1.00 97.25 194 GLU A O 1
ATOM 1468 N N . SER A 1 195 ? -8.586 -6.988 -20.612 1.00 97.75 195 SER A N 1
ATOM 1469 C CA . SER A 1 195 ? -7.190 -6.853 -21.045 1.00 97.75 195 SER A CA 1
ATOM 1470 C C . SER A 1 195 ? -7.009 -6.006 -22.314 1.00 97.75 195 SER A C 1
ATOM 1472 O O . SER A 1 195 ? -5.894 -5.905 -22.830 1.00 97.75 195 SER A O 1
ATOM 1474 N N . ALA A 1 196 ? -8.074 -5.376 -22.825 1.00 97.50 196 ALA A N 1
ATOM 1475 C CA . ALA A 1 196 ? -8.053 -4.649 -24.097 1.00 97.50 196 ALA A CA 1
ATOM 1476 C C . ALA A 1 196 ? -7.050 -3.477 -24.129 1.00 97.50 196 ALA A C 1
ATOM 1478 O O . ALA A 1 196 ? -6.483 -3.181 -25.179 1.00 97.50 196 ALA A O 1
ATOM 1479 N N . GLU A 1 197 ? -6.805 -2.831 -22.984 1.00 96.62 197 GLU A N 1
ATOM 1480 C CA . GLU A 1 197 ? -5.833 -1.734 -22.840 1.00 96.62 197 GLU A CA 1
ATOM 1481 C C . GLU A 1 197 ? -4.383 -2.226 -22.611 1.00 96.62 197 GLU A C 1
ATOM 1483 O O . GLU A 1 197 ? -3.473 -1.401 -22.534 1.00 96.62 197 GLU A O 1
ATOM 1488 N N . TRP A 1 198 ? -4.135 -3.542 -22.501 1.00 98.12 198 TRP A N 1
ATOM 1489 C CA . TRP A 1 198 ? -2.800 -4.076 -22.208 1.00 98.12 198 TRP A CA 1
ATOM 1490 C C . TRP A 1 198 ? -1.971 -4.268 -23.476 1.00 98.12 198 TRP A C 1
ATOM 1492 O O . TRP A 1 198 ? -2.345 -5.009 -24.395 1.00 98.12 198 TRP A O 1
ATOM 1502 N N . THR A 1 199 ? -0.777 -3.686 -23.495 1.00 97.75 199 THR A N 1
ATOM 1503 C CA . THR A 1 199 ? 0.175 -3.775 -24.609 1.00 97.75 199 THR A CA 1
ATOM 1504 C C . THR A 1 199 ? 1.553 -4.217 -24.134 1.00 97.75 199 THR A C 1
ATOM 1506 O O . THR A 1 199 ? 1.867 -4.149 -22.949 1.00 97.75 199 THR A O 1
ATOM 1509 N N . SER A 1 200 ? 2.393 -4.658 -25.068 1.00 98.19 200 SER A N 1
ATOM 1510 C CA . SER A 1 200 ? 3.778 -5.043 -24.797 1.00 98.19 200 SER A CA 1
ATOM 1511 C C . SER A 1 200 ? 4.731 -4.396 -25.795 1.00 98.19 200 SER A C 1
ATOM 1513 O O . SER A 1 200 ? 4.441 -4.369 -26.991 1.00 9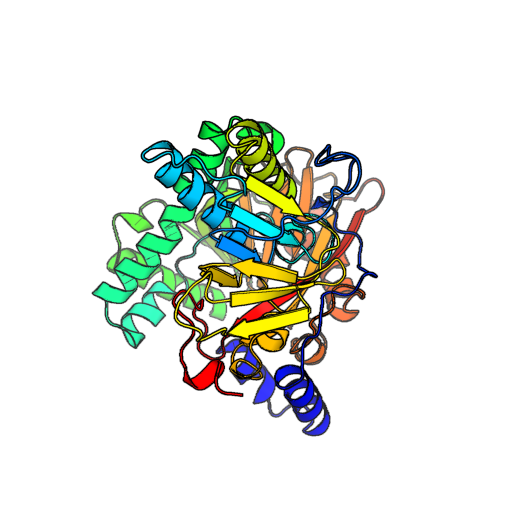8.19 200 SER A O 1
ATOM 1515 N N . TYR A 1 201 ? 5.882 -3.943 -25.309 1.00 98.31 201 TYR A N 1
ATOM 1516 C CA . TYR A 1 201 ? 6.980 -3.406 -26.108 1.00 98.31 201 TYR A CA 1
ATOM 1517 C C . TYR A 1 201 ? 8.238 -4.228 -25.860 1.00 98.31 201 TYR A C 1
ATOM 1519 O O . TYR A 1 201 ? 8.476 -4.670 -24.738 1.00 98.31 201 TYR A O 1
ATOM 1527 N N . GLU A 1 202 ? 9.059 -4.415 -26.888 1.00 98.19 202 GLU A N 1
ATOM 1528 C CA . GLU A 1 202 ? 10.244 -5.263 -26.803 1.00 98.19 202 GLU A CA 1
ATOM 1529 C C . GLU A 1 202 ? 11.408 -4.675 -27.606 1.00 98.19 202 GLU A C 1
ATOM 1531 O O . GLU A 1 202 ? 11.230 -4.270 -28.758 1.00 98.19 202 GLU A O 1
ATOM 1536 N N . GLY A 1 203 ? 12.601 -4.638 -27.004 1.00 95.94 203 GLY A N 1
ATOM 1537 C CA . GLY A 1 203 ? 13.814 -4.130 -27.651 1.00 95.94 203 GLY A CA 1
ATOM 1538 C C . GLY A 1 203 ? 13.628 -2.733 -28.256 1.00 95.94 203 GLY A C 1
ATOM 1539 O O . GLY A 1 203 ? 13.148 -1.817 -27.591 1.00 95.94 203 GLY A O 1
ATOM 1540 N N . ASP A 1 204 ? 13.963 -2.577 -29.539 1.00 95.31 204 ASP A N 1
ATOM 1541 C CA . ASP A 1 204 ? 13.887 -1.292 -30.254 1.00 95.31 204 ASP A CA 1
ATOM 1542 C C . ASP A 1 204 ? 12.457 -0.741 -30.419 1.00 95.31 204 ASP A C 1
ATOM 1544 O O . ASP A 1 204 ? 12.293 0.421 -30.795 1.00 95.31 204 ASP A O 1
ATOM 1548 N N . ALA A 1 205 ? 11.420 -1.543 -30.142 1.00 97.50 205 ALA A N 1
ATOM 1549 C CA . ALA A 1 205 ? 10.033 -1.081 -30.142 1.00 97.50 205 ALA A CA 1
ATOM 1550 C C . ALA A 1 205 ? 9.644 -0.331 -28.855 1.00 97.50 205 ALA A C 1
ATOM 1552 O O . ALA A 1 205 ? 8.562 0.253 -28.806 1.00 97.50 205 ALA A O 1
ATOM 1553 N N . ILE A 1 206 ? 10.489 -0.344 -27.815 1.00 98.19 206 ILE A N 1
ATOM 1554 C CA . ILE A 1 206 ? 10.268 0.440 -26.594 1.00 98.19 206 ILE A CA 1
ATOM 1555 C C . ILE A 1 206 ? 10.444 1.934 -26.926 1.00 98.19 206 ILE A C 1
ATOM 1557 O O . ILE A 1 206 ? 11.522 2.328 -27.385 1.00 98.19 206 ILE A O 1
ATOM 1561 N N . PRO A 1 207 ? 9.425 2.785 -26.689 1.00 97.00 207 PRO A N 1
ATOM 1562 C CA . PRO A 1 207 ? 9.519 4.208 -27.000 1.00 97.00 207 PRO A CA 1
ATOM 1563 C C . PRO A 1 207 ? 10.671 4.890 -26.245 1.00 97.00 207 PRO A C 1
ATOM 1565 O O . PRO A 1 207 ? 10.856 4.696 -25.039 1.00 97.00 207 PRO A O 1
ATOM 1568 N N . ARG A 1 208 ? 11.476 5.691 -26.957 1.00 95.00 208 ARG A N 1
ATOM 1569 C CA . ARG A 1 208 ? 12.702 6.297 -26.400 1.00 95.00 208 ARG A CA 1
ATOM 1570 C C . ARG A 1 208 ? 12.413 7.323 -25.310 1.00 95.00 208 ARG A C 1
ATOM 1572 O O . ARG A 1 208 ? 13.226 7.488 -24.406 1.00 95.00 208 ARG A O 1
ATOM 1579 N N . GLU A 1 209 ? 11.268 7.987 -25.389 1.00 94.56 209 GLU A N 1
ATOM 1580 C CA . GLU A 1 209 ? 10.768 8.955 -24.415 1.00 94.56 209 GLU A CA 1
ATOM 1581 C C . GLU A 1 209 ? 10.531 8.356 -23.022 1.00 94.56 209 GLU A C 1
ATOM 1583 O O . GLU A 1 209 ? 10.537 9.095 -22.042 1.00 94.56 209 GLU A O 1
ATOM 1588 N N . LEU A 1 210 ? 10.397 7.027 -22.909 1.00 96.56 210 LEU A N 1
ATOM 1589 C CA . LEU A 1 210 ? 10.265 6.349 -21.616 1.00 96.56 210 LEU A CA 1
ATOM 1590 C C . LEU A 1 210 ? 11.601 6.242 -20.863 1.00 96.56 210 LEU A C 1
ATOM 1592 O O . LEU A 1 210 ? 11.608 5.891 -19.685 1.00 96.56 210 LEU A O 1
ATOM 1596 N N . CYS A 1 211 ? 12.729 6.517 -21.531 1.00 96.69 211 CYS A N 1
ATOM 1597 C CA . CYS A 1 211 ? 14.086 6.395 -20.982 1.00 96.69 211 CYS A CA 1
ATOM 1598 C C . CYS A 1 211 ? 14.435 4.977 -20.479 1.00 96.69 211 CYS A C 1
ATOM 1600 O O . CYS A 1 211 ? 15.292 4.802 -19.617 1.00 96.69 211 CYS A O 1
ATOM 1602 N N . LEU A 1 212 ? 13.799 3.937 -21.028 1.00 96.94 212 LEU A N 1
ATOM 1603 C CA . LEU A 1 212 ? 13.975 2.534 -20.626 1.00 96.94 212 LEU A CA 1
ATOM 1604 C C . LEU A 1 212 ? 14.976 1.784 -21.521 1.00 96.94 212 LEU A C 1
ATOM 1606 O O . LEU A 1 212 ? 14.745 0.648 -21.920 1.00 96.94 212 LEU A O 1
ATOM 1610 N N . THR A 1 213 ? 16.118 2.401 -21.834 1.00 92.44 213 THR A N 1
ATOM 1611 C CA . THR A 1 213 ? 17.114 1.851 -22.785 1.00 92.44 213 THR A CA 1
ATOM 1612 C C . THR A 1 213 ? 17.763 0.534 -22.346 1.00 92.44 213 THR A C 1
ATOM 1614 O O . THR A 1 213 ? 18.398 -0.142 -23.152 1.00 92.44 213 THR A O 1
ATOM 1617 N N . ARG A 1 214 ? 17.625 0.168 -21.068 1.00 94.25 214 ARG A N 1
ATOM 1618 C CA . ARG A 1 214 ? 18.132 -1.083 -20.484 1.00 94.25 214 ARG A CA 1
ATOM 1619 C C . ARG A 1 214 ? 17.082 -2.186 -20.398 1.00 94.25 214 ARG A C 1
ATOM 1621 O O . ARG A 1 214 ? 17.419 -3.298 -20.004 1.00 94.25 214 ARG A O 1
ATOM 1628 N N . ALA A 1 215 ? 15.824 -1.882 -20.704 1.00 97.56 215 ALA A N 1
ATOM 1629 C CA . ALA A 1 215 ? 14.747 -2.848 -20.614 1.00 97.56 215 ALA A CA 1
ATOM 1630 C C . ALA A 1 215 ? 14.833 -3.864 -21.755 1.00 97.56 215 ALA A C 1
ATOM 1632 O O . ALA A 1 215 ? 15.048 -3.517 -22.916 1.00 97.56 215 ALA A O 1
ATOM 1633 N N . ARG A 1 216 ? 14.613 -5.131 -21.413 1.00 98.00 216 ARG A N 1
ATOM 1634 C CA . ARG A 1 216 ? 14.407 -6.209 -22.373 1.00 98.00 216 ARG A CA 1
ATOM 1635 C C . ARG A 1 216 ? 13.022 -6.114 -23.011 1.00 98.00 216 ARG A C 1
ATOM 1637 O O . ARG A 1 216 ? 12.896 -6.302 -24.224 1.00 98.00 216 ARG A O 1
ATOM 1644 N N . GLY A 1 217 ? 12.019 -5.808 -22.190 1.00 98.44 217 GLY A N 1
ATOM 1645 C CA . GLY A 1 217 ? 10.625 -5.648 -22.582 1.00 98.44 217 GLY A CA 1
ATOM 1646 C C . GLY A 1 217 ? 9.807 -4.918 -21.517 1.00 98.44 217 GLY A C 1
ATOM 1647 O O . GLY A 1 217 ? 10.236 -4.773 -20.369 1.00 98.44 217 GLY A O 1
ATOM 1648 N N . VAL A 1 218 ? 8.637 -4.427 -21.917 1.00 98.69 218 VAL A N 1
ATOM 1649 C CA . VAL A 1 218 ? 7.707 -3.675 -21.067 1.00 98.69 218 VAL A CA 1
ATOM 1650 C C . VAL A 1 218 ? 6.285 -4.160 -21.324 1.00 98.69 218 VAL A C 1
ATOM 1652 O O . VAL A 1 218 ? 5.864 -4.200 -22.477 1.00 98.69 218 VAL A O 1
ATOM 1655 N N . ILE A 1 219 ? 5.533 -4.478 -20.269 1.00 98.62 219 ILE A N 1
ATOM 1656 C CA . ILE A 1 219 ? 4.068 -4.611 -20.325 1.00 98.62 219 ILE A CA 1
ATOM 1657 C C . ILE A 1 219 ? 3.460 -3.306 -19.825 1.00 98.62 219 ILE A C 1
ATOM 1659 O O . ILE A 1 219 ? 3.842 -2.820 -18.762 1.00 98.62 219 ILE A O 1
ATOM 1663 N N . ALA A 1 220 ? 2.508 -2.759 -20.571 1.00 98.50 220 ALA A N 1
ATOM 1664 C CA . ALA A 1 220 ? 1.811 -1.534 -20.221 1.00 98.50 220 ALA A CA 1
ATOM 1665 C C . ALA A 1 220 ? 0.303 -1.765 -20.102 1.00 98.50 220 ALA A C 1
ATOM 1667 O O . ALA A 1 220 ? -0.256 -2.563 -20.853 1.00 98.50 220 ALA A O 1
ATOM 1668 N N . GLY A 1 221 ? -0.351 -1.061 -19.178 1.00 98.06 221 GLY A N 1
ATOM 1669 C CA . GLY A 1 221 ? -1.797 -1.144 -18.957 1.00 98.06 221 GLY A CA 1
ATOM 1670 C C . GLY A 1 221 ? -2.319 -0.020 -18.053 1.00 98.06 221 GLY A C 1
ATOM 1671 O O . GLY A 1 221 ? -1.536 0.798 -17.571 1.00 98.06 221 GLY A O 1
ATOM 1672 N N . PRO A 1 222 ? -3.636 0.076 -17.827 1.00 98.06 222 PRO A N 1
ATOM 1673 C CA . PRO A 1 222 ? -4.240 1.121 -17.015 1.00 98.06 222 PRO A CA 1
ATOM 1674 C C . PRO A 1 222 ? -3.870 0.971 -15.537 1.00 98.06 222 PRO A C 1
ATOM 1676 O O . PRO A 1 222 ? -3.888 -0.117 -14.966 1.00 98.06 222 PRO A O 1
ATOM 1679 N N . ALA A 1 223 ? -3.579 2.101 -14.907 1.00 98.31 223 ALA A N 1
ATOM 1680 C CA . ALA A 1 223 ? -3.322 2.220 -13.483 1.00 98.31 223 ALA A CA 1
ATOM 1681 C C . ALA A 1 223 ? -3.764 3.593 -12.979 1.00 98.31 223 ALA A C 1
ATOM 1683 O O . ALA A 1 223 ? -4.291 4.427 -13.717 1.00 98.31 223 ALA A O 1
ATOM 1684 N N . GLY A 1 224 ? -3.535 3.836 -11.698 1.00 98.25 224 GLY A N 1
ATOM 1685 C CA . GLY A 1 224 ? -3.704 5.130 -11.074 1.00 98.25 224 GLY A CA 1
ATOM 1686 C C . GLY A 1 224 ? -2.533 5.468 -10.170 1.00 98.25 224 GLY A C 1
ATOM 1687 O O . GLY A 1 224 ? -1.786 4.600 -9.710 1.00 98.25 224 GLY A O 1
ATOM 1688 N N . ALA A 1 225 ? -2.397 6.758 -9.911 1.00 98.31 225 ALA A N 1
ATOM 1689 C CA . ALA A 1 225 ? -1.474 7.298 -8.932 1.00 98.31 225 ALA A CA 1
ATOM 1690 C C . ALA A 1 225 ? -2.220 8.304 -8.055 1.00 98.31 225 ALA A C 1
ATOM 1692 O O . ALA A 1 225 ? -3.070 9.048 -8.547 1.00 98.31 225 ALA A O 1
ATOM 1693 N N . LEU A 1 226 ? -1.917 8.314 -6.760 1.00 97.88 226 LEU A N 1
ATOM 1694 C CA . LEU A 1 226 ? -2.472 9.266 -5.804 1.00 97.88 226 LEU A CA 1
ATOM 1695 C C . LEU A 1 226 ? -1.516 9.500 -4.631 1.00 97.88 226 LEU A C 1
ATOM 1697 O O . LEU A 1 226 ? -0.599 8.720 -4.380 1.00 97.88 226 LEU A O 1
ATOM 1701 N N . TRP A 1 227 ? -1.769 10.566 -3.882 1.00 97.56 227 TRP A N 1
ATOM 1702 C CA . TRP A 1 227 ? -1.185 10.834 -2.578 1.00 97.56 227 TRP A CA 1
ATOM 1703 C C . TRP A 1 227 ? -2.031 10.124 -1.504 1.00 97.56 227 TRP A C 1
ATOM 1705 O O . TRP A 1 227 ? -3.096 10.625 -1.124 1.00 97.56 227 TRP A O 1
ATOM 1715 N N . PRO A 1 228 ? -1.583 8.974 -0.966 1.00 96.75 228 PRO A N 1
ATOM 1716 C CA . PRO A 1 228 ? -2.424 8.085 -0.156 1.00 96.75 228 PRO A CA 1
ATOM 1717 C C . PRO A 1 228 ? -2.894 8.729 1.146 1.00 96.75 228 PRO A C 1
ATOM 1719 O O . PRO A 1 228 ? -4.052 8.583 1.536 1.00 96.75 228 PRO A O 1
ATOM 1722 N N . TYR A 1 229 ? -2.011 9.490 1.792 1.00 96.00 229 TYR A N 1
ATOM 1723 C CA . TYR A 1 229 ? -2.326 10.199 3.024 1.00 96.00 229 TYR A CA 1
ATOM 1724 C C . TYR A 1 229 ? -3.419 11.260 2.814 1.00 96.00 229 TYR A C 1
ATOM 1726 O O . TYR A 1 229 ? -4.460 11.199 3.461 1.00 96.00 229 TYR A O 1
ATOM 1734 N N . LYS A 1 230 ? -3.243 12.179 1.855 1.00 95.69 230 LYS A N 1
ATOM 1735 C CA . LYS A 1 230 ? -4.236 13.205 1.500 1.00 95.69 230 LYS A CA 1
ATOM 1736 C C . LYS A 1 230 ? -5.566 12.608 1.043 1.00 95.69 230 LYS A C 1
ATOM 1738 O O . LYS A 1 230 ? -6.603 13.133 1.429 1.00 95.69 230 LYS A O 1
ATOM 1743 N N . PHE A 1 231 ? -5.560 11.494 0.305 1.00 97.56 231 PHE A N 1
ATOM 1744 C CA . PHE A 1 231 ? -6.796 10.792 -0.055 1.00 97.56 231 PHE A CA 1
ATOM 1745 C C . PHE A 1 231 ? -7.585 10.369 1.193 1.00 97.56 231 PHE A C 1
ATOM 1747 O O . PHE A 1 231 ? -8.743 10.747 1.355 1.00 97.56 231 PHE A O 1
ATOM 1754 N N . VAL A 1 232 ? -6.954 9.638 2.120 1.00 97.12 232 VAL A N 1
ATOM 1755 C CA . VAL A 1 232 ? -7.635 9.161 3.336 1.00 97.12 232 VAL A CA 1
ATOM 1756 C C . VAL A 1 232 ? -8.020 10.306 4.271 1.00 97.12 232 VAL A C 1
ATOM 1758 O O . VAL A 1 232 ? -9.126 10.303 4.809 1.00 97.12 232 VAL A O 1
ATOM 1761 N N . ILE A 1 233 ? -7.153 11.306 4.442 1.00 95.12 233 ILE A N 1
ATOM 1762 C CA . ILE A 1 233 ? -7.467 12.498 5.238 1.00 95.12 233 ILE A CA 1
ATOM 1763 C C . ILE A 1 233 ? -8.657 13.248 4.641 1.00 95.12 233 ILE A C 1
ATOM 1765 O O . ILE A 1 233 ? -9.553 13.636 5.389 1.00 95.12 233 ILE A O 1
ATOM 1769 N N . GLY A 1 234 ? -8.712 13.399 3.317 1.00 95.56 234 GLY A N 1
ATOM 1770 C CA . GLY A 1 234 ? -9.838 14.003 2.612 1.00 95.56 234 GLY A CA 1
ATOM 1771 C C . GLY A 1 234 ? -11.142 13.239 2.848 1.00 95.56 234 GLY A C 1
ATOM 1772 O O . GLY A 1 234 ? -12.144 13.842 3.233 1.00 95.56 234 GLY A O 1
ATOM 1773 N N . VAL A 1 235 ? -11.111 11.904 2.731 1.00 97.12 235 VAL A N 1
ATOM 1774 C CA . VAL A 1 235 ? -12.260 11.036 3.044 1.00 97.12 235 VAL A CA 1
ATOM 1775 C C . VAL A 1 235 ? -12.734 11.249 4.481 1.00 97.12 235 VAL A C 1
ATOM 1777 O O . VAL A 1 235 ? -13.903 11.553 4.706 1.00 97.12 235 VAL A O 1
ATOM 1780 N N . LEU A 1 236 ? -11.844 11.122 5.467 1.00 96.69 236 LEU A N 1
ATOM 1781 C CA . LEU A 1 236 ? -12.222 11.215 6.879 1.00 96.69 236 LEU A CA 1
ATOM 1782 C C . LEU A 1 236 ? -12.691 12.621 7.266 1.00 96.69 236 LEU A C 1
ATOM 1784 O O . LEU A 1 236 ? -13.650 12.753 8.022 1.00 96.69 236 LEU A O 1
ATOM 1788 N N . THR A 1 237 ? -12.064 13.665 6.721 1.00 94.94 237 THR A N 1
ATOM 1789 C CA . THR A 1 237 ? -12.480 15.061 6.930 1.00 94.94 237 THR A CA 1
ATOM 1790 C C . THR A 1 237 ? -13.890 15.285 6.400 1.00 94.94 237 THR A C 1
ATOM 1792 O O . THR A 1 237 ? -14.721 15.875 7.092 1.00 94.94 237 THR A O 1
ATOM 1795 N N . ARG A 1 238 ? -14.194 14.762 5.206 1.00 95.12 238 ARG A N 1
ATOM 1796 C CA . ARG A 1 238 ? -15.531 14.869 4.625 1.00 95.12 238 ARG A CA 1
ATOM 1797 C C . ARG A 1 238 ? -16.574 14.113 5.448 1.00 95.12 238 ARG A C 1
ATOM 1799 O O . ARG A 1 238 ? -17.634 14.665 5.717 1.00 95.12 238 ARG A O 1
ATOM 1806 N N . LEU A 1 239 ? -16.254 12.906 5.923 1.00 95.12 239 LEU A N 1
ATOM 1807 C CA . LEU A 1 239 ? -17.153 12.141 6.794 1.00 95.12 239 LEU A CA 1
ATOM 1808 C C . LEU A 1 239 ? -17.432 12.852 8.123 1.00 95.12 239 LEU A C 1
ATOM 1810 O O . LEU A 1 239 ? -18.567 12.849 8.578 1.00 95.12 239 LEU A O 1
ATOM 1814 N N . LEU A 1 240 ? -16.431 13.483 8.741 1.00 93.81 240 LEU A N 1
ATOM 1815 C CA . LEU A 1 240 ? -16.628 14.249 9.977 1.00 93.81 240 LEU A CA 1
ATOM 1816 C C . LEU A 1 240 ? -17.518 15.479 9.768 1.00 93.81 240 LEU A C 1
ATOM 1818 O O . LEU A 1 240 ? -18.279 15.839 10.663 1.00 93.81 240 LEU A O 1
ATOM 1822 N N . ALA A 1 241 ? -17.416 16.121 8.603 1.00 93.12 241 ALA A N 1
ATOM 1823 C CA . ALA A 1 241 ? -18.250 17.264 8.251 1.00 93.12 241 ALA A CA 1
ATOM 1824 C C . ALA A 1 241 ? -19.699 16.856 7.939 1.00 93.12 241 ALA A C 1
ATOM 1826 O O . ALA A 1 241 ? -20.627 17.549 8.351 1.00 93.12 241 ALA A O 1
ATOM 1827 N N . ASP A 1 242 ? -19.889 15.738 7.235 1.00 92.88 242 ASP A N 1
ATOM 1828 C CA . ASP A 1 242 ? -21.210 15.256 6.817 1.00 92.88 242 ASP A CA 1
ATOM 1829 C C . ASP A 1 242 ? -21.961 14.520 7.941 1.00 92.88 242 ASP A C 1
ATOM 1831 O O . ASP A 1 242 ? -23.190 14.521 7.961 1.00 92.88 242 ASP A O 1
ATOM 1835 N N . PHE A 1 243 ? -21.234 13.917 8.891 1.00 92.81 243 PHE A N 1
ATOM 1836 C CA . PHE A 1 243 ? -21.779 13.080 9.966 1.00 92.81 243 PHE A CA 1
ATOM 1837 C C . PHE A 1 243 ? -21.271 13.487 11.366 1.00 92.81 243 PHE A C 1
ATOM 1839 O O . PHE A 1 243 ? -20.767 12.635 12.102 1.00 92.81 243 PHE A O 1
ATOM 1846 N N . PRO A 1 244 ? -21.392 14.763 11.779 1.00 90.56 244 PRO A N 1
ATOM 1847 C CA . PRO A 1 244 ? -20.755 15.278 12.998 1.00 90.56 244 PRO A CA 1
ATOM 1848 C C . PRO A 1 244 ? -21.260 14.639 14.302 1.00 90.56 244 PRO A C 1
ATOM 1850 O O . PRO A 1 244 ? -20.513 14.581 15.280 1.00 90.56 244 PRO A O 1
ATOM 1853 N N . ASP A 1 245 ? -22.503 14.149 14.320 1.00 89.69 245 ASP A N 1
ATOM 1854 C CA . ASP A 1 245 ? -23.104 13.477 15.483 1.00 89.69 245 ASP A CA 1
ATOM 1855 C C . ASP A 1 245 ? -22.899 11.951 15.459 1.00 89.69 245 ASP A C 1
ATOM 1857 O O . ASP A 1 245 ? -22.933 11.284 16.495 1.00 89.69 245 ASP A O 1
ATOM 1861 N N . ASP A 1 246 ? -22.643 11.396 14.274 1.00 92.94 246 ASP A N 1
ATOM 1862 C CA . ASP A 1 246 ? -22.683 9.957 14.015 1.00 92.94 246 ASP A CA 1
ATOM 1863 C C . ASP A 1 246 ? -21.294 9.334 13.857 1.00 92.94 246 ASP A C 1
ATOM 1865 O O . ASP A 1 246 ? -21.131 8.130 14.099 1.00 92.94 246 ASP A O 1
ATOM 1869 N N . PHE A 1 247 ? -20.301 10.143 13.485 1.00 94.81 247 PHE A N 1
ATOM 1870 C CA . PHE A 1 247 ? -18.929 9.723 13.261 1.00 94.81 247 PHE A CA 1
ATOM 1871 C C . PHE A 1 247 ? -17.945 10.487 14.137 1.00 94.81 247 PHE A C 1
ATOM 1873 O O . PHE A 1 247 ? -17.957 11.713 14.226 1.00 94.81 247 PHE A O 1
ATOM 1880 N N . ARG A 1 248 ? -17.030 9.743 14.756 1.00 94.50 248 ARG A N 1
ATOM 1881 C CA . ARG A 1 248 ? -15.954 10.305 15.569 1.00 94.50 248 ARG A CA 1
ATOM 1882 C C . ARG A 1 248 ? -14.664 9.531 15.338 1.00 94.50 248 ARG A C 1
ATOM 1884 O O . ARG A 1 248 ? -14.695 8.309 15.212 1.00 94.50 248 ARG A O 1
ATOM 1891 N N . VAL A 1 249 ? -13.534 10.237 15.316 1.00 95.62 249 VAL A N 1
ATOM 1892 C CA . VAL A 1 249 ? -12.197 9.637 15.184 1.00 95.62 249 VAL A CA 1
ATOM 1893 C C . VAL A 1 249 ? -11.356 10.075 16.373 1.00 95.62 249 VAL A C 1
ATOM 1895 O O . VAL A 1 249 ? -11.298 11.258 16.680 1.00 95.62 249 VAL A O 1
ATOM 1898 N N . GLU A 1 250 ? -10.709 9.133 17.046 1.00 95.00 250 GLU A N 1
ATOM 1899 C CA . GLU A 1 250 ? -9.865 9.403 18.208 1.00 95.00 250 GLU A CA 1
ATOM 1900 C C . GLU A 1 250 ? -8.443 8.915 17.950 1.00 95.00 250 GLU A C 1
ATOM 1902 O O . GLU A 1 250 ? -8.174 7.714 17.924 1.00 95.00 250 GLU A O 1
ATOM 1907 N N . GLU A 1 251 ? -7.531 9.867 17.778 1.00 93.88 251 GLU A N 1
ATOM 1908 C CA . GLU A 1 251 ? -6.089 9.630 17.691 1.00 93.88 251 GLU A CA 1
ATOM 1909 C C . GLU A 1 251 ? -5.486 9.340 19.068 1.00 93.88 251 GLU A C 1
ATOM 1911 O O . GLU A 1 251 ? -6.097 9.612 20.108 1.00 93.88 251 GLU A O 1
ATOM 1916 N N . ASN A 1 252 ? -4.262 8.810 19.087 1.00 93.62 252 ASN A N 1
ATOM 1917 C CA . ASN A 1 252 ? -3.499 8.499 20.299 1.00 93.62 252 ASN A CA 1
ATOM 1918 C C . ASN A 1 252 ? -4.303 7.661 21.312 1.00 93.62 252 ASN A C 1
ATOM 1920 O O . ASN A 1 252 ? -4.178 7.819 22.530 1.00 93.62 252 ASN A O 1
ATOM 1924 N N . THR A 1 253 ? -5.170 6.789 20.796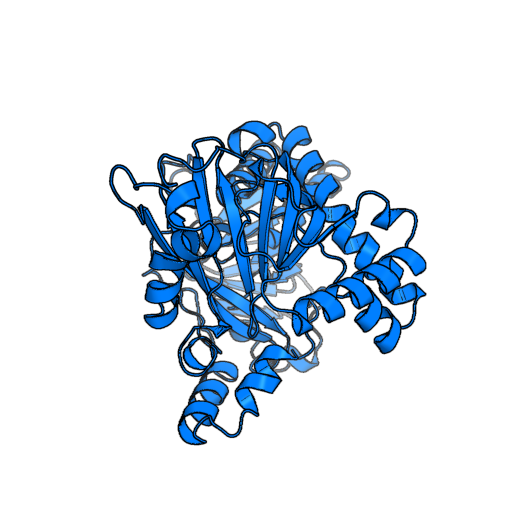 1.00 95.62 253 THR A N 1
ATOM 1925 C CA . THR A 1 253 ? -6.113 5.970 21.562 1.00 95.62 253 THR A CA 1
ATOM 1926 C C . THR A 1 253 ? -5.920 4.501 21.193 1.00 95.62 253 THR A C 1
ATOM 1928 O O . THR A 1 253 ? -6.798 3.890 20.579 1.00 95.62 253 THR A O 1
ATOM 1931 N N . PRO A 1 254 ? -4.751 3.911 21.514 1.00 96.81 254 PRO A N 1
ATOM 1932 C CA . PRO A 1 254 ? -4.508 2.501 21.261 1.00 96.81 254 PRO A CA 1
ATOM 1933 C C . PRO A 1 254 ? -5.541 1.645 21.993 1.00 96.81 254 PRO A C 1
ATOM 1935 O O . PRO A 1 254 ? -5.735 1.788 23.204 1.00 96.81 254 PRO A O 1
ATOM 1938 N N . VAL A 1 255 ? -6.175 0.741 21.247 1.00 98.25 255 VAL A N 1
ATOM 1939 C CA . VAL A 1 255 ? -6.971 -0.349 21.813 1.00 98.25 255 VAL A CA 1
ATOM 1940 C C . VAL A 1 255 ? -6.011 -1.401 22.349 1.00 98.25 255 VAL A C 1
ATOM 1942 O O . VAL A 1 255 ? -5.152 -1.878 21.611 1.00 98.25 255 VAL A O 1
ATOM 1945 N N . THR A 1 256 ? -6.154 -1.753 23.622 1.00 96.81 256 THR A N 1
ATOM 1946 C CA . THR A 1 256 ? -5.268 -2.691 24.327 1.00 96.81 256 THR A CA 1
ATOM 1947 C C . THR A 1 256 ? -5.903 -4.060 24.526 1.00 96.81 256 THR A C 1
ATOM 1949 O O . THR A 1 256 ? -5.188 -5.053 24.607 1.00 96.81 256 THR A O 1
ATOM 1952 N N . ALA A 1 257 ? -7.234 -4.125 24.602 1.00 96.06 257 ALA A N 1
ATOM 1953 C CA . ALA A 1 257 ? -7.972 -5.372 24.754 1.00 96.06 257 ALA A CA 1
ATOM 1954 C C . ALA A 1 257 ? -9.418 -5.232 24.261 1.00 96.06 257 ALA A C 1
ATOM 1956 O O . ALA A 1 257 ? -9.975 -4.133 24.200 1.00 96.06 257 ALA A O 1
ATOM 1957 N N . ILE A 1 258 ? -10.028 -6.364 23.913 1.00 95.44 258 ILE A N 1
ATOM 1958 C CA . ILE A 1 258 ? -11.449 -6.467 23.576 1.00 95.44 258 ILE A CA 1
ATOM 1959 C C . ILE A 1 258 ? -12.016 -7.652 24.349 1.00 95.44 258 ILE A C 1
ATOM 1961 O O . ILE A 1 258 ? -11.500 -8.765 24.250 1.00 95.44 258 ILE A O 1
ATOM 1965 N N . HIS A 1 259 ? -13.091 -7.419 25.094 1.00 92.75 259 HIS A N 1
ATOM 1966 C CA . HIS A 1 259 ? -13.782 -8.450 25.861 1.00 92.75 259 HIS A CA 1
ATOM 1967 C C . HIS A 1 259 ? -15.176 -8.692 25.288 1.00 92.75 259 HIS A C 1
ATOM 1969 O O . HIS A 1 259 ? -15.903 -7.739 25.007 1.00 92.75 259 HIS A O 1
ATOM 1975 N N . ASP A 1 260 ? -15.545 -9.964 25.133 1.00 88.56 260 ASP A N 1
ATOM 1976 C CA . ASP A 1 260 ? -16.906 -10.386 24.790 1.00 88.56 260 ASP A CA 1
ATOM 1977 C C . ASP A 1 260 ? -17.738 -10.450 26.083 1.00 88.56 260 ASP A C 1
ATOM 1979 O O . ASP A 1 260 ? -17.519 -11.303 26.947 1.00 88.56 260 ASP A O 1
ATOM 1983 N N . ASP A 1 261 ? -18.651 -9.500 26.252 1.00 81.06 261 ASP A N 1
ATOM 1984 C CA . ASP A 1 261 ? -19.646 -9.479 27.315 1.00 81.06 261 ASP A CA 1
ATOM 1985 C C . ASP A 1 261 ? -20.892 -10.234 26.836 1.00 81.06 261 ASP A C 1
ATOM 1987 O O . ASP A 1 261 ? -21.723 -9.732 26.080 1.00 81.06 261 ASP A O 1
ATOM 1991 N N . THR A 1 262 ? -21.008 -11.483 27.282 1.00 71.94 262 THR A N 1
ATOM 1992 C CA . THR A 1 262 ? -22.112 -12.384 26.918 1.00 71.94 262 THR A CA 1
ATOM 1993 C C . THR A 1 262 ? -23.387 -12.146 27.734 1.00 71.94 262 THR A C 1
ATOM 1995 O O . THR A 1 262 ? -24.347 -12.912 27.613 1.00 71.94 262 THR A O 1
ATOM 1998 N N . SER A 1 263 ? -23.436 -11.105 28.575 1.00 70.31 263 SER A N 1
ATOM 1999 C CA . SER A 1 263 ? -24.660 -10.763 29.297 1.00 70.31 263 SER A CA 1
ATOM 2000 C C . SER A 1 263 ? -25.758 -10.310 28.322 1.00 70.31 263 SER A C 1
ATOM 2002 O O . SER A 1 263 ? -25.544 -9.502 27.425 1.00 70.31 263 SER A O 1
ATOM 2004 N N . ALA A 1 264 ? -26.965 -10.863 28.474 1.00 59.91 264 ALA A N 1
ATOM 2005 C CA . ALA A 1 264 ? -28.027 -10.786 27.463 1.00 59.91 264 ALA A CA 1
ATOM 2006 C C . ALA A 1 264 ? -28.629 -9.380 27.227 1.00 59.91 264 ALA A C 1
ATOM 2008 O O . ALA A 1 264 ? -29.474 -9.227 26.348 1.00 59.91 264 ALA A O 1
ATOM 2009 N N . ASN A 1 265 ? -28.215 -8.361 27.989 1.00 69.31 265 ASN A N 1
ATOM 2010 C CA . ASN A 1 265 ? -28.786 -7.015 27.952 1.00 69.31 265 ASN A CA 1
ATOM 2011 C C . ASN A 1 265 ? -27.683 -5.956 27.786 1.00 69.31 265 ASN A C 1
ATOM 2013 O O . ASN A 1 265 ? -27.195 -5.417 28.777 1.00 69.31 265 ASN A O 1
ATOM 2017 N N . GLY A 1 266 ? -27.317 -5.626 26.544 1.00 74.50 266 GLY A N 1
ATOM 2018 C CA . GLY A 1 266 ? -26.415 -4.507 26.250 1.00 74.50 266 GLY A CA 1
ATOM 2019 C C . GLY A 1 266 ? -25.547 -4.703 25.004 1.00 74.50 266 GLY A C 1
ATOM 2020 O O . GLY A 1 266 ? -25.715 -5.683 24.276 1.00 74.50 266 GLY A O 1
ATOM 2021 N N . PRO A 1 267 ? -24.634 -3.756 24.725 1.00 82.31 267 PRO A N 1
ATOM 2022 C CA . PRO A 1 267 ? -23.598 -3.922 23.712 1.00 82.31 267 PRO A CA 1
ATOM 2023 C C . PRO A 1 267 ? -22.687 -5.109 24.053 1.00 82.31 267 PRO A C 1
ATOM 2025 O O . PRO A 1 267 ? -22.235 -5.241 25.188 1.00 82.31 267 PRO A O 1
ATOM 2028 N N . ARG A 1 268 ? -22.419 -5.957 23.056 1.00 90.00 268 ARG A N 1
ATOM 2029 C CA . ARG A 1 268 ? -21.693 -7.225 23.215 1.00 90.00 268 ARG A CA 1
ATOM 2030 C C . ARG A 1 268 ? -20.228 -7.052 23.614 1.00 90.00 268 ARG A C 1
ATOM 2032 O O . ARG A 1 268 ? -19.686 -7.898 24.304 1.00 90.00 268 ARG A O 1
ATOM 2039 N N . TYR A 1 269 ? -19.552 -6.009 23.154 1.00 94.75 269 TYR A N 1
ATOM 2040 C CA . TYR A 1 269 ? -18.105 -5.878 23.308 1.00 94.75 269 TYR A CA 1
ATOM 2041 C C . TYR A 1 269 ? -17.737 -4.751 24.265 1.00 94.75 269 TYR A C 1
ATOM 2043 O O . TYR A 1 269 ? -18.324 -3.672 24.223 1.00 94.75 269 TYR A O 1
ATOM 2051 N N . LYS A 1 270 ? -16.704 -4.970 25.081 1.00 95.94 270 LYS A N 1
ATOM 2052 C CA . LYS A 1 270 ? -15.998 -3.911 25.814 1.00 95.94 270 LYS A CA 1
ATOM 2053 C C . LYS A 1 270 ? -14.626 -3.718 25.191 1.00 95.94 270 LYS A C 1
ATOM 2055 O O . LYS A 1 270 ? -13.803 -4.629 25.224 1.00 95.94 270 LYS A O 1
ATOM 2060 N N . VAL A 1 271 ? -14.400 -2.543 24.619 1.00 97.56 271 VAL A N 1
ATOM 2061 C CA . VAL A 1 271 ? -13.141 -2.156 23.978 1.00 97.56 271 VAL A CA 1
ATOM 2062 C C . VAL A 1 271 ? -12.337 -1.321 24.964 1.00 97.56 271 VAL A C 1
ATOM 2064 O O . VAL A 1 271 ? -12.746 -0.213 25.312 1.00 97.56 271 VAL A O 1
ATOM 2067 N N . GLU A 1 272 ? -11.212 -1.851 25.430 1.00 97.69 272 GLU A N 1
ATOM 2068 C CA . GLU A 1 272 ? -10.316 -1.164 26.357 1.00 97.69 272 GLU A CA 1
ATOM 2069 C C . GLU A 1 272 ? -9.271 -0.351 25.602 1.00 97.69 272 GLU A C 1
ATOM 2071 O O . GLU A 1 272 ? -8.682 -0.815 24.624 1.00 97.69 272 GLU A O 1
ATOM 2076 N N . THR A 1 273 ? -9.031 0.871 26.070 1.00 97.38 273 THR A N 1
ATOM 2077 C CA . THR A 1 273 ? -8.045 1.789 25.498 1.00 97.38 273 THR A CA 1
ATOM 2078 C C . THR A 1 273 ? -7.218 2.439 26.598 1.00 97.38 273 THR A C 1
ATOM 2080 O O . THR A 1 273 ? -7.610 2.452 27.767 1.00 97.38 273 THR A O 1
ATOM 2083 N N . SER A 1 274 ? -6.127 3.103 26.216 1.00 92.81 274 SER A N 1
ATOM 2084 C CA . SER A 1 274 ? -5.336 3.939 27.133 1.00 92.81 274 SER A CA 1
ATOM 2085 C C . SER A 1 274 ? -6.121 5.089 27.790 1.00 92.81 274 SER A C 1
ATOM 2087 O O . SER A 1 274 ? -5.649 5.675 28.763 1.00 92.81 274 SER A O 1
ATOM 2089 N N . ARG A 1 275 ? -7.308 5.436 27.270 1.00 94.38 275 ARG A N 1
ATOM 2090 C CA . ARG A 1 275 ? -8.131 6.581 27.699 1.00 94.38 275 ARG A CA 1
ATOM 2091 C C . ARG A 1 275 ? -9.470 6.174 28.327 1.00 94.38 275 ARG A C 1
ATOM 2093 O O . ARG A 1 275 ? -10.272 7.047 28.658 1.00 94.38 275 ARG A O 1
ATOM 2100 N N . GLY A 1 276 ? -9.719 4.875 28.495 1.00 95.62 276 GLY A N 1
ATOM 2101 C CA . GLY A 1 276 ? -10.955 4.325 29.058 1.00 95.62 276 GLY A CA 1
ATOM 2102 C C . GLY A 1 276 ? -11.574 3.229 28.192 1.00 95.62 276 GLY A C 1
ATOM 2103 O O . GLY A 1 276 ? -11.017 2.840 27.165 1.00 95.62 276 GLY A O 1
ATOM 2104 N N . THR A 1 277 ? -12.739 2.740 28.612 1.00 96.56 277 THR A N 1
ATOM 2105 C CA . THR A 1 277 ? -13.435 1.607 27.985 1.00 96.56 277 THR A CA 1
ATOM 2106 C C . THR A 1 277 ? -14.700 2.073 27.269 1.00 96.56 277 THR A C 1
ATOM 2108 O O . THR A 1 277 ? -15.471 2.852 27.834 1.00 96.56 277 THR A O 1
ATOM 2111 N N . ILE A 1 278 ? -14.934 1.563 26.057 1.00 96.88 278 ILE A N 1
ATOM 2112 C CA . ILE A 1 278 ? -16.140 1.810 25.254 1.00 96.88 278 ILE A CA 1
ATOM 2113 C C . ILE A 1 278 ? -16.944 0.512 25.134 1.00 96.88 278 ILE A C 1
ATOM 2115 O O . ILE A 1 278 ? -16.386 -0.535 24.806 1.00 96.88 278 ILE A O 1
ATOM 2119 N N . ALA A 1 279 ? -18.254 0.572 25.368 1.00 95.88 279 ALA A N 1
ATOM 2120 C CA . ALA A 1 279 ? -19.168 -0.519 25.036 1.00 95.88 279 ALA A CA 1
ATOM 2121 C C . ALA A 1 279 ? -19.563 -0.454 23.548 1.00 95.88 279 ALA A C 1
ATOM 2123 O O . ALA A 1 279 ? -19.907 0.619 23.055 1.00 95.88 279 ALA A O 1
ATOM 2124 N N . ALA A 1 280 ? -19.519 -1.575 22.827 1.00 95.75 280 ALA A N 1
ATOM 2125 C CA . ALA A 1 280 ? -19.795 -1.626 21.392 1.00 95.75 280 ALA A CA 1
ATOM 2126 C C . ALA A 1 280 ? -20.640 -2.834 20.977 1.00 95.75 280 ALA A C 1
ATOM 2128 O O . ALA A 1 280 ? -20.509 -3.918 21.544 1.00 95.75 280 ALA A O 1
ATOM 2129 N N . ARG A 1 281 ? -21.510 -2.677 19.970 1.00 93.44 281 ARG A N 1
ATOM 2130 C CA . ARG A 1 281 ? -22.270 -3.808 19.396 1.00 93.44 281 ARG A CA 1
ATOM 2131 C C . ARG A 1 281 ? -21.420 -4.592 18.400 1.00 93.44 281 ARG A C 1
ATOM 2133 O O . ARG A 1 281 ? -21.484 -5.819 18.373 1.00 93.44 281 ARG A O 1
ATOM 2140 N N . HIS A 1 282 ? -20.586 -3.890 17.636 1.00 95.56 282 HIS A N 1
ATOM 2141 C CA . HIS A 1 282 ? -19.657 -4.469 16.670 1.00 95.56 282 HIS A CA 1
ATOM 2142 C C . HIS A 1 282 ? -18.257 -3.867 16.808 1.00 95.56 282 HIS A C 1
ATOM 2144 O O . HIS A 1 282 ? -18.104 -2.678 17.086 1.00 95.56 282 HIS A O 1
ATOM 2150 N N . VAL A 1 283 ? -17.235 -4.687 16.558 1.00 97.62 283 VAL A N 1
ATOM 2151 C CA . VAL A 1 283 ? -15.835 -4.256 16.475 1.00 97.62 283 VAL A CA 1
ATOM 2152 C C . VAL A 1 283 ? -15.253 -4.722 15.145 1.00 97.62 283 VAL A C 1
ATOM 2154 O O . VAL A 1 283 ? -15.413 -5.883 14.769 1.00 97.62 283 VAL A O 1
ATOM 2157 N N . ILE A 1 284 ? -14.589 -3.816 14.431 1.00 98.31 284 ILE A N 1
ATOM 2158 C CA . ILE A 1 284 ? -13.969 -4.070 13.130 1.00 98.31 284 ILE A CA 1
ATOM 2159 C C . ILE A 1 284 ? -12.462 -3.841 13.252 1.00 98.31 284 ILE A C 1
ATOM 2161 O O . ILE A 1 284 ? -12.011 -2.741 13.575 1.00 98.31 284 ILE A O 1
ATOM 2165 N N . HIS A 1 285 ? -11.680 -4.886 12.982 1.00 97.94 285 HIS A N 1
ATOM 2166 C CA . HIS A 1 285 ? -10.221 -4.826 13.007 1.00 97.94 285 HIS A CA 1
ATOM 2167 C C . HIS A 1 285 ? -9.680 -4.355 11.653 1.00 97.94 285 HIS A C 1
ATOM 2169 O O . HIS A 1 285 ? -9.712 -5.098 10.676 1.00 97.94 285 HIS A O 1
ATOM 2175 N N . CYS A 1 286 ? -9.116 -3.149 11.618 1.00 98.12 286 CYS A N 1
ATOM 2176 C CA . CYS A 1 286 ? -8.415 -2.572 10.467 1.00 98.12 286 CYS A CA 1
ATOM 2177 C C . CYS A 1 286 ? -6.935 -2.307 10.810 1.00 98.12 286 CYS A C 1
ATOM 2179 O O . CYS A 1 286 ? -6.350 -1.309 10.391 1.00 98.12 286 CYS A O 1
ATOM 2181 N N . THR A 1 287 ? -6.329 -3.193 11.608 1.00 96.56 287 THR A N 1
ATOM 2182 C CA . THR A 1 287 ? -5.037 -2.973 12.286 1.00 96.56 287 THR A CA 1
ATOM 2183 C C . THR A 1 287 ? -3.812 -3.511 11.541 1.00 96.56 287 THR A C 1
ATOM 2185 O O . THR A 1 287 ? -2.689 -3.360 12.025 1.00 96.56 287 THR A O 1
ATOM 2188 N N . ASN A 1 288 ? -4.004 -4.097 10.353 1.00 96.50 288 ASN A N 1
ATOM 2189 C CA . ASN A 1 288 ? -2.932 -4.530 9.449 1.00 96.50 288 ASN A CA 1
ATOM 2190 C C . ASN A 1 288 ? -1.855 -5.371 10.182 1.00 96.50 288 ASN A C 1
ATOM 2192 O O . ASN A 1 288 ? -2.199 -6.358 10.833 1.00 96.50 288 ASN A O 1
ATOM 2196 N N . ALA A 1 289 ? -0.579 -4.970 10.125 1.00 96.19 289 ALA A N 1
ATOM 2197 C CA . ALA A 1 289 ? 0.582 -5.634 10.731 1.00 96.19 289 ALA A CA 1
ATOM 2198 C C . ALA A 1 289 ? 0.429 -5.966 12.229 1.00 96.19 289 ALA A C 1
ATOM 2200 O O . ALA A 1 289 ? 1.093 -6.872 12.733 1.00 96.19 289 ALA A O 1
ATOM 2201 N N . HIS A 1 290 ? -0.465 -5.267 12.932 1.00 97.31 290 HIS A N 1
ATOM 2202 C CA . HIS A 1 290 ? -0.683 -5.403 14.371 1.00 97.31 290 HIS A CA 1
ATOM 2203 C C . HIS A 1 290 ? -1.903 -6.269 14.727 1.00 97.31 290 HIS A C 1
ATOM 2205 O O . HIS A 1 290 ? -2.241 -6.397 15.902 1.00 97.31 290 HIS A O 1
ATOM 2211 N N . VAL A 1 291 ? -2.591 -6.879 13.751 1.00 96.12 291 VAL A N 1
ATOM 2212 C CA . VAL A 1 291 ? -3.812 -7.672 14.004 1.00 96.12 291 VAL A CA 1
ATOM 2213 C C . VAL A 1 291 ? -3.594 -8.793 15.021 1.00 96.12 291 VAL A C 1
ATOM 2215 O O . VAL A 1 291 ? -4.417 -8.980 15.916 1.00 96.12 291 VAL A O 1
ATOM 2218 N N . SER A 1 292 ? -2.441 -9.461 14.954 1.00 96.06 292 SER A N 1
ATOM 2219 C CA . SER A 1 292 ? -2.073 -10.586 15.821 1.00 96.06 292 SER A CA 1
ATOM 2220 C C . SER A 1 292 ? -1.758 -10.184 17.272 1.00 96.06 292 SER A C 1
ATOM 2222 O O . SER A 1 292 ? -1.515 -11.060 18.105 1.00 96.06 292 SER A O 1
ATOM 2224 N N . HIS A 1 293 ? -1.771 -8.881 17.585 1.00 96.50 293 HIS A N 1
ATOM 2225 C CA . HIS A 1 293 ? -1.738 -8.377 18.959 1.00 96.50 293 HIS A CA 1
ATOM 2226 C C . HIS A 1 293 ? -3.112 -8.519 19.628 1.00 96.50 293 HIS A C 1
ATOM 2228 O O . HIS A 1 293 ? -3.230 -9.126 20.689 1.00 96.50 293 HIS A O 1
ATOM 2234 N N . LEU A 1 294 ? -4.167 -8.027 18.965 1.00 95.94 294 LEU A N 1
ATOM 2235 C CA . LEU A 1 294 ? -5.546 -8.097 19.469 1.00 95.94 294 LEU A CA 1
ATOM 2236 C C . LEU A 1 294 ? -6.225 -9.443 19.184 1.00 95.94 294 LEU A C 1
ATOM 2238 O O . LEU A 1 294 ? -7.202 -9.787 19.842 1.00 95.94 294 LEU A O 1
ATOM 2242 N N . VAL A 1 295 ? -5.721 -10.204 18.210 1.00 95.94 295 VAL A N 1
ATOM 2243 C CA . VAL A 1 295 ? -6.229 -11.533 17.849 1.00 95.94 295 VAL A CA 1
ATOM 2244 C C . VAL A 1 295 ? -5.056 -12.524 17.824 1.00 95.94 295 VAL A C 1
ATOM 2246 O O . VAL A 1 295 ? -4.542 -12.849 16.750 1.00 95.94 295 VAL A O 1
ATOM 2249 N N . PRO A 1 296 ? -4.589 -13.016 18.991 1.00 95.19 296 PRO A N 1
ATOM 2250 C CA . PRO A 1 296 ? -3.387 -13.851 19.093 1.00 95.19 296 PRO A CA 1
ATOM 2251 C C . PRO A 1 296 ? -3.410 -15.113 18.225 1.00 95.19 296 PRO A C 1
ATOM 2253 O O . PRO A 1 296 ? -2.356 -15.584 17.795 1.00 95.19 296 PRO A O 1
ATOM 2256 N N . GLY A 1 297 ? -4.598 -15.637 17.905 1.00 95.06 297 GLY A N 1
ATOM 2257 C CA . GLY A 1 297 ? -4.765 -16.754 16.981 1.00 95.06 297 GLY A CA 1
ATOM 2258 C C . GLY A 1 297 ? -4.256 -16.484 15.560 1.00 95.06 297 GLY A C 1
ATOM 2259 O O . GLY A 1 297 ? -4.073 -17.433 14.803 1.00 95.06 297 GLY A O 1
ATOM 2260 N N . PHE A 1 298 ? -3.964 -15.239 15.176 1.00 95.44 298 PHE A N 1
ATOM 2261 C CA . PHE A 1 298 ? -3.323 -14.936 13.894 1.00 95.44 298 PHE A CA 1
ATOM 2262 C C . PHE A 1 298 ? -1.791 -14.965 13.912 1.00 95.44 298 PHE A C 1
ATOM 2264 O O . PHE A 1 298 ? -1.189 -14.903 12.842 1.00 95.44 298 PHE A O 1
ATOM 2271 N N . ARG A 1 299 ? -1.129 -15.135 15.064 1.00 95.62 299 ARG A N 1
ATOM 2272 C CA . ARG A 1 299 ? 0.342 -15.242 15.112 1.00 95.62 299 ARG A CA 1
ATOM 2273 C C . ARG A 1 299 ? 0.834 -16.399 14.235 1.00 95.62 299 ARG A C 1
ATOM 2275 O O . ARG A 1 299 ? 0.327 -17.518 14.322 1.00 95.62 299 ARG A O 1
ATOM 2282 N N . GLY A 1 300 ? 1.790 -16.117 13.349 1.00 93.75 300 GLY A N 1
ATOM 2283 C CA . GLY A 1 300 ? 2.278 -17.048 12.324 1.00 93.75 300 GLY A CA 1
ATOM 2284 C C . GLY A 1 300 ? 1.337 -17.311 11.138 1.00 93.75 300 GLY A C 1
ATOM 2285 O O . GLY A 1 300 ? 1.761 -17.923 10.162 1.00 93.75 300 GLY A O 1
ATOM 2286 N N . ARG A 1 301 ? 0.080 -16.850 11.185 1.00 94.00 301 ARG A N 1
ATOM 2287 C CA . ARG A 1 301 ? -0.887 -16.930 10.073 1.00 94.00 301 ARG A CA 1
ATOM 2288 C C . ARG A 1 301 ? -0.999 -15.616 9.322 1.00 94.00 301 ARG A C 1
ATOM 2290 O O . ARG A 1 301 ? -1.159 -15.630 8.114 1.00 94.00 301 ARG A O 1
ATOM 2297 N N . ILE A 1 302 ? -0.917 -14.503 10.041 1.00 95.56 302 ILE A N 1
ATOM 2298 C CA . ILE A 1 302 ? -0.775 -13.157 9.505 1.00 95.56 302 ILE A CA 1
ATOM 2299 C C . ILE A 1 302 ? 0.408 -12.536 10.232 1.00 95.56 302 ILE A C 1
ATOM 2301 O O . ILE A 1 302 ? 0.414 -12.453 11.466 1.00 95.56 302 ILE A O 1
ATOM 2305 N N . PHE A 1 303 ? 1.423 -12.144 9.474 1.00 96.19 303 PHE A N 1
ATOM 2306 C CA . PHE A 1 303 ? 2.671 -11.644 10.029 1.00 96.19 303 PHE A CA 1
ATOM 2307 C C . PHE A 1 303 ? 3.131 -10.373 9.312 1.00 96.19 303 PHE A C 1
ATOM 2309 O O . PHE A 1 303 ? 2.828 -10.173 8.132 1.00 96.19 303 PHE A O 1
ATOM 2316 N N . PRO A 1 304 ? 3.842 -9.496 10.033 1.00 97.00 304 PRO A N 1
ATOM 2317 C CA . PRO A 1 304 ? 4.323 -8.244 9.486 1.00 97.00 304 PRO A CA 1
ATOM 2318 C C . PRO A 1 304 ? 5.536 -8.458 8.572 1.00 97.00 304 PRO A C 1
ATOM 2320 O O . PRO A 1 304 ? 6.372 -9.332 8.807 1.00 97.00 304 PRO A O 1
ATOM 2323 N N . VAL A 1 305 ? 5.652 -7.620 7.553 1.00 96.94 305 VAL A N 1
ATOM 2324 C CA . VAL A 1 305 ? 6.803 -7.496 6.662 1.00 96.94 305 VAL A CA 1
ATOM 2325 C C . VAL A 1 305 ? 7.088 -6.011 6.499 1.00 96.94 305 VAL A C 1
ATOM 2327 O O . VAL A 1 305 ? 6.201 -5.235 6.132 1.00 96.94 305 VAL A O 1
ATOM 2330 N N . ARG A 1 306 ? 8.322 -5.606 6.798 1.00 97.31 306 ARG A N 1
ATOM 2331 C CA . ARG A 1 306 ? 8.744 -4.214 6.652 1.00 97.31 306 ARG A CA 1
ATOM 2332 C C . ARG A 1 306 ? 9.103 -3.936 5.193 1.00 97.31 306 ARG A C 1
ATOM 2334 O O . ARG A 1 306 ? 9.988 -4.568 4.632 1.00 97.31 306 ARG A O 1
ATOM 2341 N N . GLY A 1 307 ? 8.403 -2.984 4.588 1.00 97.31 307 GLY A N 1
ATOM 2342 C CA . GLY A 1 307 ? 8.777 -2.373 3.316 1.00 97.31 307 GLY A CA 1
ATOM 2343 C C . GLY A 1 307 ? 9.501 -1.049 3.537 1.00 97.31 307 GLY A C 1
ATOM 2344 O O . GLY A 1 307 ? 9.416 -0.459 4.619 1.00 97.31 307 GLY A O 1
ATOM 2345 N N . GLN A 1 308 ? 10.179 -0.567 2.500 1.00 98.12 308 GLN A N 1
ATOM 2346 C CA . GLN A 1 308 ? 10.839 0.733 2.497 1.00 98.12 308 GLN A CA 1
ATOM 2347 C C . GLN A 1 308 ? 10.498 1.506 1.226 1.00 98.12 308 GLN A C 1
ATOM 2349 O O . GLN A 1 308 ? 10.236 0.930 0.168 1.00 98.12 308 GLN A O 1
ATOM 2354 N N . MET A 1 309 ? 10.491 2.821 1.371 1.00 98.25 309 MET A N 1
ATOM 2355 C CA . MET A 1 309 ? 10.158 3.797 0.353 1.00 98.25 309 MET A CA 1
ATOM 2356 C C . MET A 1 309 ? 11.128 4.970 0.433 1.00 98.25 309 MET A C 1
ATOM 2358 O O . MET A 1 309 ? 11.675 5.276 1.494 1.00 98.25 309 MET A O 1
ATOM 2362 N N . SER A 1 310 ? 11.251 5.673 -0.682 1.00 98.56 310 SER A N 1
ATOM 2363 C CA . SER A 1 310 ? 12.013 6.903 -0.816 1.00 98.56 310 SER A CA 1
ATOM 2364 C C . SER A 1 310 ? 11.242 7.940 -1.626 1.00 98.56 310 SER A C 1
ATOM 2366 O O . SER A 1 310 ? 10.429 7.595 -2.484 1.00 98.56 310 SER A O 1
ATOM 2368 N N . ALA A 1 311 ? 11.524 9.209 -1.355 1.00 98.12 311 ALA A N 1
ATOM 2369 C CA . ALA A 1 311 ? 11.173 10.331 -2.211 1.00 98.12 311 ALA A CA 1
ATOM 2370 C C . ALA A 1 311 ? 12.475 10.891 -2.779 1.00 98.12 311 ALA A C 1
ATOM 2372 O O . ALA A 1 311 ? 13.386 11.223 -2.016 1.00 98.12 311 ALA A O 1
ATOM 2373 N N . GLN A 1 312 ? 12.588 10.959 -4.100 1.00 98.12 312 GLN A N 1
ATOM 2374 C CA . GLN A 1 312 ? 13.838 11.304 -4.769 1.00 98.12 312 GLN A CA 1
ATOM 2375 C C . GLN A 1 312 ? 13.658 12.447 -5.757 1.00 98.12 312 GLN A C 1
ATOM 2377 O O . GLN A 1 312 ? 12.620 12.577 -6.410 1.00 98.12 312 GLN A O 1
ATOM 2382 N N . THR A 1 313 ? 14.699 13.264 -5.884 1.00 98.06 313 THR A N 1
ATOM 2383 C CA . THR A 1 313 ? 14.765 14.301 -6.914 1.00 98.06 313 THR A CA 1
ATOM 2384 C C . THR A 1 313 ? 15.140 13.639 -8.243 1.00 98.06 313 THR A C 1
ATOM 2386 O O . THR A 1 313 ? 16.158 12.938 -8.292 1.00 98.06 313 THR A O 1
ATOM 2389 N N . PRO A 1 314 ? 14.354 13.821 -9.321 1.00 97.62 314 PRO A N 1
ATOM 2390 C CA . PRO A 1 314 ? 14.710 13.269 -10.620 1.00 97.62 314 PRO A CA 1
ATOM 2391 C C . PRO A 1 314 ? 16.010 13.900 -11.129 1.00 97.62 314 PRO A C 1
ATOM 2393 O O . PRO A 1 314 ? 16.368 15.024 -10.765 1.00 97.62 314 PRO A O 1
ATOM 2396 N N . GLY A 1 315 ? 16.728 13.175 -11.981 1.00 97.50 315 GLY A N 1
ATOM 2397 C CA . GLY A 1 315 ? 17.843 13.772 -12.703 1.00 97.50 315 GLY A CA 1
ATOM 2398 C C . GLY A 1 315 ? 17.354 14.764 -13.769 1.00 97.50 315 GLY A C 1
ATOM 2399 O O . GLY A 1 315 ? 16.243 14.648 -14.281 1.00 97.50 315 GLY A O 1
ATOM 2400 N N . ASP A 1 316 ? 18.177 15.762 -14.082 1.00 97.06 316 ASP A N 1
ATOM 2401 C CA . ASP A 1 316 ? 17.827 16.924 -14.910 1.00 97.06 316 ASP A CA 1
ATOM 2402 C C . ASP A 1 316 ? 17.527 16.615 -16.384 1.00 97.06 316 ASP A C 1
ATOM 2404 O O . ASP A 1 316 ? 16.934 17.448 -17.071 1.00 97.06 316 ASP A O 1
ATOM 2408 N N . ASN A 1 317 ? 17.876 15.417 -16.856 1.00 96.94 317 ASN A N 1
ATOM 2409 C CA . ASN A 1 317 ? 17.519 14.940 -18.191 1.00 96.94 317 ASN A CA 1
ATOM 2410 C C . ASN A 1 317 ? 16.258 14.061 -18.203 1.00 96.94 317 ASN A C 1
ATOM 2412 O O . ASN A 1 317 ? 15.726 13.797 -19.284 1.00 96.94 317 ASN A O 1
ATOM 2416 N N . PHE A 1 318 ? 15.778 13.600 -17.041 1.00 97.19 318 PHE A N 1
ATOM 2417 C CA . PHE A 1 318 ? 14.615 12.719 -16.975 1.00 97.19 318 PHE A CA 1
ATOM 2418 C C . PHE A 1 318 ? 13.321 13.530 -17.171 1.00 97.19 318 PHE A C 1
ATOM 2420 O O . PHE A 1 318 ? 13.095 14.505 -16.447 1.00 97.19 318 PHE A O 1
ATOM 2427 N N . PRO A 1 319 ? 12.447 13.157 -18.123 1.00 96.00 319 PRO A N 1
ATOM 2428 C CA . PRO A 1 319 ? 11.212 13.891 -18.360 1.00 96.00 319 PRO A CA 1
ATOM 2429 C C . PRO A 1 319 ? 10.229 13.714 -17.198 1.00 96.00 319 PRO A C 1
ATOM 2431 O O . PRO A 1 319 ? 10.137 12.647 -16.592 1.00 96.00 319 PRO A O 1
ATOM 2434 N N . ASN A 1 320 ? 9.441 14.751 -16.908 1.00 97.06 320 ASN A N 1
ATOM 2435 C CA . ASN A 1 320 ? 8.304 14.601 -16.006 1.00 97.06 320 ASN A CA 1
ATOM 2436 C C . ASN A 1 320 ? 7.204 13.804 -16.722 1.00 97.06 320 ASN A C 1
ATOM 2438 O O . ASN A 1 320 ? 6.633 14.279 -17.698 1.00 97.06 320 ASN A O 1
ATOM 2442 N N . GLN A 1 321 ? 6.938 12.601 -16.226 1.00 97.25 321 GLN A N 1
ATOM 2443 C CA . GLN A 1 321 ? 5.952 11.651 -16.734 1.00 97.25 321 GLN A CA 1
ATOM 2444 C C . GLN A 1 321 ? 4.823 11.419 -15.719 1.00 97.25 321 GLN A C 1
ATOM 2446 O O . GLN A 1 321 ? 4.068 10.458 -15.834 1.00 97.25 321 GLN A O 1
ATOM 2451 N N . ALA A 1 322 ? 4.680 12.285 -14.709 1.00 97.00 322 ALA A N 1
ATOM 2452 C CA . ALA A 1 322 ? 3.733 12.086 -13.617 1.00 97.00 322 ALA A CA 1
ATOM 2453 C C . ALA A 1 322 ? 2.274 11.994 -14.074 1.00 97.00 322 ALA A C 1
ATOM 2455 O O . ALA A 1 322 ? 1.476 11.333 -13.407 1.00 97.00 322 ALA A O 1
ATOM 2456 N N . ALA A 1 323 ? 1.916 12.667 -15.170 1.00 97.12 323 ALA A N 1
ATOM 2457 C CA . ALA A 1 323 ? 0.573 12.631 -15.741 1.00 97.12 323 ALA A CA 1
ATOM 2458 C C . ALA A 1 323 ? 0.291 11.343 -16.528 1.00 97.12 323 ALA A C 1
ATOM 2460 O O . ALA A 1 323 ? -0.871 10.977 -16.685 1.00 97.12 323 ALA A O 1
ATOM 2461 N N . ASP A 1 324 ? 1.339 10.657 -16.982 1.00 97.62 324 ASP A N 1
ATOM 2462 C CA . ASP A 1 324 ? 1.231 9.614 -17.997 1.00 97.62 324 ASP A CA 1
ATOM 2463 C C . ASP A 1 324 ? 1.556 8.233 -17.437 1.00 97.62 324 ASP A C 1
ATOM 2465 O O . ASP A 1 324 ? 0.882 7.266 -17.787 1.00 97.62 324 ASP A O 1
ATOM 2469 N N . HIS A 1 325 ? 2.550 8.132 -16.545 1.00 98.44 325 HIS A N 1
ATOM 2470 C CA . HIS A 1 325 ? 3.148 6.850 -16.198 1.00 98.44 325 HIS A CA 1
ATOM 2471 C C . HIS A 1 325 ? 3.329 6.585 -14.703 1.00 98.44 325 HIS A C 1
ATOM 2473 O O . HIS A 1 325 ? 3.517 7.471 -13.863 1.00 98.44 325 HIS A O 1
ATOM 2479 N N . SER A 1 326 ? 3.305 5.294 -14.393 1.00 98.50 326 SER A N 1
ATOM 2480 C CA . SER A 1 326 ? 3.801 4.701 -13.158 1.00 98.50 326 SER A CA 1
ATOM 2481 C C . SER A 1 326 ? 4.604 3.438 -13.504 1.00 98.50 326 SER A C 1
ATOM 2483 O O . SER A 1 326 ? 4.500 2.947 -14.624 1.00 98.50 326 SER A O 1
ATOM 2485 N N . TRP A 1 327 ? 5.446 2.913 -12.609 1.00 98.62 327 TRP A N 1
ATOM 2486 C CA . TRP A 1 327 ? 6.394 1.849 -12.975 1.00 98.62 327 TRP A CA 1
ATOM 2487 C C . TRP A 1 327 ? 6.403 0.687 -11.992 1.00 98.62 327 TRP A C 1
ATOM 2489 O O . TRP A 1 327 ? 6.309 0.892 -10.782 1.00 98.62 327 TRP A O 1
ATOM 2499 N N . ILE A 1 328 ? 6.618 -0.511 -12.528 1.00 98.50 328 ILE A N 1
ATOM 2500 C CA . ILE A 1 328 ? 7.172 -1.664 -11.816 1.00 98.50 328 ILE A CA 1
ATOM 2501 C C . ILE A 1 328 ? 8.496 -2.012 -12.498 1.00 98.50 328 ILE A C 1
ATOM 2503 O O . ILE A 1 328 ? 8.566 -2.062 -13.723 1.00 98.50 328 ILE A O 1
ATOM 2507 N N . PHE A 1 329 ? 9.543 -2.273 -11.725 1.00 98.44 329 PHE A N 1
ATOM 2508 C CA . PHE A 1 329 ? 10.842 -2.709 -12.229 1.00 98.44 329 PHE A CA 1
ATOM 2509 C C . PHE A 1 329 ? 11.100 -4.141 -11.769 1.00 98.44 329 PHE A C 1
ATOM 2511 O O . PHE A 1 329 ? 11.353 -4.372 -10.591 1.00 98.44 329 PHE A O 1
ATOM 2518 N N . ASN A 1 330 ? 11.019 -5.101 -12.687 1.00 97.75 330 ASN A N 1
ATOM 2519 C CA . ASN A 1 330 ? 11.158 -6.526 -12.403 1.00 97.75 330 ASN A CA 1
ATOM 2520 C C . ASN A 1 330 ? 12.594 -6.982 -12.657 1.00 97.75 330 ASN A C 1
ATOM 2522 O O . ASN A 1 330 ? 13.084 -6.937 -13.791 1.00 97.75 330 ASN A O 1
ATOM 2526 N N . TYR A 1 331 ? 13.247 -7.455 -11.601 1.00 94.25 331 TYR A N 1
ATOM 2527 C CA . TYR A 1 331 ? 14.586 -8.035 -11.655 1.00 94.25 331 TYR A CA 1
ATOM 2528 C C . TYR A 1 331 ? 14.510 -9.563 -11.649 1.00 94.25 331 TYR A C 1
ATOM 2530 O O . TYR A 1 331 ? 13.441 -10.145 -11.478 1.00 94.25 331 TYR A O 1
ATOM 2538 N N . ASP A 1 332 ? 15.666 -10.223 -11.736 1.00 89.25 332 ASP A N 1
ATOM 2539 C CA . ASP A 1 332 ? 15.757 -11.680 -11.569 1.00 89.25 332 ASP A CA 1
ATOM 2540 C C . ASP A 1 332 ? 15.224 -12.141 -10.201 1.00 89.25 332 ASP A C 1
ATOM 2542 O O . ASP A 1 332 ? 14.738 -13.259 -10.052 1.00 89.25 332 ASP A O 1
ATOM 2546 N N . ARG A 1 333 ? 15.316 -11.275 -9.180 1.00 87.25 333 ARG A N 1
ATOM 2547 C CA . ARG A 1 333 ? 14.738 -11.500 -7.851 1.00 87.25 333 ARG A CA 1
ATOM 2548 C C . ARG A 1 333 ? 14.019 -10.253 -7.354 1.00 87.25 333 ARG A C 1
ATOM 2550 O O . ARG A 1 333 ? 14.653 -9.236 -7.071 1.00 87.25 333 ARG A O 1
ATOM 2557 N N . GLY A 1 334 ? 12.707 -10.379 -7.183 1.00 93.12 334 GLY A N 1
ATOM 2558 C CA . GLY A 1 334 ? 11.840 -9.314 -6.688 1.00 93.12 334 GLY A CA 1
ATOM 2559 C C . GLY A 1 334 ? 11.647 -8.171 -7.682 1.00 93.12 334 GLY A C 1
ATOM 2560 O O . GLY A 1 334 ? 12.062 -8.233 -8.839 1.00 93.12 334 GLY A O 1
ATOM 2561 N N . PHE A 1 335 ? 10.993 -7.120 -7.203 1.00 96.56 335 PHE A N 1
ATOM 2562 C CA . PHE A 1 335 ? 10.663 -5.949 -7.997 1.00 96.56 335 PHE A CA 1
ATOM 2563 C C . PHE A 1 335 ? 10.690 -4.679 -7.146 1.00 96.56 335 PHE A C 1
ATOM 2565 O O . PHE A 1 335 ? 10.535 -4.730 -5.921 1.00 96.56 335 PHE A O 1
ATOM 2572 N N . ASP A 1 336 ? 10.823 -3.548 -7.829 1.00 98.12 336 ASP A N 1
ATOM 2573 C CA . ASP A 1 336 ? 10.546 -2.220 -7.289 1.00 98.12 336 ASP A CA 1
ATOM 2574 C C . ASP A 1 336 ? 9.302 -1.629 -7.942 1.00 98.12 336 ASP A C 1
ATOM 2576 O O . ASP A 1 336 ? 8.864 -2.074 -9.003 1.00 98.12 336 ASP A O 1
ATOM 2580 N N . TYR A 1 337 ? 8.746 -0.594 -7.330 1.00 98.19 337 TYR A N 1
ATOM 2581 C CA . TYR A 1 337 ? 7.591 0.124 -7.845 1.00 98.19 337 TYR A CA 1
ATOM 2582 C C . TYR A 1 337 ? 7.752 1.625 -7.625 1.00 98.19 337 TYR A C 1
ATOM 2584 O O . TYR A 1 337 ? 8.364 2.069 -6.653 1.00 98.19 337 TYR A O 1
ATOM 2592 N N . MET A 1 338 ? 7.208 2.423 -8.542 1.00 98.44 338 MET A N 1
ATOM 2593 C CA . MET A 1 338 ? 7.397 3.868 -8.520 1.00 98.44 338 MET A CA 1
ATOM 2594 C C . MET A 1 338 ? 6.186 4.643 -9.040 1.00 98.44 338 MET A C 1
ATOM 2596 O O . MET A 1 338 ? 5.652 4.345 -10.110 1.00 98.44 338 MET A O 1
ATOM 2600 N N . THR A 1 339 ? 5.785 5.688 -8.316 1.00 98.44 339 THR A N 1
ATOM 2601 C CA . THR A 1 339 ? 4.994 6.802 -8.867 1.00 98.44 339 THR A CA 1
ATOM 2602 C C . THR A 1 339 ? 5.864 8.044 -9.004 1.00 98.44 339 THR A C 1
ATOM 2604 O O . THR A 1 339 ? 6.905 8.156 -8.360 1.00 98.44 339 THR A O 1
ATOM 2607 N N . GLN A 1 340 ? 5.438 8.992 -9.832 1.00 98.00 340 GLN A N 1
ATOM 2608 C CA . GLN A 1 340 ? 6.015 10.333 -9.867 1.00 98.00 340 GLN A CA 1
ATOM 2609 C C . GLN A 1 340 ? 4.951 11.338 -9.424 1.00 98.00 340 GLN A C 1
ATOM 2611 O O . GLN A 1 340 ? 3.793 11.219 -9.821 1.00 98.00 340 GLN A O 1
ATOM 2616 N N . LEU A 1 341 ? 5.300 12.302 -8.579 1.00 97.19 341 LEU A N 1
ATOM 2617 C CA . LEU A 1 341 ? 4.394 13.392 -8.214 1.00 97.19 341 LEU A CA 1
ATOM 2618 C C . LEU A 1 341 ? 4.322 14.423 -9.347 1.00 97.19 341 LEU A C 1
ATOM 2620 O O . LEU A 1 341 ? 5.293 14.551 -10.090 1.00 97.19 341 LEU A O 1
ATOM 2624 N N . PRO A 1 342 ? 3.220 15.182 -9.496 1.00 96.31 342 PRO A N 1
ATOM 2625 C CA . PRO A 1 342 ? 3.097 16.232 -10.511 1.00 96.31 342 PRO A CA 1
ATOM 2626 C C . PRO A 1 342 ? 4.267 17.224 -10.516 1.00 96.31 342 PRO A C 1
ATOM 2628 O O . PRO A 1 342 ? 4.695 17.675 -11.577 1.00 96.31 342 PRO A O 1
ATOM 2631 N N . GLU A 1 343 ? 4.825 17.517 -9.342 1.00 93.75 343 GLU A N 1
ATOM 2632 C CA . GLU A 1 343 ? 5.982 18.395 -9.159 1.00 93.75 343 GLU A CA 1
ATOM 2633 C C . GLU A 1 343 ? 7.330 17.739 -9.543 1.00 93.75 343 GLU A C 1
ATOM 2635 O O . GLU A 1 343 ? 8.359 18.412 -9.582 1.00 93.75 343 GLU A O 1
ATOM 2640 N N . GLY A 1 344 ? 7.323 16.450 -9.892 1.00 95.81 344 GLY A N 1
ATOM 2641 C CA . GLY A 1 344 ? 8.439 15.706 -10.475 1.00 95.81 344 GLY A CA 1
ATOM 2642 C C . GLY A 1 344 ? 9.126 14.714 -9.534 1.00 95.81 344 GLY A C 1
ATOM 2643 O O . GLY A 1 344 ? 9.898 13.887 -10.017 1.00 95.81 344 GLY A O 1
ATOM 2644 N N . GLN A 1 345 ? 8.858 14.756 -8.225 1.00 96.94 345 GLN A N 1
ATOM 2645 C CA . GLN A 1 345 ? 9.469 13.864 -7.231 1.00 96.94 345 GLN A CA 1
ATOM 2646 C C . GLN A 1 345 ? 9.141 12.399 -7.525 1.00 96.94 345 GLN A C 1
ATOM 2648 O O . GLN A 1 345 ? 7.994 12.052 -7.804 1.00 96.94 345 GLN A O 1
ATOM 2653 N N . MET A 1 346 ? 10.145 11.534 -7.406 1.00 97.81 346 MET A N 1
ATOM 2654 C CA . MET A 1 346 ? 10.020 10.100 -7.647 1.00 97.81 346 MET A CA 1
ATOM 2655 C C . MET A 1 346 ? 9.763 9.377 -6.328 1.00 97.81 346 MET A C 1
ATOM 2657 O O . MET A 1 346 ? 10.571 9.460 -5.404 1.00 97.81 346 MET A O 1
ATOM 2661 N N . MET A 1 347 ? 8.662 8.643 -6.248 1.00 98.44 347 MET A N 1
ATOM 2662 C CA . MET A 1 347 ? 8.250 7.893 -5.066 1.00 98.44 347 MET A CA 1
ATOM 2663 C C . MET A 1 347 ? 8.579 6.421 -5.291 1.00 98.44 347 MET A C 1
ATOM 2665 O O . MET A 1 347 ? 7.727 5.653 -5.737 1.00 98.44 347 MET A O 1
ATOM 2669 N N . LEU A 1 348 ? 9.837 6.049 -5.051 1.00 98.69 348 LEU A N 1
ATOM 2670 C CA . LEU A 1 348 ? 10.354 4.703 -5.300 1.00 98.69 348 LEU A CA 1
ATOM 2671 C C . LEU A 1 348 ? 10.278 3.852 -4.030 1.00 98.69 348 LEU A C 1
ATOM 2673 O O . LEU A 1 348 ? 10.866 4.212 -3.007 1.00 98.69 348 LEU A O 1
ATOM 2677 N N . GLY A 1 349 ? 9.623 2.699 -4.128 1.00 98.00 349 GLY A N 1
ATOM 2678 C CA . GLY A 1 349 ? 9.624 1.648 -3.115 1.00 98.00 349 GLY A CA 1
ATOM 2679 C C . GLY A 1 349 ? 10.023 0.297 -3.676 1.00 98.00 349 GLY A C 1
ATOM 2680 O O . GLY A 1 349 ? 10.097 0.108 -4.887 1.00 98.00 349 GLY A O 1
ATOM 2681 N N . GLY A 1 350 ? 10.262 -0.652 -2.777 1.00 96.69 350 GLY A N 1
ATOM 2682 C CA . GLY A 1 350 ? 10.694 -2.000 -3.137 1.00 96.69 350 GLY A CA 1
ATOM 2683 C C . GLY A 1 350 ? 11.985 -2.382 -2.430 1.00 96.69 350 GLY A C 1
ATOM 2684 O O . GLY A 1 350 ? 12.130 -2.153 -1.229 1.00 96.69 350 GLY A O 1
ATOM 2685 N N . GLY A 1 351 ? 12.893 -3.018 -3.162 1.00 96.38 351 GLY A N 1
ATOM 2686 C CA . GLY A 1 351 ? 14.202 -3.458 -2.691 1.00 96.38 351 GLY A CA 1
ATOM 2687 C C . GLY A 1 351 ? 14.161 -4.626 -1.710 1.00 96.38 351 GLY A C 1
ATOM 2688 O O . GLY A 1 351 ? 15.203 -5.023 -1.197 1.00 96.38 351 GLY A O 1
ATOM 2689 N N . PHE A 1 352 ? 12.985 -5.198 -1.433 1.00 96.38 352 PHE A N 1
ATOM 2690 C CA . PHE A 1 352 ? 12.825 -6.251 -0.429 1.00 96.38 352 PHE A CA 1
ATOM 2691 C C . PHE A 1 352 ? 13.736 -7.456 -0.712 1.00 96.38 352 PHE A C 1
ATOM 2693 O O . PHE A 1 352 ? 14.465 -7.901 0.172 1.00 96.38 352 PHE A O 1
ATOM 2700 N N . ALA A 1 353 ? 13.774 -7.927 -1.962 1.00 95.25 353 ALA A N 1
ATOM 2701 C CA . ALA A 1 353 ? 14.625 -9.047 -2.371 1.00 95.25 353 ALA A CA 1
ATOM 2702 C C . ALA A 1 353 ? 16.127 -8.693 -2.415 1.00 95.25 353 ALA A C 1
ATOM 2704 O O . ALA A 1 353 ? 16.974 -9.586 -2.406 1.00 95.25 353 ALA A O 1
ATOM 2705 N N . GLN A 1 354 ? 16.462 -7.402 -2.454 1.00 95.62 354 GLN A N 1
ATOM 2706 C CA . GLN A 1 354 ? 17.823 -6.865 -2.372 1.00 95.62 354 GLN A CA 1
ATOM 2707 C C . GLN A 1 354 ? 18.264 -6.659 -0.912 1.00 95.62 354 GLN A C 1
ATOM 2709 O O . GLN A 1 354 ? 19.437 -6.391 -0.654 1.00 95.62 354 GLN A O 1
ATOM 2714 N N . GLY A 1 355 ? 17.339 -6.810 0.040 1.00 94.62 355 GLY A N 1
ATOM 2715 C CA . GLY A 1 355 ? 17.599 -6.777 1.470 1.00 94.62 355 GLY A CA 1
ATOM 2716 C C . GLY A 1 355 ? 18.478 -7.932 1.956 1.00 94.62 355 GLY A C 1
ATOM 2717 O O . GLY A 1 355 ? 18.775 -8.895 1.241 1.00 94.62 355 GLY A O 1
ATOM 2718 N N . GLU A 1 356 ? 18.880 -7.858 3.225 1.00 93.81 356 GLU A N 1
ATOM 2719 C CA . GLU A 1 356 ? 19.723 -8.880 3.848 1.00 93.81 356 GLU A CA 1
ATOM 2720 C C . GLU A 1 356 ? 19.090 -10.275 3.728 1.00 93.81 356 GLU A C 1
ATOM 2722 O O . GLU A 1 356 ? 17.920 -10.480 4.071 1.00 93.81 356 GLU A O 1
ATOM 2727 N N . ALA A 1 357 ? 19.884 -11.230 3.229 1.00 93.19 357 ALA A N 1
ATOM 2728 C CA . ALA A 1 357 ? 19.465 -12.607 2.970 1.00 93.19 357 ALA A CA 1
ATOM 2729 C C . ALA A 1 357 ? 18.160 -12.702 2.149 1.00 93.19 357 ALA A C 1
ATOM 2731 O O . ALA A 1 357 ? 17.279 -13.501 2.460 1.00 93.19 357 ALA A O 1
ATOM 2732 N N . GLY A 1 358 ? 18.018 -11.856 1.121 1.00 92.44 358 GLY A N 1
ATOM 2733 C CA . GLY A 1 358 ? 16.859 -11.871 0.225 1.00 92.44 358 GLY A CA 1
ATOM 2734 C C . GLY A 1 358 ? 15.579 -11.305 0.845 1.00 92.44 358 GLY A C 1
ATOM 2735 O O . GLY A 1 358 ? 14.492 -11.660 0.401 1.00 92.44 358 GLY A O 1
ATOM 2736 N N . GLY A 1 359 ? 15.697 -10.480 1.891 1.00 95.25 359 GLY A N 1
ATOM 2737 C CA . GLY A 1 359 ? 14.563 -9.878 2.606 1.00 95.25 359 GLY A CA 1
ATOM 2738 C C . GLY A 1 359 ? 14.168 -10.604 3.896 1.00 95.25 359 GLY A C 1
ATOM 2739 O O . GLY A 1 359 ? 13.268 -10.162 4.610 1.00 95.25 359 GLY A O 1
ATOM 2740 N N . LEU A 1 360 ? 14.861 -11.690 4.263 1.00 96.38 360 LEU A N 1
ATOM 2741 C CA . LEU A 1 360 ? 14.613 -12.438 5.504 1.00 96.38 360 LEU A CA 1
ATOM 2742 C C . LEU A 1 360 ? 14.663 -11.543 6.757 1.00 96.38 360 LEU A C 1
ATOM 2744 O O . LEU A 1 360 ? 13.895 -11.743 7.703 1.00 96.38 360 LEU A O 1
ATOM 2748 N N . ALA A 1 361 ? 15.574 -10.565 6.782 1.00 96.06 361 ALA A N 1
ATOM 2749 C CA . ALA A 1 361 ? 15.727 -9.648 7.911 1.00 96.06 361 ALA A CA 1
ATOM 2750 C C . ALA A 1 361 ? 14.481 -8.776 8.148 1.00 96.06 361 ALA A C 1
ATOM 2752 O O . ALA A 1 361 ? 14.206 -8.406 9.288 1.00 96.06 361 ALA A O 1
ATOM 2753 N N . ASP A 1 362 ? 13.699 -8.520 7.099 1.00 96.81 362 ASP A N 1
ATOM 2754 C CA . ASP A 1 362 ? 12.500 -7.683 7.127 1.00 96.81 362 ASP A CA 1
ATOM 2755 C C . ASP A 1 362 ? 11.201 -8.493 7.345 1.00 96.81 362 ASP A C 1
ATOM 2757 O O . ASP A 1 362 ? 10.131 -7.917 7.565 1.00 96.81 362 ASP A O 1
ATOM 2761 N N . LEU A 1 363 ? 11.288 -9.833 7.375 1.00 96.62 363 LEU A N 1
ATOM 2762 C CA . LEU A 1 363 ? 10.191 -10.717 7.781 1.00 96.62 363 LEU A CA 1
ATOM 2763 C C . LEU A 1 363 ? 9.971 -10.682 9.301 1.00 96.62 363 LEU A C 1
ATOM 2765 O O . LEU A 1 363 ? 10.900 -10.856 10.099 1.00 96.62 363 LEU A O 1
ATOM 2769 N N . GLY A 1 364 ? 8.712 -10.520 9.706 1.00 96.19 364 GLY A N 1
ATOM 2770 C CA . GLY A 1 364 ? 8.298 -10.469 11.106 1.00 96.19 364 GLY A CA 1
ATOM 2771 C C . GLY A 1 364 ? 8.580 -9.128 11.795 1.00 96.19 364 GLY A C 1
ATOM 2772 O O . GLY A 1 364 ? 8.460 -9.040 13.013 1.00 96.19 364 GLY A O 1
ATOM 2773 N N . ILE A 1 365 ? 8.939 -8.078 11.050 1.00 96.69 365 ILE A N 1
ATOM 2774 C CA . ILE A 1 365 ? 9.228 -6.750 11.604 1.00 96.69 365 ILE A CA 1
ATOM 2775 C C . ILE A 1 365 ? 7.961 -5.879 11.601 1.00 96.69 365 ILE A C 1
ATOM 2777 O O . ILE A 1 365 ? 7.527 -5.385 10.559 1.00 96.69 365 ILE A O 1
ATOM 2781 N N . SER A 1 366 ? 7.370 -5.672 12.783 1.00 94.88 366 SER A N 1
ATOM 2782 C CA . SER A 1 366 ? 6.174 -4.833 12.991 1.00 94.88 366 SER A CA 1
ATOM 2783 C C . SER A 1 366 ? 6.464 -3.347 13.232 1.00 94.88 366 SER A C 1
ATOM 2785 O O . SER A 1 366 ? 5.524 -2.568 13.372 1.00 94.88 366 SER A O 1
ATOM 2787 N N . THR A 1 367 ? 7.736 -2.939 13.295 1.00 93.75 367 THR A N 1
ATOM 2788 C CA . THR A 1 367 ? 8.120 -1.538 13.530 1.00 93.75 367 THR A CA 1
ATOM 2789 C C . THR A 1 367 ? 8.473 -0.800 12.238 1.00 93.75 367 THR A C 1
ATOM 2791 O O . THR A 1 367 ? 9.012 -1.379 11.294 1.00 93.75 367 THR A O 1
ATOM 2794 N N . ASP A 1 368 ? 8.184 0.499 12.221 1.00 95.06 368 ASP A N 1
ATOM 2795 C CA . ASP A 1 368 ? 8.553 1.476 11.195 1.00 95.06 368 ASP A CA 1
ATOM 2796 C C . ASP A 1 368 ? 9.545 2.537 11.732 1.00 95.06 368 ASP A C 1
ATOM 2798 O O . ASP A 1 368 ? 9.680 3.621 11.155 1.00 95.06 368 ASP A O 1
ATOM 2802 N N . SER A 1 369 ? 10.249 2.224 12.831 1.00 94.94 369 SER A N 1
ATOM 2803 C CA . SER A 1 369 ? 11.241 3.079 13.510 1.00 94.94 369 SER A CA 1
ATOM 2804 C C . SER A 1 369 ? 12.587 3.184 12.799 1.00 94.94 369 SER A C 1
ATOM 2806 O O . SER A 1 369 ? 13.254 4.208 12.910 1.00 94.94 369 SER A O 1
ATOM 2808 N N . ASP A 1 370 ? 12.970 2.152 12.049 1.00 94.56 370 ASP A N 1
ATOM 2809 C CA . ASP A 1 370 ? 14.318 2.011 11.496 1.00 94.56 370 ASP A CA 1
ATOM 2810 C C . ASP A 1 370 ? 14.284 1.694 10.003 1.00 94.56 370 ASP A C 1
ATOM 2812 O O . ASP A 1 370 ? 13.331 1.079 9.507 1.00 94.56 370 ASP A O 1
ATOM 2816 N N . LEU A 1 371 ? 15.363 2.062 9.313 1.00 96.88 371 LEU A N 1
ATOM 2817 C CA . LEU A 1 371 ? 15.622 1.710 7.919 1.00 96.88 371 LEU A CA 1
ATOM 2818 C C . LEU A 1 371 ? 16.320 0.344 7.815 1.00 96.88 371 LEU A C 1
ATOM 2820 O O . LEU A 1 371 ? 17.031 -0.086 8.726 1.00 96.88 371 LEU A O 1
ATOM 2824 N N . SER A 1 372 ? 16.122 -0.342 6.693 1.00 97.00 372 SER A N 1
ATOM 2825 C CA . SER A 1 372 ? 16.896 -1.524 6.305 1.00 97.00 372 SER A CA 1
ATOM 2826 C C . SER A 1 372 ? 18.103 -1.074 5.480 1.00 97.00 372 SER A C 1
ATOM 2828 O O . SER A 1 372 ? 17.935 -0.472 4.423 1.00 97.00 372 SER A O 1
ATOM 2830 N N . LEU A 1 373 ? 19.324 -1.354 5.952 1.00 96.56 373 LEU A N 1
ATOM 2831 C CA . LEU A 1 373 ? 20.565 -0.837 5.352 1.00 96.56 373 LEU A CA 1
ATOM 2832 C C . LEU A 1 373 ? 20.724 -1.220 3.872 1.00 96.56 373 LEU A C 1
ATOM 2834 O O . LEU A 1 373 ? 21.064 -0.382 3.045 1.00 96.56 373 LEU A O 1
ATOM 2838 N N . TYR A 1 374 ? 20.486 -2.484 3.520 1.00 96.94 374 TYR A N 1
ATOM 2839 C CA . TYR A 1 374 ? 20.656 -2.939 2.135 1.00 96.94 374 TYR A CA 1
ATOM 2840 C C . TYR A 1 374 ? 19.576 -2.382 1.206 1.00 96.94 374 TYR A C 1
ATOM 2842 O O . TYR A 1 374 ? 19.866 -2.053 0.057 1.00 96.94 374 TYR A O 1
ATOM 2850 N N . ILE A 1 375 ? 18.356 -2.212 1.720 1.00 97.88 375 ILE A N 1
ATOM 2851 C CA . ILE A 1 375 ? 17.276 -1.578 0.963 1.00 97.88 375 ILE A CA 1
ATOM 2852 C C . ILE A 1 375 ? 17.569 -0.083 0.778 1.00 97.88 375 ILE A C 1
ATOM 2854 O O . ILE A 1 375 ? 17.348 0.451 -0.302 1.00 97.88 375 ILE A O 1
ATOM 2858 N N . ASP A 1 376 ? 18.138 0.579 1.787 1.00 97.75 376 ASP A N 1
ATOM 2859 C CA . ASP A 1 376 ? 18.576 1.977 1.709 1.00 97.75 376 ASP A CA 1
ATOM 2860 C C . ASP A 1 376 ? 19.647 2.184 0.626 1.00 97.75 376 ASP A C 1
ATOM 2862 O O . ASP A 1 376 ? 19.502 3.058 -0.233 1.00 97.75 376 ASP A O 1
ATOM 2866 N N . ILE A 1 377 ? 20.664 1.314 0.588 1.00 97.44 377 ILE A N 1
ATOM 2867 C CA . ILE A 1 377 ? 21.695 1.312 -0.464 1.00 97.44 377 ILE A CA 1
ATOM 2868 C C . ILE A 1 377 ? 21.062 1.138 -1.850 1.00 97.44 377 ILE A C 1
ATOM 2870 O O . ILE A 1 377 ? 21.401 1.873 -2.779 1.00 97.44 377 ILE A O 1
ATOM 2874 N N . HIS A 1 378 ? 20.151 0.170 -1.992 1.00 97.81 378 HIS A N 1
ATOM 2875 C CA . HIS A 1 378 ? 19.489 -0.129 -3.261 1.00 97.81 378 HIS A CA 1
ATOM 2876 C C . HIS A 1 378 ? 18.647 1.051 -3.755 1.00 97.81 378 HIS A C 1
ATOM 2878 O O . HIS A 1 378 ? 18.894 1.575 -4.845 1.00 97.81 378 HIS A O 1
ATOM 2884 N N . LEU A 1 379 ? 17.704 1.524 -2.935 1.00 98.00 379 LEU A N 1
ATOM 2885 C CA . LEU A 1 379 ? 16.789 2.601 -3.312 1.00 98.00 379 LEU A CA 1
ATOM 2886 C C . LEU A 1 379 ? 17.543 3.899 -3.623 1.00 98.00 379 LEU A C 1
ATOM 2888 O O . LEU A 1 379 ? 17.183 4.583 -4.577 1.00 98.00 379 LEU A O 1
ATOM 2892 N N . SER A 1 380 ? 18.631 4.200 -2.909 1.00 97.25 380 SER A N 1
ATOM 2893 C CA . SER A 1 380 ? 19.447 5.403 -3.143 1.00 97.25 380 SER A CA 1
ATOM 2894 C C . SER A 1 380 ? 20.155 5.439 -4.507 1.00 97.25 380 SER A C 1
ATOM 2896 O O . SER A 1 380 ? 20.576 6.508 -4.951 1.00 97.25 380 SER A O 1
ATOM 2898 N N . GLY A 1 381 ? 20.327 4.292 -5.176 1.00 95.12 381 GLY A N 1
ATOM 2899 C CA . GLY A 1 381 ? 21.067 4.189 -6.441 1.00 95.12 381 GLY A CA 1
ATOM 2900 C C . GLY A 1 381 ? 20.264 3.672 -7.639 1.00 95.12 381 GLY A C 1
ATOM 2901 O O . GLY A 1 381 ? 20.698 3.859 -8.781 1.00 95.12 381 GLY A O 1
ATOM 2902 N N . ALA A 1 382 ? 19.112 3.035 -7.405 1.00 96.69 382 ALA A N 1
ATOM 2903 C CA . ALA A 1 382 ? 18.393 2.263 -8.418 1.00 96.69 382 ALA A CA 1
ATOM 2904 C C . ALA A 1 382 ? 17.979 3.092 -9.647 1.00 96.69 382 ALA A C 1
ATOM 2906 O O . ALA A 1 382 ? 18.246 2.678 -10.774 1.00 96.69 382 ALA A O 1
ATOM 2907 N N . LEU A 1 383 ? 17.404 4.288 -9.469 1.00 97.12 383 LEU A N 1
ATOM 2908 C CA . LEU A 1 383 ? 16.818 5.055 -10.583 1.00 97.12 383 LEU A CA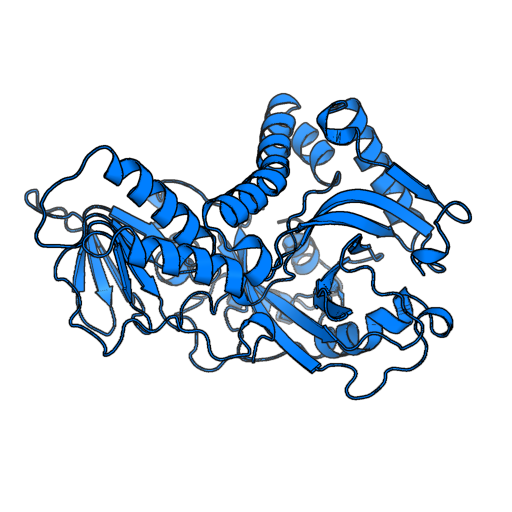 1
ATOM 2909 C C . LEU A 1 383 ? 17.838 5.424 -11.665 1.00 97.12 383 LEU A C 1
ATOM 2911 O O . LEU A 1 383 ? 17.600 5.200 -12.853 1.00 97.12 383 LEU A O 1
ATOM 2915 N N . ARG A 1 384 ? 19.022 5.905 -11.266 1.00 95.62 384 ARG A N 1
ATOM 2916 C CA . ARG A 1 384 ? 20.112 6.207 -12.208 1.00 95.62 384 ARG A CA 1
ATOM 2917 C C . ARG A 1 384 ? 20.576 4.955 -12.958 1.00 95.62 384 ARG A C 1
ATOM 2919 O O . ARG A 1 384 ? 20.983 5.047 -14.118 1.00 95.62 384 ARG A O 1
ATOM 2926 N N . ALA A 1 385 ? 20.565 3.797 -12.299 1.00 95.06 385 ALA A N 1
ATOM 2927 C CA . ALA A 1 385 ? 20.951 2.533 -12.913 1.00 95.06 385 ALA A CA 1
ATOM 2928 C C . ALA A 1 385 ? 19.881 2.013 -13.886 1.00 95.06 385 ALA A C 1
ATOM 2930 O O . ALA A 1 385 ? 20.247 1.486 -14.936 1.00 95.06 385 ALA A O 1
ATOM 2931 N N . ILE A 1 386 ? 18.599 2.189 -13.566 1.00 96.62 386 ILE A N 1
ATOM 2932 C CA . ILE A 1 386 ? 17.452 1.762 -14.377 1.00 96.62 386 ILE A CA 1
ATOM 2933 C C . ILE A 1 386 ? 17.330 2.614 -15.642 1.00 96.62 386 ILE A C 1
ATOM 2935 O O . ILE A 1 386 ? 17.381 2.079 -16.749 1.00 96.62 386 ILE A O 1
ATOM 2939 N N . PHE A 1 387 ? 17.236 3.936 -15.484 1.00 96.88 387 PHE A N 1
ATOM 2940 C CA . PHE A 1 387 ? 17.049 4.873 -16.598 1.00 96.88 387 PHE A CA 1
ATOM 2941 C C . PHE A 1 387 ? 18.352 5.181 -17.349 1.00 96.88 387 PHE A C 1
ATOM 2943 O O . PHE A 1 387 ? 18.346 5.753 -18.432 1.00 96.88 387 PHE A O 1
ATOM 2950 N N . GLY A 1 388 ? 19.495 4.771 -16.796 1.00 95.38 388 GLY A N 1
ATOM 2951 C CA . GLY A 1 388 ? 20.806 4.970 -17.398 1.00 95.38 388 GLY A CA 1
ATOM 2952 C C . GLY A 1 388 ? 21.365 6.378 -17.178 1.00 95.38 388 GLY A C 1
ATOM 2953 O O . GLY A 1 388 ? 20.665 7.384 -17.179 1.00 95.38 388 GLY A O 1
ATOM 2954 N N . ALA A 1 389 ? 22.688 6.467 -17.024 1.00 94.31 389 ALA A N 1
ATOM 2955 C CA . ALA A 1 389 ? 23.372 7.704 -16.639 1.00 94.31 389 ALA A CA 1
ATOM 2956 C C . ALA A 1 389 ? 23.139 8.896 -17.588 1.00 94.31 389 ALA A C 1
ATOM 2958 O O . ALA A 1 389 ? 23.188 10.039 -17.139 1.00 94.31 389 ALA A O 1
ATOM 2959 N N . LYS A 1 390 ? 22.927 8.633 -18.884 1.00 94.94 390 LYS A N 1
ATOM 2960 C CA . LYS A 1 390 ? 22.715 9.667 -19.902 1.00 94.94 390 LYS A CA 1
ATOM 2961 C C . LYS A 1 390 ? 21.314 10.273 -19.805 1.00 94.94 390 LYS A C 1
ATOM 2963 O O . LYS A 1 390 ? 21.207 11.493 -19.716 1.00 94.94 390 LYS A O 1
ATOM 2968 N N . ASP A 1 391 ? 20.287 9.426 -19.811 1.00 96.06 391 ASP A N 1
ATOM 2969 C CA . ASP A 1 391 ? 18.887 9.861 -19.808 1.00 96.06 391 ASP A CA 1
ATOM 2970 C C . ASP A 1 391 ? 18.451 10.323 -18.411 1.00 96.06 391 ASP A C 1
ATOM 2972 O O . ASP A 1 391 ? 17.603 11.195 -18.290 1.00 96.06 391 ASP A O 1
ATOM 2976 N N . TRP A 1 392 ? 19.095 9.821 -17.350 1.00 96.44 392 TRP A N 1
ATOM 2977 C CA . TRP A 1 392 ? 18.925 10.357 -16.001 1.00 96.44 392 TRP A CA 1
ATOM 2978 C C . TRP A 1 392 ? 19.570 11.741 -15.847 1.00 96.44 392 TRP A C 1
ATOM 2980 O O . TRP A 1 392 ? 18.954 12.649 -15.310 1.00 96.44 392 TRP A O 1
ATOM 2990 N N . GLY A 1 393 ? 20.803 11.940 -16.327 1.00 95.94 393 GLY A N 1
ATOM 2991 C CA . GLY A 1 393 ? 21.516 13.211 -16.148 1.00 95.94 393 GLY A CA 1
ATOM 2992 C C . GLY A 1 393 ? 22.070 13.399 -14.730 1.00 95.94 393 GLY A C 1
ATOM 2993 O O . GLY A 1 393 ? 22.447 12.428 -14.065 1.00 95.94 393 GLY A O 1
ATOM 2994 N N . CYS A 1 394 ? 22.186 14.644 -14.280 1.00 95.62 394 CYS A N 1
ATOM 2995 C CA . CYS A 1 394 ? 22.659 15.022 -12.948 1.00 95.62 394 CYS A CA 1
ATOM 2996 C C . CYS A 1 394 ? 21.479 15.370 -12.038 1.00 95.62 394 CYS A C 1
ATOM 2998 O O . CYS A 1 394 ? 20.484 15.927 -12.483 1.00 95.62 394 CYS A O 1
ATOM 3000 N N . VAL A 1 395 ? 21.584 15.077 -10.743 1.00 96.88 395 VAL A N 1
ATOM 3001 C CA . VAL A 1 395 ? 20.549 15.484 -9.785 1.00 96.88 395 VAL A CA 1
ATOM 3002 C C . VAL A 1 395 ? 20.909 16.846 -9.208 1.00 96.88 395 VAL A C 1
ATOM 3004 O O . VAL A 1 395 ? 22.015 17.032 -8.700 1.00 96.88 395 VAL A O 1
ATOM 3007 N N . GLN A 1 396 ? 19.982 17.797 -9.303 1.00 94.25 396 GLN A N 1
ATOM 3008 C CA . GLN A 1 396 ? 20.147 19.138 -8.750 1.00 94.25 396 GLN A CA 1
ATOM 3009 C C . GLN A 1 396 ? 19.586 19.168 -7.323 1.00 94.25 396 GLN A C 1
ATOM 3011 O O . GLN A 1 396 ? 18.401 18.926 -7.117 1.00 94.25 396 GLN A O 1
ATOM 3016 N N . GLY A 1 397 ? 20.423 19.478 -6.332 1.00 93.62 397 GLY A N 1
ATOM 3017 C CA . GLY A 1 397 ? 20.025 19.470 -4.920 1.00 93.62 397 GLY A CA 1
ATOM 3018 C C . GLY A 1 397 ? 20.182 18.098 -4.261 1.00 93.62 397 GLY A C 1
ATOM 3019 O O . GLY A 1 397 ? 21.146 17.386 -4.532 1.00 93.62 397 GLY A O 1
ATOM 3020 N N . GLU A 1 398 ? 19.271 17.757 -3.349 1.00 95.19 398 GLU A N 1
ATOM 3021 C CA . GLU A 1 398 ? 19.327 16.519 -2.564 1.00 95.19 398 GLU A CA 1
ATOM 3022 C C . GLU A 1 398 ? 18.753 15.330 -3.360 1.00 95.19 398 GLU A C 1
ATOM 3024 O O . GLU A 1 398 ? 17.576 15.367 -3.730 1.00 95.19 398 GLU A O 1
ATOM 3029 N N . PRO A 1 399 ? 19.538 14.267 -3.644 1.00 95.81 399 PRO A N 1
ATOM 3030 C CA . PRO A 1 399 ? 19.048 13.141 -4.440 1.00 95.81 399 PRO A CA 1
ATOM 3031 C C . PRO A 1 399 ? 17.939 12.335 -3.767 1.00 95.81 399 PRO A C 1
ATOM 3033 O O . PRO A 1 399 ? 16.954 11.997 -4.417 1.00 95.81 399 PRO A O 1
ATOM 3036 N N . VAL A 1 400 ? 18.073 12.077 -2.466 1.00 97.44 400 VAL A N 1
ATOM 3037 C CA . VAL A 1 400 ? 17.079 11.379 -1.645 1.00 97.44 400 VAL A CA 1
ATOM 3038 C C . VAL A 1 400 ? 16.529 12.377 -0.635 1.00 97.44 400 VAL A C 1
ATOM 3040 O O . VAL A 1 400 ? 17.187 12.678 0.350 1.00 97.44 400 VAL A O 1
ATOM 3043 N N . GLN A 1 401 ? 15.330 12.896 -0.886 1.00 96.69 401 GLN A N 1
ATOM 3044 C CA . GLN A 1 401 ? 14.678 13.901 -0.037 1.00 96.69 401 GLN A CA 1
ATOM 3045 C C . GLN A 1 401 ? 14.141 13.293 1.264 1.00 96.69 401 GLN A C 1
ATOM 3047 O O . GLN A 1 401 ? 14.051 13.960 2.292 1.00 96.69 401 GLN A O 1
ATOM 3052 N N . ALA A 1 402 ? 13.723 12.027 1.208 1.00 97.06 402 ALA A N 1
ATOM 3053 C CA . ALA A 1 402 ? 13.261 11.273 2.364 1.00 97.06 402 ALA A CA 1
ATOM 3054 C C . ALA A 1 402 ? 13.389 9.768 2.112 1.00 97.06 402 ALA A C 1
ATOM 3056 O O . ALA A 1 402 ? 13.243 9.304 0.981 1.00 97.06 402 ALA A O 1
ATOM 3057 N N . MET A 1 403 ? 13.583 9.013 3.191 1.00 97.69 403 MET A N 1
ATOM 3058 C CA . MET A 1 403 ? 13.570 7.552 3.222 1.00 97.69 403 MET A CA 1
ATOM 3059 C C . MET A 1 403 ? 12.769 7.116 4.450 1.00 97.69 403 MET A C 1
ATOM 3061 O O . MET A 1 403 ? 12.987 7.629 5.550 1.00 97.69 403 MET A O 1
ATOM 3065 N N . TRP A 1 404 ? 11.822 6.197 4.279 1.00 98.06 404 TRP A N 1
ATOM 3066 C CA . TRP A 1 404 ? 10.991 5.714 5.381 1.00 98.06 404 TRP A CA 1
ATOM 3067 C C . TRP A 1 404 ? 10.600 4.258 5.194 1.00 98.06 404 TRP A C 1
ATOM 3069 O O . TRP A 1 404 ? 10.504 3.751 4.079 1.00 98.06 404 TRP A O 1
ATOM 3079 N N . THR A 1 405 ? 10.328 3.591 6.307 1.00 97.69 405 THR A N 1
ATOM 3080 C CA . THR A 1 405 ? 9.812 2.223 6.322 1.00 97.69 405 THR A CA 1
ATOM 3081 C C . THR A 1 405 ? 8.338 2.200 6.666 1.00 97.69 405 THR A C 1
ATOM 3083 O O . THR A 1 405 ? 7.813 3.156 7.226 1.00 97.69 405 THR A O 1
ATOM 3086 N N . GLY A 1 406 ? 7.651 1.113 6.332 1.00 96.19 406 GLY A N 1
ATOM 3087 C CA . GLY A 1 406 ? 6.280 0.844 6.748 1.00 96.19 406 GLY A CA 1
ATOM 3088 C C . GLY A 1 406 ? 6.062 -0.655 6.908 1.00 96.19 406 GLY A C 1
ATOM 3089 O O . GLY A 1 406 ? 6.604 -1.444 6.138 1.00 96.19 406 GLY A O 1
ATOM 3090 N N . SER A 1 407 ? 5.282 -1.058 7.909 1.00 94.88 407 SER A N 1
ATOM 3091 C CA . SER A 1 407 ? 4.975 -2.472 8.141 1.00 94.88 407 SER A CA 1
ATOM 3092 C C . SER A 1 407 ? 3.647 -2.863 7.488 1.00 94.88 407 SER A C 1
ATOM 3094 O O . SER A 1 407 ? 2.621 -2.211 7.698 1.00 94.88 407 SER A O 1
ATOM 3096 N N . MET A 1 408 ? 3.671 -3.926 6.686 1.00 95.12 408 MET A N 1
ATOM 3097 C CA . MET A 1 408 ? 2.518 -4.508 5.995 1.00 95.12 408 MET A CA 1
ATOM 3098 C C . MET A 1 408 ? 2.255 -5.912 6.531 1.00 95.12 408 MET A C 1
ATOM 3100 O O . MET A 1 408 ? 3.192 -6.625 6.866 1.00 95.12 408 MET A O 1
ATOM 3104 N N . ALA A 1 409 ? 1.000 -6.338 6.592 1.00 95.00 409 ALA A N 1
ATOM 3105 C CA . ALA A 1 409 ? 0.648 -7.705 6.942 1.00 95.00 409 ALA A CA 1
ATOM 3106 C C . ALA A 1 409 ? 0.513 -8.579 5.700 1.00 95.00 409 ALA A C 1
ATOM 3108 O O . ALA A 1 409 ? -0.155 -8.205 4.737 1.00 95.00 409 ALA A O 1
ATOM 3109 N N . PHE A 1 410 ? 1.055 -9.788 5.787 1.00 95.81 410 PHE A N 1
ATOM 3110 C CA . PHE A 1 410 ? 0.813 -10.848 4.821 1.00 95.81 410 PHE A CA 1
ATOM 3111 C C . PHE A 1 410 ? 0.244 -12.065 5.531 1.00 95.81 410 PHE A C 1
ATOM 3113 O O . PHE A 1 410 ? 0.728 -12.462 6.594 1.00 95.81 410 PHE A O 1
ATOM 3120 N N . SER A 1 411 ? -0.792 -12.659 4.945 1.00 94.81 411 SER A N 1
ATOM 3121 C CA . SER A 1 411 ? -1.293 -13.950 5.390 1.00 94.81 411 SER A CA 1
ATOM 3122 C C . SER A 1 411 ? -0.414 -15.083 4.854 1.00 94.81 411 SER A C 1
ATOM 3124 O O . SER A 1 411 ? 0.258 -14.967 3.826 1.00 94.81 411 SER A O 1
ATOM 3126 N N . SER A 1 412 ? -0.428 -16.224 5.531 1.00 91.75 412 SER A N 1
ATOM 3127 C CA . SER A 1 412 ? 0.300 -17.417 5.107 1.00 91.75 412 SER A CA 1
ATOM 3128 C C . SER A 1 412 ? -0.251 -18.013 3.810 1.00 91.75 412 SER A C 1
ATOM 3130 O O . SER A 1 412 ? 0.499 -18.680 3.101 1.00 91.75 412 SER A O 1
ATOM 3132 N N . ASP A 1 413 ? -1.507 -17.739 3.458 1.00 90.50 413 ASP A N 1
ATOM 3133 C CA . ASP A 1 413 ? -2.155 -18.181 2.216 1.00 90.50 413 ASP A CA 1
ATOM 3134 C C . ASP A 1 413 ? -2.070 -17.160 1.066 1.00 90.50 413 ASP A C 1
ATOM 3136 O O . ASP A 1 413 ? -2.309 -17.528 -0.077 1.00 90.50 413 ASP A O 1
ATOM 3140 N N . GLY A 1 414 ? -1.670 -15.914 1.339 1.00 89.75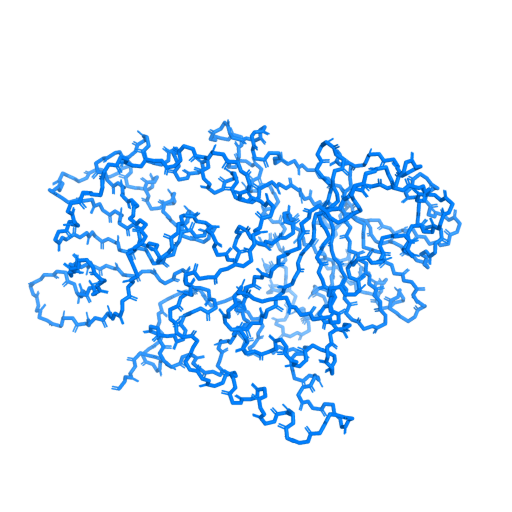 414 GLY A N 1
ATOM 3141 C CA . GLY A 1 414 ? -1.553 -14.852 0.337 1.00 89.75 414 GLY A CA 1
ATOM 3142 C C . GLY A 1 414 ? -2.840 -14.107 -0.006 1.00 89.75 414 GLY A C 1
ATOM 3143 O O . GLY A 1 414 ? -2.817 -13.252 -0.889 1.00 89.75 414 GLY A O 1
ATOM 3144 N N . PHE A 1 415 ? -3.940 -14.370 0.700 1.00 91.00 415 PHE A N 1
ATOM 3145 C CA . PHE A 1 415 ? -5.216 -13.686 0.497 1.00 91.00 415 PHE A CA 1
ATOM 3146 C C . PHE A 1 415 ? -5.540 -12.696 1.622 1.00 91.00 415 PHE A C 1
ATOM 3148 O O . PHE A 1 415 ? -5.201 -12.925 2.785 1.00 91.00 415 PHE A O 1
ATOM 3155 N N . PRO A 1 416 ? -6.244 -11.591 1.318 1.00 92.56 416 PRO A N 1
ATOM 3156 C CA . PRO A 1 416 ? -6.746 -10.707 2.358 1.00 92.56 416 PRO A CA 1
ATOM 3157 C C . PRO A 1 416 ? -7.774 -11.440 3.229 1.00 92.56 416 PRO A C 1
ATOM 3159 O O . PRO A 1 416 ? -8.636 -12.165 2.733 1.00 92.56 416 PRO A O 1
ATOM 3162 N N . TRP A 1 417 ? -7.720 -11.202 4.536 1.00 93.19 417 TRP A N 1
ATOM 3163 C CA . TRP A 1 417 ? -8.684 -11.750 5.487 1.00 93.19 417 TRP A CA 1
ATOM 3164 C C . TRP A 1 417 ? -9.810 -10.746 5.738 1.00 93.19 417 TRP A C 1
ATOM 3166 O O . TRP A 1 417 ? -9.637 -9.774 6.471 1.00 93.19 417 TRP A O 1
ATOM 3176 N N . VAL A 1 418 ? -10.969 -10.987 5.117 1.00 94.25 418 VAL A N 1
ATOM 3177 C CA . VAL A 1 418 ? -12.165 -10.136 5.219 1.00 94.25 418 VAL A CA 1
ATOM 3178 C C . VAL A 1 418 ? -13.359 -10.979 5.655 1.00 94.25 418 VAL A C 1
ATOM 3180 O O . VAL A 1 418 ? -13.764 -11.903 4.954 1.00 94.25 418 VAL A O 1
ATOM 3183 N N . GLY A 1 419 ? -13.941 -10.657 6.810 1.00 93.94 419 GLY A N 1
ATOM 3184 C CA . GLY A 1 419 ? -15.116 -11.349 7.334 1.00 93.94 419 GLY A CA 1
ATOM 3185 C C . GLY A 1 419 ? -15.153 -11.400 8.857 1.00 93.94 419 GLY A C 1
ATOM 3186 O O . GLY A 1 419 ? -14.333 -10.788 9.542 1.00 93.94 419 GLY A O 1
ATOM 3187 N N . GLN A 1 420 ? -16.127 -12.138 9.391 1.00 93.94 420 GLN A N 1
ATOM 3188 C CA . GLN A 1 420 ? -16.224 -12.389 10.826 1.00 93.94 420 GLN A CA 1
ATOM 3189 C C . GLN A 1 420 ? -15.041 -13.245 11.293 1.00 93.94 420 GLN A C 1
ATOM 3191 O O . GLN A 1 420 ? -14.710 -14.248 10.660 1.00 93.94 420 GLN A O 1
ATOM 3196 N N . LEU A 1 421 ? -14.435 -12.875 12.425 1.00 92.25 421 LEU A N 1
ATOM 3197 C CA . LEU A 1 421 ? -13.358 -13.660 13.021 1.00 92.25 421 LEU A CA 1
ATOM 3198 C C . LEU A 1 421 ? -13.850 -15.079 13.363 1.00 92.25 421 LEU A C 1
ATOM 3200 O O . LEU A 1 421 ? -14.838 -15.217 14.092 1.00 92.25 421 LEU A O 1
ATOM 3204 N N . PRO A 1 422 ? -13.177 -16.137 12.874 1.00 90.25 422 PRO A N 1
ATOM 3205 C CA . PRO A 1 422 ? -13.501 -17.501 13.266 1.00 90.25 422 PRO A CA 1
ATOM 3206 C C . PRO A 1 422 ? -13.264 -17.724 14.762 1.00 90.25 422 PRO A C 1
ATOM 3208 O O . PRO A 1 422 ? -12.250 -17.287 15.304 1.00 90.25 422 PRO A O 1
ATOM 3211 N N . GLY A 1 423 ? -14.120 -18.519 15.411 1.00 86.12 423 GLY A N 1
ATOM 3212 C CA . GLY A 1 423 ? -13.934 -18.876 16.825 1.00 86.12 423 GLY A CA 1
ATOM 3213 C C . GLY A 1 423 ? -12.558 -19.490 17.128 1.00 86.12 423 GLY A C 1
ATOM 3214 O O . GLY A 1 423 ? -12.010 -19.282 18.202 1.00 86.12 423 GLY A O 1
ATOM 3215 N N . ALA A 1 424 ? -11.951 -20.179 16.155 1.00 86.62 424 ALA A N 1
ATOM 3216 C CA . ALA A 1 424 ? -10.630 -20.794 16.288 1.00 86.62 424 ALA A CA 1
ATOM 3217 C C . ALA A 1 424 ? -9.468 -19.795 16.460 1.00 86.62 424 ALA A C 1
ATOM 3219 O O . ALA A 1 424 ? -8.413 -20.195 16.946 1.00 86.62 424 ALA A O 1
ATOM 3220 N N . VAL A 1 425 ? -9.626 -18.527 16.053 1.00 87.12 425 VAL A N 1
ATOM 3221 C CA . VAL A 1 425 ? -8.584 -17.494 16.235 1.00 87.12 425 VAL A CA 1
ATOM 3222 C C . VAL A 1 425 ? -8.863 -16.562 17.415 1.00 87.12 425 VAL A C 1
ATOM 3224 O O . VAL A 1 425 ? -7.972 -15.822 17.826 1.00 87.12 425 VAL A O 1
ATOM 3227 N N . THR A 1 426 ? -10.081 -16.611 17.962 1.00 82.38 426 THR A N 1
ATOM 3228 C CA . THR A 1 426 ? -10.525 -15.797 19.103 1.00 82.38 426 THR A CA 1
ATOM 3229 C C . THR A 1 426 ? -10.676 -16.595 20.398 1.00 82.38 426 THR A C 1
ATOM 3231 O O . THR A 1 426 ? -10.868 -15.991 21.448 1.00 82.38 426 THR A O 1
ATOM 3234 N N . ALA A 1 427 ? -10.629 -17.929 20.344 1.00 61.22 427 ALA A N 1
ATOM 3235 C CA . ALA A 1 427 ? -10.559 -18.777 21.527 1.00 61.22 427 ALA A CA 1
ATOM 3236 C C . ALA A 1 427 ? -9.178 -18.600 22.173 1.00 61.22 427 ALA A C 1
ATOM 3238 O O . ALA A 1 427 ? -8.173 -19.052 21.621 1.00 61.22 427 ALA A O 1
ATOM 3239 N N . VAL A 1 428 ? -9.146 -17.890 23.300 1.00 53.19 428 VAL A N 1
ATOM 3240 C CA . VAL A 1 428 ? -7.969 -17.735 24.164 1.00 53.19 428 VAL A CA 1
ATOM 3241 C C . VAL A 1 428 ? -8.088 -18.688 25.337 1.00 53.19 428 VAL A C 1
ATOM 3243 O O . VAL A 1 428 ? -9.187 -18.725 25.939 1.00 53.19 428 VAL A O 1
#

InterPro domains:
  IPR006076 FAD dependent oxidoreductase [PF01266] (61-423)
  IPR036188 FAD/NAD(P)-binding domain superfamily [G3DSA:3.50.50.60] (61-424)
  IPR036188 FAD/NAD(P)-binding domain superfamily [SSF51905] (53-354)

Sequence (428 aa):
MPFATDILTDPSISASARQQALNRIHSDPGLPQSSTTSSFWTLGPHSFSQGAAKPLPKEADIVIIGSGVTGAAIARTLLQNRAANPSSTSHPSVLMLEARTVCSGATGRNGGHILETADDYGEFADAFGVDAARKLIRFRLAHLQEMLTVAEELGIATEAQARKVQFLSVYFGDEPWNAALERMHRFKEGMPEESAEWTSYEGDAIPRELCLTRARGVIAGPAGALWPYKFVIGVLTRLLADFPDDFRVEENTPVTAIHDDTSANGPRYKVETSRGTIAARHVIHCTNAHVSHLVPGFRGRIFPVRGQMSAQTPGDNFPNQAADHSWIFNYDRGFDYMTQLPEGQMMLGGGFAQGEAGGLADLGISTDSDLSLYIDIHLSGALRAIFGAKDWGCVQGEPVQAMWTGSMAFSSDGFPWVGQLPGAVTAV

Solvent-accessible surface area (backbone atoms only — not comparable to full-atom values): 22535 Å² total; per-residue (Å²): 51,69,70,62,52,52,54,69,63,39,83,88,55,55,70,66,61,44,50,54,27,52,53,36,23,52,39,74,45,43,75,83,70,90,63,57,41,62,38,70,62,65,67,69,94,69,86,86,66,89,69,77,91,69,84,74,62,63,44,28,47,28,37,32,37,24,49,28,62,66,28,47,54,50,51,51,55,52,52,60,61,36,72,79,58,80,74,98,63,100,45,30,44,38,36,36,32,15,56,49,61,76,29,67,53,44,51,21,38,64,52,32,71,34,78,65,76,45,70,56,44,46,58,33,26,73,75,63,34,60,72,51,21,52,53,53,52,52,57,55,54,46,47,46,58,49,56,48,49,53,26,53,78,70,72,33,24,75,81,9,51,47,44,70,26,34,31,38,42,33,20,56,45,70,68,66,34,54,56,46,52,54,23,41,49,46,27,39,75,74,35,52,79,84,39,64,71,53,47,77,32,49,52,90,65,43,61,72,90,73,34,52,85,64,41,44,27,33,43,34,29,71,26,26,39,33,40,48,30,48,42,47,51,46,53,49,53,49,45,42,70,78,29,65,72,40,38,48,77,38,57,69,32,36,73,78,47,76,44,83,45,83,64,95,81,70,55,35,30,40,39,33,34,86,81,51,60,29,33,16,60,41,77,44,86,41,46,61,27,32,42,25,47,84,33,58,54,29,38,58,43,39,26,14,33,41,44,41,31,33,35,26,45,55,24,76,54,46,76,80,44,37,75,51,39,32,39,33,44,40,55,100,63,51,49,31,35,33,30,38,42,89,92,41,42,32,28,42,26,39,35,46,43,63,18,57,80,52,26,46,76,32,38,26,30,43,59,27,53,61,81,56,70,46,28,50,58,43,65,76,48,43,62,47,65,54,35,30,64,74,44,21,46,57,58,79,78,61,52,69,74,34,61,26,29,21,25,39,54,44,32,54,83,61,57,88,90,80,78,81,81,54,66,81,33,67,67,126

Foldseek 3Di:
DVLVVCLLPPPVDDPVLSVVLLCLLQDQLDDADPFFFDFPLPPDDDPPDPDPDDADDQAEAEEEEAQAPVSLVVLLVVVVVCVVPPDDDPAAHYEYEAQADHNPAPLQFDFQKLDDALQCLVVCCVVPNLVRSVVVSVVSLVSLVVLCVLCVVLVNCVVFVKAKAKEKEFAQDPVVVVSRVVSLVSSCVSPVPSCVQKDKAAQPRPDVLQLQNRTRMIIMGMMIGTSRSSSSSSSVVSCCVVRVRHYDYHHSWDFQEKDQDPPPDAQGIWTQTPSGIHRYVYYHYPPFQNVCNHQVLCRSQKAKFKKKKFKFFFAPLRDQCQNHYWYWYDYPAWIKTWHADNVGIIIIITCCCQADSGNSVRRSNSYFNDDGPRSVVCNLCPPCVRSDPPNRHHGDPDGTPGMTMHMGMAGPVRDDDDDDDDPSRRVD

Organism: Penicillium camemberti (strain FM 013) (NCBI:txid1429867)

Radius of gyration: 22.36 Å; Cα contacts (8 Å, |Δi|>4): 878; chains: 1; bounding box: 55×44×60 Å

Nearest PDB structures (foldseek):
  1y56-assembly1_B  TM=8.152E-01  e=1.271E-17  Pyrococcus horikoshii OT3
  4x9n-assembly1_A  TM=6.979E-01  e=1.870E-14  Mycoplasmoides pneumoniae M129
  8urd-assembly1_B  TM=6.099E-01  e=5.170E-08  Neobacillus niacini
  8urd-assembly1_C  TM=6.141E-01  e=1.641E-07  Neobacillus niacini
  8urc-assembly1_C  TM=5.591E-01  e=3.179E-08  Neobacillus niacini

Secondary structure (DSSP, 8-state):
-HHHHHHHH-TTS-HHHHHHHHHHHTS---SPPS-----GGG-S-------S-PPPPSEEEEEEE--SHHHHHHHHHHHHHHHTS----SS-SEEEE-SSSTTTTGGGGS--EE---SSSHHHHHHHH-HHHHHHHHHHHHHHHHHHHHHHHHTT-TTTTT-EEEEEEEEE-SHHHHHHHHHHHHHHHHH-TTTTTT-EEEEGGGS-GGGT-TT-SEEEEEEEEE--HHHHHHHHHHHHHHH-TTTEEEESS--EEEEEE---SSS-SEEEEETTEEEEEEEEEE--GGGHHHH-GGGTTTEEEEEEEEEEEPPBTTS---TTTEEEEEE-SS-EEEEEE-TTS-EEEEE-GGGSGGGGGGGBT----SS--HHHHHHHHHHHHHHH-HHHH-PBPS-SEEEEEEEEEEEETTSS---SSPPHHHH--

Mean predicted aligned error: 4.46 Å